Protein 5C5E (pdb70)

Secondary structure (DSSP, 8-state):
-PPPEEEEEE---HHHHHHHHHHT-STTEEEEEESSHHHHHHHHHHTGGG-SEEEEBTTSTTHHHHHHHHHHTT----BEEES----SS------S-SSBTT-EEE-TT--TTHHHHHHHHHHHHHHH-S--BSSSSSSSSSSSS-S-TT-HHHHHHHHHHHHHEEEEEEE---GGGSTTTS-HHHHHHHHHHHHHHHHHHHHTTT-SSSSHHHHHHHHHHHHHHTT--HHHHHHHHHHHHHHHHHHHHSSS--S-HHHHTHHHHHHHHHHHHHHHHHT-----/----EEEEEE---HHHHHHHHHHT-STTEEEEEE-SHHHHHHHHHT-GGG-SEEEEETTSTTHHHHHHHHHHTT----EEEES--SSS--SS---S-SSBTT-EEE-TT--TTHHHHHHHHHHHHHHHPSPPBSSTT--SS---------HHHHHHHHHHHTTSEEEEEEE---GGGSTTTS-HHHHHHHHHHHHHHHHHHHHHTTS-SS-HHHHHHHHHHHHHHTT--HHHHHHHHHHHHHHHHHHHTTTT--GGGGGGGHHHHHHHHHHHHHHHHHHS----/-HHHHHHHHHHHHT--/-HHHHHHHHHHHHHHTSS--

Sequence (604 aa):
MLSQIAICIWVESTAILQDCQRALSADRYQLQVCESGEMLLEYAQTHRDQIDCLILVAANPSFRAVVQQLCFEGVVVPAIVVGDRDSEDPDEPAKEQLYHSAELHLGIHQLEQLPYQVDAALAEFLRLAPVETMADHIMLMGANHDPELSSQQRDLAQRLQERLGYLGVYYKRDPDRFLRNLPAYESQKLHQAMQTSYREIVLSYFSPNSNLNQSIDNFVNMAFFADVPVTKVVEIHMELMDEFAKKLRVEGRSEDILLDYRLTLIDVIAHLCEMYRRSIPRETDEKSELSRIVRGVQEKMLSQIAICIWVESTAILQDCQRALSADRYQLQVCESGEMLLEYAQTHRDQIDCLILVAANPSFRAVVQQLCFEGVVVPAIVVGDRDSEDPDEPAKEQLYHSAELHLGIHQLEQLPYQVDAALAEFLRLAPVETMADHIMLMGANHDPELSSQQRDLAQRLQERLGYLGVYYKRDPDRFLRNLPAYESQKLHQAMQTSYREIVLSYFSPNSNLNQSIDNFVNMAFFADVPVTKVVEIHMELMDEFAKKLRVEGRSEDILLDYRLTLIDVIAHLCEMYRRSIPRETDEKSELSRIVRGVQEKGPES

Nearest PDB structures (foldseek):
  1r8j-assembly1_A  TM=9.606E-01  e=1.650E-42  Synechococcus elongatus PCC 7942 = FACHB-805
  5c5e-assembly1_B  TM=9.362E-01  e=1.713E-43  Synechococcus elongatus PCC 7942 = FACHB-805
  4g86-assembly1_B  TM=9.327E-01  e=5.955E-43  Synechococcus elongatus PCC 7942 = FACHB-805
  1r8j-assembly1_B  TM=9.567E-01  e=1.502E-41  Synechococcus elongatus PCC 7942 = FACHB-805
  1m2f-assembly1_A  TM=8.584E-01  e=7.066E-19  Synechococcus elongatus

Solvent-accessible surface area: 28455 Å² total; per-residue (Å²): 169,63,26,94,0,18,2,2,0,0,2,69,48,110,67,20,24,96,43,0,85,141,25,5,84,54,135,34,16,103,53,81,39,4,108,37,12,146,95,1,43,124,41,1,124,86,61,76,98,110,5,7,0,1,0,0,2,2,59,4,93,83,17,67,61,8,5,93,73,2,1,154,52,20,1,11,3,0,0,0,3,0,27,123,152,69,35,142,115,43,113,136,62,60,99,157,18,31,0,0,49,0,16,15,61,6,20,90,161,40,4,94,9,0,17,14,0,0,3,5,0,0,23,22,0,32,80,42,26,77,3,92,4,67,18,19,42,84,115,136,111,44,81,135,53,44,59,28,159,96,38,89,10,91,77,19,0,90,98,1,40,143,74,3,9,23,93,4,53,10,38,26,19,17,41,105,32,5,22,130,70,28,85,80,144,83,24,101,69,2,37,84,19,3,49,85,11,0,78,61,0,1,104,23,15,101,49,110,163,55,32,21,66,52,5,0,40,9,0,3,11,10,0,13,2,0,1,0,40,1,16,73,0,3,33,4,0,16,75,10,4,53,81,12,7,159,105,26,115,123,156,46,214,57,25,94,90,2,43,51,29,6,4,0,1,2,2,0,0,0,1,0,0,14,23,0,35,69,40,24,34,187,57,151,98,126,14,12,107,59,3,132,89,1,59,32,21,10,118,122,168,63,31,79,0,27,1,2,1,0,0,74,40,108,61,18,28,90,49,0,77,154,20,4,90,52,135,22,16,99,55,66,44,2,96,32,10,137,98,0,18,114,41,0,83,84,56,91,84,102,0,4,0,0,0,0,8,1,40,12,83,79,8,155,56,6,3,54,80,0,2,92,97,19,2,7,2,0,0,0,0,0,0,15,65,104,97,161,58,120,50,103,9,0,151,108,71,16,0,0,33,0,16,18,10,0,4,39,159,47,5,105,25,0,15,8,5,0,1,4,0,0,23,33,0,42,107,62,25,56,7,96,10,67,3,48,103,46,115,177,175,50,70,132,150,106,81,129,106,49,58,28,25,131,94,19,12,100,80,0,57,139,59,1,16,33,106,4,68,6,23,28,23,12,64,110,34,17,19,150,74,30,74,91,158,81,30,102,96,10,42,113,10,3,50,80,4,0,107,90,0,0,111,20,9,96,66,104,150,44,79,41,45,62,14,1,29,5,0,1,7,0,0,7,4,0,11,0,25,0,17,61,0,0,44,4,0,23,67,13,1,43,62,32,7,122,112,19,170,107,129,76,146,62,58,101,53,8,37,48,36,3,1,0,3,1,4,0,0,1,14,1,0,16,19,0,23,45,32,13,21,85,114,104,106,100,6,17,80,35,2,130,102,2,64,36,29,19,75,165,20,38,35,121

Structure (mmCIF, N/CA/C/O backbone):
data_5C5E
#
_entry.id   5C5E
#
_cell.length_a   97.430
_cell.length_b   97.430
_cell.length_c   124.520
_cell.angle_alpha   90.00
_cell.angle_beta   90.00
_cell.angle_gamma   90.00
#
_symmetry.space_group_name_H-M   'P 43 21 2'
#
loop_
_entity.id
_entity.type
_entity.pdbx_description
1 polymer 'Circadian clock protein KaiA'
2 polymer 'KaiC C-terminal peptide'
3 non-polymer '2-(6-hydroxy-3-oxo-3H-xanthen-9-yl)-5-[(sulfanylcarbonyl)amino]benzoic acid'
4 water water
#
loop_
_atom_site.group_PDB
_atom_site.id
_atom_site.type_symbol
_atom_site.label_atom_id
_atom_site.label_alt_id
_atom_site.label_comp_id
_atom_site.label_asym_id
_atom_site.label_entity_id
_atom_site.label_seq_id
_atom_site.pdbx_PDB_ins_code
_atom_site.Cartn_x
_atom_site.Cartn_y
_atom_site.Cartn_z
_atom_site.occupancy
_atom_site.B_iso_or_equiv
_atom_site.auth_seq_id
_atom_site.auth_comp_id
_atom_site.auth_asym_id
_atom_site.auth_atom_id
_atom_site.pdbx_PDB_model_num
ATOM 1 N N . MET A 1 1 ? 45.249 -14.179 -0.649 1.00 73.82 1 MET A N 1
ATOM 2 C CA . MET A 1 1 ? 43.857 -14.588 -0.793 1.00 80.29 1 MET A CA 1
ATOM 3 C C . MET A 1 1 ? 43.011 -13.451 -1.371 1.00 79.50 1 MET A C 1
ATOM 4 O O . MET A 1 1 ? 42.115 -13.683 -2.187 1.00 71.98 1 MET A O 1
ATOM 9 N N . LEU A 1 2 ? 43.316 -12.222 -0.964 1.00 77.48 2 LEU A N 1
ATOM 10 C CA . LEU A 1 2 ? 42.568 -11.052 -1.413 1.00 66.68 2 LEU A CA 1
ATOM 11 C C . LEU A 1 2 ? 43.146 -10.468 -2.694 1.00 64.99 2 LEU A C 1
ATOM 12 O O . LEU A 1 2 ? 44.327 -10.134 -2.760 1.00 75.70 2 LEU A O 1
ATOM 17 N N . SER A 1 3 ? 42.300 -10.343 -3.709 1.00 72.89 3 SER A N 1
ATOM 18 C CA . SER A 1 3 ? 42.712 -9.756 -4.977 1.00 72.21 3 SER A CA 1
ATOM 19 C C . SER A 1 3 ? 42.907 -8.251 -4.839 1.00 72.87 3 SER A C 1
ATOM 20 O O . SER A 1 3 ? 42.371 -7.625 -3.921 1.00 70.46 3 SER A O 1
ATOM 23 N N . GLN A 1 4 ? 43.680 -7.675 -5.751 1.00 75.14 4 GLN A N 1
ATOM 24 C CA . GLN A 1 4 ? 43.920 -6.239 -5.741 1.00 69.53 4 GLN A CA 1
ATOM 25 C C . GLN A 1 4 ? 42.873 -5.497 -6.556 1.00 71.20 4 GLN A C 1
ATOM 26 O O . GLN A 1 4 ? 42.646 -5.804 -7.728 1.00 63.43 4 GLN A O 1
ATOM 32 N N . ILE A 1 5 ? 42.238 -4.518 -5.924 1.00 71.69 5 ILE A N 1
ATOM 33 C CA . ILE A 1 5 ? 41.267 -3.680 -6.608 1.00 65.74 5 ILE A CA 1
ATOM 34 C C . ILE A 1 5 ? 41.969 -2.460 -7.190 1.00 60.54 5 ILE A C 1
ATOM 35 O O . ILE A 1 5 ? 42.691 -1.755 -6.485 1.00 58.60 5 ILE A O 1
ATOM 40 N N . ALA A 1 6 ? 41.769 -2.228 -8.483 1.00 61.15 6 ALA A N 1
ATOM 41 C CA . ALA A 1 6 ? 42.371 -1.084 -9.157 1.00 57.80 6 ALA A CA 1
ATOM 42 C C . ALA A 1 6 ? 41.415 0.102 -9.156 1.00 54.61 6 ALA A C 1
ATOM 43 O O . ALA A 1 6 ? 40.356 0.055 -9.783 1.00 55.93 6 ALA A O 1
ATOM 45 N N . ILE A 1 7 ? 41.797 1.164 -8.451 1.00 62.63 7 ILE A N 1
ATOM 46 C CA . ILE A 1 7 ? 40.939 2.336 -8.293 1.00 63.24 7 ILE A CA 1
ATOM 47 C C . ILE A 1 7 ? 41.324 3.478 -9.231 1.00 65.91 7 ILE A C 1
ATOM 48 O O . ILE A 1 7 ? 42.481 3.898 -9.270 1.00 66.77 7 ILE A O 1
ATOM 53 N N . CYS A 1 8 ? 40.349 3.983 -9.979 1.00 63.42 8 CYS A N 1
ATOM 54 C CA . CYS A 1 8 ? 40.567 5.154 -10.819 1.00 60.07 8 CYS A CA 1
ATOM 55 C C . CYS A 1 8 ? 39.799 6.349 -10.265 1.00 63.11 8 CYS A C 1
ATOM 56 O O . CYS A 1 8 ? 38.570 6.389 -10.322 1.00 62.81 8 CYS A O 1
ATOM 59 N N . ILE A 1 9 ? 40.529 7.322 -9.729 1.00 64.47 9 ILE A N 1
ATOM 60 C CA . ILE A 1 9 ? 39.910 8.473 -9.078 1.00 67.59 9 ILE A CA 1
ATOM 61 C C . ILE A 1 9 ? 39.945 9.727 -9.945 1.00 65.80 9 ILE A C 1
ATOM 62 O O . ILE A 1 9 ? 41.007 10.146 -10.405 1.00 68.47 9 ILE A O 1
ATOM 67 N N . TRP A 1 10 ? 38.777 10.323 -10.162 1.00 69.62 10 TRP A N 1
ATOM 68 C CA . TRP A 1 10 ? 38.685 11.606 -10.848 1.00 70.67 10 TRP A CA 1
ATOM 69 C C . TRP A 1 10 ? 38.391 12.713 -9.841 1.00 69.54 10 TRP A C 1
ATOM 70 O O . TRP A 1 10 ? 37.284 12.803 -9.310 1.00 67.65 10 TRP A O 1
ATOM 81 N N . VAL A 1 11 ? 39.385 13.555 -9.581 1.00 63.20 11 VAL A N 1
ATOM 82 C CA . VAL A 1 11 ? 39.245 14.595 -8.571 1.00 69.71 11 VAL A CA 1
ATOM 83 C C . VAL A 1 11 ? 39.964 15.879 -8.990 1.00 74.53 11 VAL A C 1
ATOM 84 O O . VAL A 1 11 ? 41.049 15.835 -9.573 1.00 70.26 11 VAL A O 1
ATOM 88 N N . GLU A 1 12 ? 39.340 17.020 -8.712 1.00 76.03 12 GLU A N 1
ATOM 89 C CA . GLU A 1 12 ? 39.951 18.313 -8.990 1.00 76.32 12 GLU A CA 1
ATOM 90 C C . GLU A 1 12 ? 40.503 18.929 -7.707 1.00 76.11 12 GLU A C 1
ATOM 91 O O . GLU A 1 12 ? 41.532 19.608 -7.722 1.00 79.44 12 GLU A O 1
ATOM 97 N N . SER A 1 13 ? 39.812 18.682 -6.598 1.00 65.45 13 SER A N 1
ATOM 98 C CA . SER A 1 13 ? 40.177 19.270 -5.314 1.00 69.49 13 SER A CA 1
ATOM 99 C C . SER A 1 13 ? 41.410 18.612 -4.704 1.00 69.62 13 SER A C 1
ATOM 100 O O . SER A 1 13 ? 41.658 17.423 -4.897 1.00 77.06 13 SER A O 1
ATOM 103 N N . THR A 1 14 ? 42.180 19.401 -3.963 1.00 73.60 14 THR A N 1
ATOM 104 C CA . THR A 1 14 ? 43.379 18.908 -3.300 1.00 76.65 14 THR A CA 1
ATOM 105 C C . THR A 1 14 ? 43.012 18.155 -2.024 1.00 81.08 14 THR A C 1
ATOM 106 O O . THR A 1 14 ? 43.655 17.169 -1.662 1.00 75.11 14 THR A O 1
ATOM 110 N N . ALA A 1 15 ? 41.963 18.623 -1.355 1.00 79.81 15 ALA A N 1
ATOM 111 C CA . ALA A 1 15 ? 41.543 18.056 -0.077 1.00 77.49 15 ALA A CA 1
ATOM 112 C C . ALA A 1 15 ? 40.828 16.717 -0.241 1.00 74.61 15 ALA A C 1
ATOM 113 O O . ALA A 1 15 ? 40.915 15.850 0.629 1.00 72.75 15 ALA A O 1
ATOM 115 N N . ILE A 1 16 ? 40.121 16.551 -1.354 1.00 68.82 16 ILE A N 1
ATOM 116 C CA . ILE A 1 16 ? 39.373 15.323 -1.595 1.00 72.21 16 ILE A CA 1
ATOM 117 C C . ILE A 1 16 ? 40.305 14.154 -1.923 1.00 72.14 16 ILE A C 1
ATOM 118 O O . ILE A 1 16 ? 40.151 13.060 -1.379 1.00 64.49 16 ILE A O 1
ATOM 123 N N . LEU A 1 17 ? 41.273 14.387 -2.804 1.00 68.85 17 LEU A N 1
ATOM 124 C CA . LEU A 1 17 ? 42.251 13.358 -3.143 1.00 67.15 17 LEU A CA 1
ATOM 125 C C . LEU A 1 17 ? 43.080 12.968 -1.927 1.00 62.82 17 LEU A C 1
ATOM 126 O O . LEU A 1 17 ? 43.381 11.793 -1.716 1.00 63.03 17 LEU A O 1
ATOM 131 N N . GLN A 1 18 ? 43.439 13.970 -1.132 1.00 69.94 18 GLN A N 1
ATOM 132 C CA . GLN A 1 18 ? 44.286 13.777 0.037 1.00 72.09 18 GLN A CA 1
ATOM 133 C C . GLN A 1 18 ? 43.644 12.833 1.051 1.00 73.82 18 GLN A C 1
ATOM 134 O O . GLN A 1 18 ? 44.339 12.142 1.798 1.00 69.22 18 GLN A O 1
ATOM 140 N N . ASP A 1 19 ? 42.315 12.806 1.069 1.00 74.44 19 ASP A N 1
ATOM 141 C CA . ASP A 1 19 ? 41.578 11.894 1.933 1.00 71.97 19 ASP A CA 1
ATOM 142 C C . ASP A 1 19 ? 41.492 10.504 1.316 1.00 68.74 19 ASP A C 1
ATOM 143 O O . ASP A 1 19 ? 41.578 9.497 2.021 1.00 71.24 19 ASP A O 1
ATOM 148 N N . CYS A 1 20 ? 41.321 10.456 -0.002 1.00 63.21 20 CYS A N 1
ATOM 149 C CA . CYS A 1 20 ? 41.222 9.186 -0.712 1.00 62.61 20 CYS A CA 1
ATOM 150 C C . CYS A 1 20 ? 42.536 8.412 -0.641 1.00 73.48 20 CYS A C 1
ATOM 151 O O . CYS A 1 20 ? 42.539 7.205 -0.399 1.00 78.27 20 CYS A O 1
ATOM 154 N N . GLN A 1 21 ? 43.649 9.110 -0.845 1.00 72.68 21 GLN A N 1
ATOM 155 C CA . GLN A 1 21 ? 44.965 8.490 -0.734 1.00 71.41 21 GLN A CA 1
ATOM 156 C C . GLN A 1 21 ? 45.216 8.011 0.693 1.00 71.20 21 GLN A C 1
ATOM 157 O O . GLN A 1 21 ? 45.869 6.990 0.911 1.00 82.52 21 GLN A O 1
ATOM 163 N N . ARG A 1 22 ? 44.682 8.752 1.660 1.00 75.47 22 ARG A N 1
ATOM 164 C CA . ARG A 1 22 ? 44.855 8.431 3.074 1.00 76.22 22 ARG A CA 1
ATOM 165 C C . ARG A 1 22 ? 44.036 7.207 3.478 1.00 80.40 22 ARG A C 1
ATOM 166 O O . ARG A 1 22 ? 44.531 6.318 4.171 1.00 70.54 22 ARG A O 1
ATOM 174 N N . ALA A 1 23 ? 42.782 7.171 3.039 1.00 80.40 23 ALA A N 1
ATOM 175 C CA . ALA A 1 23 ? 41.889 6.059 3.346 1.00 70.38 23 ALA A CA 1
ATOM 176 C C . ALA A 1 23 ? 42.379 4.761 2.714 1.00 75.77 23 ALA A C 1
ATOM 177 O O . ALA A 1 23 ? 42.440 3.722 3.371 1.00 80.94 23 ALA A O 1
ATOM 179 N N . LEU A 1 24 ? 42.731 4.829 1.434 1.00 72.81 24 LEU A N 1
ATOM 180 C CA . LEU A 1 24 ? 43.209 3.657 0.710 1.00 68.73 24 LEU A CA 1
ATOM 181 C C . LEU A 1 24 ? 44.726 3.537 0.807 1.00 70.15 24 LEU A C 1
ATOM 182 O O . LEU A 1 24 ? 45.391 3.153 -0.157 1.00 70.83 24 LEU A O 1
ATOM 187 N N . SER A 1 25 ? 45.267 3.861 1.978 1.00 73.68 25 SER A N 1
ATOM 188 C CA . SER A 1 25 ? 46.709 3.819 2.201 1.00 73.05 25 SER A CA 1
ATOM 189 C C . SER A 1 25 ? 47.253 2.393 2.156 1.00 72.61 25 SER A C 1
ATOM 190 O O . SER A 1 25 ? 48.463 2.186 2.066 1.00 79.68 25 SER A O 1
ATOM 193 N N . ALA A 1 26 ? 46.357 1.414 2.227 1.00 64.30 26 ALA A N 1
ATOM 194 C CA . ALA A 1 26 ? 46.752 0.015 2.119 1.00 61.56 26 ALA A CA 1
ATOM 195 C C . ALA A 1 26 ? 47.253 -0.288 0.711 1.00 70.05 26 ALA A C 1
ATOM 196 O O . ALA A 1 26 ? 46.746 0.260 -0.269 1.00 68.15 26 ALA A O 1
ATOM 198 N N . ASP A 1 27 ? 48.246 -1.169 0.615 1.00 73.24 27 ASP A N 1
ATOM 199 C CA . ASP A 1 27 ? 48.870 -1.492 -0.665 1.00 67.19 27 ASP A CA 1
ATOM 200 C C . ASP A 1 27 ? 47.979 -2.373 -1.536 1.00 67.03 27 ASP A C 1
ATOM 201 O O . ASP A 1 27 ? 48.361 -2.755 -2.643 1.00 73.50 27 ASP A O 1
ATOM 206 N N . ARG A 1 28 ? 46.792 -2.694 -1.031 1.00 61.97 28 ARG A N 1
ATOM 207 C CA . ARG A 1 28 ? 45.842 -3.520 -1.764 1.00 63.70 28 ARG A CA 1
ATOM 208 C C . ARG A 1 28 ? 45.185 -2.738 -2.900 1.00 61.96 28 ARG A C 1
ATOM 209 O O . ARG A 1 28 ? 44.762 -3.315 -3.903 1.00 65.16 28 ARG A O 1
ATOM 217 N N . TYR A 1 29 ? 45.111 -1.420 -2.743 1.00 62.78 29 TYR A N 1
ATOM 218 C CA . TYR A 1 29 ? 44.417 -0.573 -3.708 1.00 56.79 29 TYR A CA 1
ATOM 219 C C . TYR A 1 29 ? 45.370 0.127 -4.675 1.00 59.65 29 TYR A C 1
ATOM 220 O O . TYR A 1 29 ? 46.204 0.932 -4.261 1.00 66.19 29 TYR A O 1
ATOM 229 N N . GLN A 1 30 ? 45.237 -0.177 -5.963 1.00 59.45 30 GLN A N 1
ATOM 230 C CA . GLN A 1 30 ? 45.991 0.529 -6.995 1.00 64.33 30 GLN A CA 1
ATOM 231 C C . GLN A 1 30 ? 45.318 1.854 -7.326 1.00 59.39 30 GLN A C 1
ATOM 232 O O . GLN A 1 30 ? 44.289 1.879 -7.999 1.00 63.13 30 GLN A O 1
ATOM 238 N N . LEU A 1 31 ? 45.900 2.954 -6.858 1.00 63.57 31 LEU A N 1
ATOM 239 C CA . LEU A 1 31 ? 45.318 4.274 -7.087 1.00 65.11 31 LEU A CA 1
ATOM 240 C C . LEU A 1 31 ? 45.858 4.939 -8.350 1.00 63.12 31 LEU A C 1
ATOM 241 O O . LEU A 1 31 ? 47.067 5.098 -8.517 1.00 72.01 31 LEU A O 1
ATOM 246 N N . GLN A 1 32 ? 44.947 5.325 -9.236 1.00 61.04 32 GLN A N 1
ATOM 247 C CA . GLN A 1 32 ? 45.303 6.061 -10.440 1.00 69.19 32 GLN A CA 1
ATOM 248 C C . GLN A 1 32 ? 44.551 7.385 -10.474 1.00 72.06 32 GLN A C 1
ATOM 249 O O . GLN A 1 32 ? 43.333 7.409 -10.652 1.00 75.28 32 GLN A O 1
ATOM 255 N N . VAL A 1 33 ? 45.276 8.485 -10.304 1.00 70.46 33 VAL A N 1
ATOM 256 C CA . VAL A 1 33 ? 44.650 9.797 -10.183 1.00 71.81 33 VAL A CA 1
ATOM 257 C C . VAL A 1 33 ? 44.590 10.548 -11.515 1.00 65.00 33 VAL A C 1
ATOM 258 O O . VAL A 1 33 ? 45.550 10.548 -12.286 1.00 67.08 33 VAL A O 1
ATOM 262 N N . CYS A 1 34 ? 43.448 11.179 -11.773 1.00 62.24 34 CYS A N 1
ATOM 263 C CA . CYS A 1 34 ? 43.265 12.027 -12.948 1.00 67.70 34 CYS A CA 1
ATOM 264 C C . CYS A 1 34 ? 42.740 13.399 -12.519 1.00 74.46 34 CYS A C 1
ATOM 265 O O . CYS A 1 34 ? 41.583 13.526 -12.116 1.00 79.35 34 CYS A O 1
ATOM 268 N N . GLU A 1 35 ? 43.587 14.422 -12.606 1.00 69.16 35 GLU A N 1
ATOM 269 C CA . GLU A 1 35 ? 43.239 15.738 -12.076 1.00 69.06 35 GLU A CA 1
ATOM 270 C C . GLU A 1 35 ? 42.536 16.630 -13.099 1.00 73.69 35 GLU A C 1
ATOM 271 O O . GLU A 1 35 ? 42.560 17.857 -12.982 1.00 79.57 35 GLU A O 1
ATOM 277 N N . SER A 1 36 ? 41.908 16.010 -14.095 1.00 67.22 36 SER A N 1
ATOM 278 C CA . SER A 1 36 ? 41.104 16.736 -15.076 1.00 65.35 36 SER A CA 1
ATOM 279 C C . SER A 1 36 ? 40.172 15.779 -15.807 1.00 61.18 36 SER A C 1
ATOM 280 O O . SER A 1 36 ? 40.417 14.576 -15.844 1.00 64.62 36 SER A O 1
ATOM 283 N N . GLY A 1 37 ? 39.104 16.318 -16.385 1.00 65.58 37 GLY A N 1
ATOM 284 C CA . GLY A 1 37 ? 38.136 15.507 -17.101 1.00 60.69 37 GLY A CA 1
ATOM 285 C C . GLY A 1 37 ? 38.711 14.845 -18.337 1.00 59.93 37 GLY A C 1
ATOM 286 O O . GLY A 1 37 ? 38.388 13.698 -18.648 1.00 61.44 37 GLY A O 1
ATOM 287 N N . GLU A 1 38 ? 39.572 15.571 -19.042 1.00 68.26 38 GLU A N 1
ATOM 288 C CA . GLU A 1 38 ? 40.169 15.075 -20.277 1.00 67.55 38 GLU A CA 1
ATOM 289 C C . GLU A 1 38 ? 41.193 13.974 -20.002 1.00 64.43 38 GLU A C 1
ATOM 290 O O . GLU A 1 38 ? 41.388 13.079 -20.825 1.00 63.54 38 GLU A O 1
ATOM 296 N N . MET A 1 39 ? 41.841 14.039 -18.842 1.00 65.54 39 MET A N 1
ATOM 297 C CA . MET A 1 39 ? 42.767 12.987 -18.427 1.00 61.99 39 MET A CA 1
ATOM 298 C C . MET A 1 39 ? 42.021 11.681 -18.164 1.00 62.89 39 MET A C 1
ATOM 299 O O . MET A 1 39 ? 42.523 10.600 -18.464 1.00 61.71 39 MET A O 1
ATOM 304 N N . LEU A 1 40 ? 40.822 11.788 -17.601 1.00 66.24 40 LEU A N 1
ATOM 305 C CA . LEU A 1 40 ? 40.014 10.610 -17.303 1.00 63.37 40 LEU A CA 1
ATOM 306 C C . LEU A 1 40 ? 39.526 9.949 -18.585 1.00 66.80 40 LEU A C 1
ATOM 307 O O . LEU A 1 40 ? 39.664 8.739 -18.759 1.00 69.43 40 LEU A O 1
ATOM 312 N N . LEU A 1 41 ? 38.958 10.756 -19.477 1.00 65.50 41 LEU A N 1
ATOM 313 C CA . LEU A 1 41 ? 38.418 10.264 -20.741 1.00 67.18 41 LEU A CA 1
ATOM 314 C C . LEU A 1 41 ? 39.475 9.575 -21.595 1.00 63.91 41 LEU A C 1
ATOM 315 O O . LEU A 1 41 ? 39.175 8.629 -22.321 1.00 76.10 41 LEU A O 1
ATOM 320 N N . GLU A 1 42 ? 40.710 10.053 -21.504 1.00 66.44 42 GLU A N 1
ATOM 321 C CA . GLU A 1 42 ? 41.803 9.479 -22.278 1.00 77.23 42 GLU A CA 1
ATOM 322 C C . GLU A 1 42 ? 42.324 8.203 -21.625 1.00 76.55 42 GLU A C 1
ATOM 323 O O . GLU A 1 42 ? 42.649 7.231 -22.309 1.00 83.45 42 GLU A O 1
ATOM 329 N N . TYR A 1 43 ? 42.394 8.211 -20.297 1.00 75.24 43 TYR A N 1
ATOM 330 C CA . TYR A 1 43 ? 42.812 7.036 -19.541 1.00 76.21 43 TYR A CA 1
ATOM 331 C C . TYR A 1 43 ? 41.752 5.944 -19.631 1.00 78.38 43 TYR A C 1
ATOM 332 O O . TYR A 1 43 ? 42.051 4.758 -19.490 1.00 78.54 43 TYR A O 1
ATOM 341 N N . ALA A 1 44 ? 40.511 6.359 -19.866 1.00 78.29 44 ALA A N 1
ATOM 342 C CA . ALA A 1 44 ? 39.388 5.436 -19.958 1.00 76.14 44 ALA A CA 1
ATOM 343 C C . ALA A 1 44 ? 39.533 4.496 -21.147 1.00 82.15 44 ALA A C 1
ATOM 344 O O . ALA A 1 44 ? 39.149 3.331 -21.078 1.00 84.97 44 ALA A O 1
ATOM 346 N N . GLN A 1 45 ? 40.088 5.008 -22.239 1.00 84.85 45 GLN A N 1
ATOM 347 C CA . GLN A 1 45 ? 40.260 4.208 -23.445 1.00 94.68 45 GLN A CA 1
ATOM 348 C C . GLN A 1 45 ? 41.513 3.342 -23.352 1.00 88.59 45 GLN A C 1
ATOM 349 O O . GLN A 1 45 ? 41.476 2.150 -23.659 1.00 89.11 45 GLN A O 1
ATOM 355 N N . THR A 1 46 ? 42.617 3.946 -22.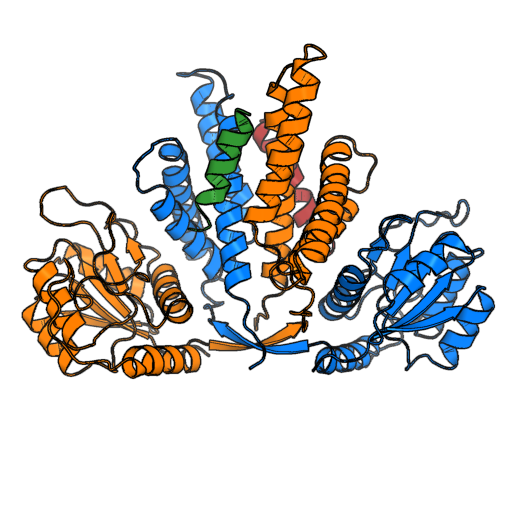922 1.00 86.57 46 THR A N 1
ATOM 356 C CA . THR A 1 46 ? 43.908 3.264 -22.874 1.00 89.76 46 THR A CA 1
ATOM 357 C C . THR A 1 46 ? 43.950 2.142 -21.838 1.00 88.42 46 THR A C 1
ATOM 358 O O . THR A 1 46 ? 44.679 1.163 -22.002 1.00 84.62 46 THR A O 1
ATOM 362 N N . HIS A 1 47 ? 43.172 2.291 -20.771 1.00 86.47 47 HIS A N 1
ATOM 363 C CA . HIS A 1 47 ? 43.148 1.305 -19.696 1.00 80.18 47 HIS A CA 1
ATOM 364 C C . HIS A 1 47 ? 41.724 0.928 -19.307 1.00 77.25 47 HIS A C 1
ATOM 365 O O . HIS A 1 47 ? 41.369 0.961 -18.130 1.00 79.95 47 HIS A O 1
ATOM 372 N N . ARG A 1 48 ? 40.909 0.566 -20.292 1.00 81.94 48 ARG A N 1
ATOM 373 C CA . ARG A 1 48 ? 39.518 0.228 -20.021 1.00 82.44 48 ARG A CA 1
ATOM 374 C C . ARG A 1 48 ? 39.403 -1.122 -19.325 1.00 82.29 48 ARG A C 1
ATOM 375 O O . ARG A 1 48 ? 38.476 -1.354 -18.549 1.00 94.08 48 ARG A O 1
ATOM 383 N N . ASP A 1 49 ? 40.349 -2.012 -19.604 1.00 77.15 49 ASP A N 1
ATOM 384 C CA . ASP A 1 49 ? 40.342 -3.340 -19.003 1.00 80.38 49 ASP A CA 1
ATOM 385 C C . ASP A 1 49 ? 41.132 -3.362 -17.699 1.00 81.67 49 ASP A C 1
ATOM 386 O O . ASP A 1 49 ? 41.260 -4.407 -17.061 1.00 84.84 49 ASP A O 1
ATOM 391 N N . GLN A 1 50 ? 41.656 -2.205 -17.307 1.00 79.90 50 GLN A N 1
ATOM 392 C CA . GLN A 1 50 ? 42.449 -2.100 -16.086 1.00 80.80 50 GLN A CA 1
ATOM 393 C C . GLN A 1 50 ? 41.769 -1.259 -15.010 1.00 77.87 50 GLN A C 1
ATOM 394 O O . GLN A 1 50 ? 42.435 -0.719 -14.125 1.00 81.63 50 GLN A O 1
ATOM 400 N N . ILE A 1 51 ? 40.448 -1.151 -15.079 1.00 75.94 51 ILE A N 1
ATOM 401 C CA . ILE A 1 51 ? 39.705 -0.384 -14.086 1.00 78.38 51 ILE A CA 1
ATOM 402 C C . ILE A 1 51 ? 38.703 -1.262 -13.338 1.00 69.67 51 ILE A C 1
ATOM 403 O O . ILE A 1 51 ? 37.778 -1.812 -13.937 1.00 59.64 51 ILE A O 1
ATOM 408 N N . ASP A 1 52 ? 38.903 -1.395 -12.028 1.00 52.68 52 ASP A N 1
ATOM 409 C CA . ASP A 1 52 ? 37.995 -2.163 -11.183 1.00 57.87 52 ASP A CA 1
ATOM 410 C C . ASP A 1 52 ? 36.876 -1.289 -10.623 1.00 57.51 52 ASP A C 1
ATOM 411 O O . ASP A 1 52 ? 35.709 -1.680 -10.633 1.00 54.26 52 ASP A O 1
ATOM 416 N N . CYS A 1 53 ? 37.239 -0.107 -10.133 1.00 58.86 53 CYS A N 1
ATOM 417 C CA . CYS A 1 53 ? 36.268 0.787 -9.512 1.00 65.04 53 CYS A CA 1
ATOM 418 C C . CYS A 1 53 ? 36.539 2.260 -9.816 1.00 61.32 53 CYS A C 1
ATOM 419 O O . CYS A 1 53 ? 37.688 2.697 -9.867 1.00 60.18 53 CYS A O 1
ATOM 422 N N . LEU A 1 54 ? 35.465 3.020 -10.008 1.00 63.44 54 LEU A N 1
ATOM 423 C CA . LEU A 1 54 ? 35.565 4.451 -10.270 1.00 62.37 54 LEU A CA 1
ATOM 424 C C . LEU A 1 54 ? 35.143 5.289 -9.069 1.00 56.39 54 LEU A C 1
ATOM 425 O O . LEU A 1 54 ? 34.272 4.897 -8.296 1.00 57.69 54 LEU A O 1
ATOM 430 N N . ILE A 1 55 ? 35.775 6.446 -8.916 1.00 57.23 55 ILE A N 1
ATOM 431 C CA . ILE A 1 55 ? 35.361 7.414 -7.913 1.00 55.09 55 ILE A CA 1
ATOM 432 C C . ILE A 1 55 ? 35.201 8.772 -8.587 1.00 65.73 55 ILE A C 1
ATOM 433 O O . ILE A 1 55 ? 36.171 9.511 -8.765 1.00 63.89 55 ILE A O 1
ATOM 438 N N . LEU A 1 56 ? 33.969 9.084 -8.976 1.00 62.64 56 LEU A N 1
ATOM 439 C CA . LEU A 1 56 ? 33.691 10.287 -9.748 1.00 67.21 56 LEU A CA 1
ATOM 440 C C . LEU A 1 56 ? 33.136 11.415 -8.888 1.00 69.05 56 LEU A C 1
ATOM 441 O O . LEU A 1 56 ? 31.984 11.367 -8.459 1.00 75.18 56 LEU A O 1
ATOM 446 N N . VAL A 1 57 ? 33.959 12.429 -8.643 1.00 72.14 57 VAL A N 1
ATOM 447 C CA . VAL A 1 57 ? 33.517 13.610 -7.911 1.00 73.02 57 VAL A CA 1
ATOM 448 C C . VAL A 1 57 ? 32.588 14.447 -8.780 1.00 76.71 57 VAL A C 1
ATOM 449 O O . VAL A 1 57 ? 32.932 14.805 -9.906 1.00 81.86 57 VAL A O 1
ATOM 453 N N . ALA A 1 58 ? 31.407 14.754 -8.252 1.00 87.11 58 ALA A N 1
ATOM 454 C CA . ALA A 1 58 ? 30.413 15.525 -8.990 1.00 89.45 58 ALA A CA 1
ATOM 455 C C . ALA A 1 58 ? 30.856 16.973 -9.187 1.00 94.36 58 ALA A C 1
ATOM 456 O O . ALA A 1 58 ? 30.460 17.622 -10.156 1.00 94.21 58 ALA A O 1
ATOM 458 N N . ALA A 1 59 ? 31.688 17.468 -8.273 1.00 94.14 59 ALA A N 1
ATOM 459 C CA . ALA A 1 59 ? 32.133 18.862 -8.293 1.00 88.75 59 ALA A CA 1
ATOM 460 C C . ALA A 1 59 ? 33.120 19.148 -9.423 1.00 87.15 59 ALA A C 1
ATOM 461 O O . ALA A 1 59 ? 33.649 20.255 -9.533 1.00 79.08 59 ALA A O 1
ATOM 463 N N . ASN A 1 60 ? 33.363 18.144 -10.259 1.00 87.23 60 ASN A N 1
ATOM 464 C CA . ASN A 1 60 ? 34.262 18.282 -11.395 1.00 85.26 60 ASN A CA 1
ATOM 465 C C . ASN A 1 60 ? 33.545 18.839 -12.622 1.00 86.87 60 ASN A C 1
ATOM 466 O O . ASN A 1 60 ? 32.470 18.358 -12.988 1.00 82.39 60 ASN A O 1
ATOM 471 N N . PRO A 1 61 ? 34.144 19.861 -13.257 1.00 82.63 61 PRO A N 1
ATOM 472 C CA . PRO A 1 61 ? 33.587 20.557 -14.424 1.00 80.74 61 PRO A CA 1
ATOM 473 C C . PRO A 1 61 ? 33.178 19.613 -15.555 1.00 77.37 61 PRO A C 1
ATOM 474 O O . PRO A 1 61 ? 33.854 18.610 -15.787 1.00 84.30 61 PRO A O 1
ATOM 478 N N . SER A 1 62 ? 32.083 19.945 -16.238 1.00 71.46 62 SER A N 1
ATOM 479 C CA . SER A 1 62 ? 31.564 19.147 -17.349 1.00 82.66 62 SER A CA 1
ATOM 480 C C . SER A 1 62 ? 31.355 17.689 -16.950 1.00 80.44 62 SER A C 1
ATOM 481 O O . SER A 1 62 ? 31.649 16.778 -17.724 1.00 75.26 62 SER A O 1
ATOM 484 N N . PHE A 1 63 ? 30.844 17.485 -15.739 1.00 89.29 63 PHE A N 1
ATOM 485 C CA . PHE A 1 63 ? 30.659 16.150 -15.177 1.00 86.09 63 PHE A CA 1
ATOM 486 C C . PHE A 1 63 ? 29.823 15.244 -16.080 1.00 83.76 63 PHE A C 1
ATOM 487 O O . PHE A 1 63 ? 30.299 14.201 -16.529 1.00 78.47 63 PHE A O 1
ATOM 495 N N . ARG A 1 64 ? 28.583 15.650 -16.344 1.00 87.28 64 ARG A N 1
ATOM 496 C CA . ARG A 1 64 ? 27.655 14.844 -17.138 1.00 93.85 64 ARG A CA 1
ATOM 497 C C . ARG A 1 64 ? 28.202 14.522 -18.525 1.00 90.57 64 ARG A C 1
ATOM 498 O O . ARG A 1 64 ? 27.957 13.441 -19.060 1.00 80.57 64 ARG A O 1
ATOM 506 N N . ALA A 1 65 ? 28.943 15.466 -19.097 1.00 89.21 65 ALA A N 1
ATOM 507 C CA . ALA A 1 65 ? 29.548 15.277 -20.408 1.00 86.77 65 ALA A CA 1
ATOM 508 C C . ALA A 1 65 ? 30.583 14.157 -20.368 1.00 84.27 65 ALA A C 1
ATOM 509 O O . ALA A 1 65 ? 30.613 13.296 -21.247 1.00 79.54 65 ALA A O 1
ATOM 511 N N . VAL A 1 66 ? 31.427 14.180 -19.340 1.00 81.66 66 VAL A N 1
ATOM 512 C CA . VAL A 1 66 ? 32.432 13.142 -19.143 1.00 80.11 66 VAL A CA 1
ATOM 513 C C . VAL A 1 66 ? 31.755 11.799 -18.874 1.00 81.14 66 VAL A C 1
ATOM 514 O O . VAL A 1 66 ? 32.228 10.753 -19.319 1.00 77.17 66 VAL A O 1
ATOM 518 N N . VAL A 1 67 ? 30.635 11.838 -18.160 1.00 83.62 67 VAL A N 1
ATOM 519 C CA . VAL A 1 67 ? 29.873 10.630 -17.866 1.00 85.32 67 VAL A CA 1
ATOM 520 C C . VAL A 1 67 ? 29.141 10.129 -19.110 1.00 82.25 67 VAL A C 1
ATOM 521 O O . VAL A 1 67 ? 29.133 8.929 -19.392 1.00 80.89 67 VAL A O 1
ATOM 525 N N . GLN A 1 68 ? 28.530 11.053 -19.847 1.00 77.86 68 GLN A N 1
ATOM 526 C CA . GLN A 1 68 ? 27.840 10.720 -21.091 1.00 84.54 68 GLN A CA 1
ATOM 527 C C . GLN A 1 68 ? 28.791 10.054 -22.082 1.00 89.13 68 GLN A C 1
ATOM 528 O O . GLN A 1 68 ? 28.460 9.041 -22.698 1.00 88.37 68 GLN A O 1
ATOM 534 N N . GLN A 1 69 ? 29.978 10.635 -22.222 1.00 88.82 69 GLN A N 1
ATOM 535 C CA . GLN A 1 69 ? 31.000 10.114 -23.121 1.00 88.52 69 GLN A CA 1
ATOM 536 C C . GLN A 1 69 ? 31.524 8.764 -22.640 1.00 83.04 69 GLN A C 1
ATOM 537 O O . GLN A 1 69 ? 31.857 7.893 -23.444 1.00 83.70 69 GLN A O 1
ATOM 543 N N . LEU A 1 70 ? 31.577 8.597 -21.323 1.00 88.66 70 LEU A N 1
ATOM 544 C CA . LEU A 1 70 ? 32.131 7.394 -20.710 1.00 84.31 70 LEU A CA 1
ATOM 545 C C . LEU A 1 70 ? 31.294 6.156 -21.013 1.00 83.73 70 LEU A C 1
ATOM 546 O O . LEU A 1 70 ? 31.822 5.051 -21.126 1.00 80.53 70 LEU A O 1
ATOM 551 N N . CYS A 1 71 ? 29.986 6.347 -21.139 1.00 89.25 71 CYS A N 1
ATOM 552 C CA . CYS A 1 71 ? 29.086 5.245 -21.452 1.00 87.89 71 CYS A CA 1
ATOM 553 C C . CYS A 1 71 ? 29.134 4.907 -22.936 1.00 96.54 71 CYS A C 1
ATOM 554 O O . CYS A 1 71 ? 28.799 3.793 -23.336 1.00 97.19 71 CYS A O 1
ATOM 557 N N . PHE A 1 72 ? 29.553 5.874 -23.747 1.00 95.09 72 PHE A N 1
ATOM 558 C CA . PHE A 1 72 ? 29.652 5.677 -25.189 1.00 91.73 72 PHE A CA 1
ATOM 559 C C . PHE A 1 72 ? 30.781 4.717 -25.553 1.00 93.51 72 PHE A C 1
ATOM 560 O O . PHE A 1 72 ? 30.636 3.892 -26.456 1.00 94.63 72 PHE A O 1
ATOM 568 N N . GLU A 1 73 ? 31.903 4.825 -24.848 1.00 92.12 73 GLU A N 1
ATOM 569 C CA . GLU A 1 73 ? 33.057 3.971 -25.116 1.00 94.92 73 GLU A CA 1
ATOM 570 C C . GLU A 1 73 ? 32.863 2.561 -24.563 1.00 95.41 73 GLU A C 1
ATOM 571 O O . GLU A 1 73 ? 33.686 1.675 -24.796 1.00 92.41 73 GLU A O 1
ATOM 577 N N . GLY A 1 74 ? 31.773 2.362 -23.828 1.00 96.91 74 GLY A N 1
ATOM 578 C CA . GLY A 1 74 ? 31.455 1.062 -23.266 1.00 90.08 74 GLY A CA 1
ATOM 579 C C . GLY A 1 74 ? 32.000 0.882 -21.863 1.00 83.46 74 GLY A C 1
ATOM 580 O O . GLY A 1 74 ? 31.880 -0.191 -21.274 1.00 88.69 74 GLY A O 1
ATOM 581 N N . VAL A 1 75 ? 32.599 1.939 -21.326 1.00 84.17 75 VAL A N 1
ATOM 582 C CA . VAL A 1 75 ? 33.188 1.890 -19.995 1.00 80.52 75 VAL A CA 1
ATOM 583 C C . VAL A 1 75 ? 32.106 1.863 -18.918 1.00 73.94 75 VAL A C 1
ATOM 584 O O . VAL A 1 75 ? 31.609 2.908 -18.502 1.00 86.71 75 VAL A O 1
ATOM 588 N N . VAL A 1 76 ? 31.737 0.664 -18.477 1.00 69.57 76 VAL A N 1
ATOM 589 C CA . VAL A 1 76 ? 30.739 0.510 -17.421 1.00 72.96 76 VAL A CA 1
ATOM 590 C C . VAL A 1 76 ? 31.300 -0.299 -16.251 1.00 67.38 76 VAL A C 1
ATOM 591 O O . VAL A 1 76 ? 31.252 -1.530 -16.252 1.00 67.39 76 VAL A O 1
ATOM 595 N N . VAL A 1 77 ? 31.832 0.406 -15.257 1.00 58.49 77 VAL A N 1
ATOM 596 C CA . VAL A 1 77 ? 32.461 -0.228 -14.105 1.00 61.20 77 VAL A CA 1
ATOM 597 C C . VAL A 1 77 ? 31.874 0.316 -12.801 1.00 59.96 77 VAL A C 1
ATOM 598 O O . VAL A 1 77 ? 31.273 1.392 -12.802 1.00 61.81 77 VAL A O 1
ATOM 602 N N . PRO A 1 78 ? 32.026 -0.437 -11.693 1.00 59.60 78 PRO A N 1
ATOM 603 C CA . PRO A 1 78 ? 31.637 0.037 -10.359 1.00 58.54 78 PRO A CA 1
ATOM 604 C C . PRO A 1 78 ? 32.094 1.466 -10.086 1.00 59.08 78 PRO A C 1
ATOM 605 O O . PRO A 1 78 ? 33.239 1.805 -10.381 1.00 56.90 78 PRO A O 1
ATOM 609 N N . ALA A 1 79 ? 31.208 2.290 -9.536 1.00 60.98 79 ALA A N 1
ATOM 610 C CA . ALA A 1 79 ? 31.526 3.695 -9.313 1.00 53.28 79 ALA A CA 1
ATOM 611 C C . ALA A 1 79 ? 31.132 4.175 -7.920 1.00 52.11 79 ALA A C 1
ATOM 612 O O . ALA A 1 79 ? 30.257 3.602 -7.274 1.00 56.19 79 ALA A O 1
ATOM 614 N N . ILE A 1 80 ? 31.797 5.233 -7.465 1.00 58.49 80 ILE A N 1
ATOM 615 C CA . ILE A 1 80 ? 31.454 5.895 -6.212 1.00 54.98 80 ILE A CA 1
ATOM 616 C C . ILE A 1 80 ? 31.410 7.407 -6.418 1.00 61.39 80 ILE A C 1
ATOM 617 O O . ILE A 1 80 ? 32.444 8.073 -6.403 1.00 64.23 80 ILE A O 1
ATOM 622 N N . VAL A 1 81 ? 30.212 7.946 -6.625 1.00 64.40 81 VAL A N 1
ATOM 623 C CA . VAL A 1 81 ? 30.054 9.386 -6.794 1.00 57.58 81 VAL A CA 1
ATOM 624 C C . VAL A 1 81 ? 30.176 10.079 -5.441 1.00 63.08 81 VAL A C 1
ATOM 625 O O . VAL A 1 81 ? 29.559 9.658 -4.464 1.00 65.58 81 VAL A O 1
ATOM 629 N N . VAL A 1 82 ? 30.979 11.138 -5.387 1.00 68.53 82 VAL A N 1
ATOM 630 C CA . VAL A 1 82 ? 31.243 11.836 -4.132 1.00 69.86 82 VAL A CA 1
ATOM 631 C C . VAL A 1 82 ? 30.705 13.266 -4.155 1.00 75.62 82 VAL A C 1
ATOM 632 O O . VAL A 1 82 ? 30.845 13.977 -5.152 1.00 78.89 82 VAL A O 1
ATOM 636 N N . GLY A 1 83 ? 30.079 13.676 -3.056 1.00 78.97 83 GLY A N 1
ATOM 637 C CA . GLY A 1 83 ? 29.592 15.036 -2.911 1.00 77.99 83 GLY A CA 1
ATOM 638 C C . GLY A 1 83 ? 28.392 15.341 -3.786 1.00 89.77 83 GLY A C 1
ATOM 639 O O . GLY A 1 83 ? 27.889 14.468 -4.494 1.00 85.61 83 GLY A O 1
ATOM 640 N N . ASP A 1 84 ? 27.934 16.589 -3.738 1.00 91.44 84 ASP A N 1
ATOM 641 C CA . ASP A 1 84 ? 26.784 17.011 -4.526 1.00 92.27 84 ASP A CA 1
ATOM 642 C C . ASP A 1 84 ? 27.116 18.203 -5.417 1.00 102.05 84 ASP A C 1
ATOM 643 O O . ASP A 1 84 ? 27.470 19.278 -4.932 1.00 110.86 84 ASP A O 1
ATOM 648 N N . ARG A 1 85 ? 27.001 17.998 -6.725 1.00 99.21 85 ARG A N 1
ATOM 649 C CA . ARG A 1 85 ? 27.142 19.072 -7.700 1.00 105.96 85 ARG A CA 1
ATOM 650 C C . ARG A 1 85 ? 26.207 18.785 -8.867 1.00 110.39 85 ARG A C 1
ATOM 651 O O . ARG A 1 85 ? 26.621 18.302 -9.924 1.00 120.03 85 ARG A O 1
ATOM 659 N N . ASP A 1 86 ? 24.926 19.052 -8.649 1.00 113.94 86 ASP A N 1
ATOM 660 C CA . ASP A 1 86 ? 23.931 18.868 -9.690 1.00 122.61 86 ASP A CA 1
ATOM 661 C C . ASP A 1 86 ? 24.059 19.989 -10.707 1.00 131.62 86 ASP A C 1
ATOM 662 O O . ASP A 1 86 ? 24.180 21.160 -10.343 1.00 131.69 86 ASP A O 1
ATOM 667 N N . SER A 1 87 ? 24.052 19.618 -11.982 1.00 135.43 87 SER A N 1
ATOM 668 C CA . SER A 1 87 ? 24.076 20.591 -13.061 1.00 138.24 87 SER A CA 1
ATOM 669 C C . SER A 1 87 ? 22.728 21.308 -13.118 1.00 143.15 87 SER A C 1
ATOM 670 O O . SER A 1 87 ? 21.690 20.723 -12.804 1.00 139.52 87 SER A O 1
ATOM 673 N N . GLU A 1 88 ? 22.750 22.578 -13.508 1.00 143.29 88 GLU A N 1
ATOM 674 C CA . GLU A 1 88 ? 21.566 23.430 -13.450 1.00 140.80 88 GLU A CA 1
ATOM 675 C C . GLU A 1 88 ? 20.784 23.453 -14.765 1.00 139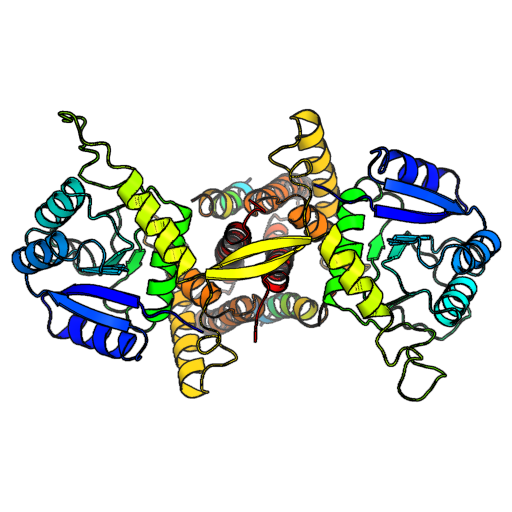.43 88 GLU A C 1
ATOM 676 O O . GLU A 1 88 ? 19.572 23.674 -14.773 1.00 127.63 88 GLU A O 1
ATOM 682 N N . ASP A 1 89 ? 21.479 23.206 -15.871 1.00 142.76 89 ASP A N 1
ATOM 683 C CA . ASP A 1 89 ? 20.871 23.308 -17.196 1.00 141.14 89 ASP A CA 1
ATOM 684 C C . ASP A 1 89 ? 20.594 22.009 -17.997 1.00 139.65 89 ASP A C 1
ATOM 685 O O . ASP A 1 89 ? 20.104 22.103 -19.128 1.00 142.57 89 ASP A O 1
ATOM 690 N N . PRO A 1 90 ? 20.883 20.802 -17.447 1.00 140.13 90 PRO A N 1
ATOM 691 C CA . PRO A 1 90 ? 20.624 19.687 -18.369 1.00 135.86 90 PRO A CA 1
ATOM 692 C C . PRO A 1 90 ? 19.132 19.436 -18.548 1.00 128.52 90 PRO A C 1
ATOM 693 O O . PRO A 1 90 ? 18.703 18.856 -19.550 1.00 123.19 90 PRO A O 1
ATOM 697 N N . ASP A 1 91 ? 18.363 19.866 -17.552 1.00 121.52 91 ASP A N 1
ATOM 698 C CA . ASP A 1 91 ? 16.907 19.822 -17.579 1.00 118.62 91 ASP A CA 1
ATOM 699 C C . ASP A 1 91 ? 16.332 18.408 -17.728 1.00 115.03 91 ASP A C 1
ATOM 700 O O . ASP A 1 91 ? 15.122 18.239 -17.871 1.00 114.64 91 ASP A O 1
ATOM 705 N N . GLU A 1 92 ? 17.197 17.398 -17.686 1.00 115.27 92 GLU A N 1
ATOM 706 C CA . GLU A 1 92 ? 16.752 16.008 -17.682 1.00 110.88 92 GLU A CA 1
ATOM 707 C C . GLU A 1 92 ? 17.062 15.204 -16.403 1.00 107.35 92 GLU A C 1
ATOM 708 O O . GLU A 1 92 ? 17.076 13.975 -16.449 1.00 103.18 92 GLU A O 1
ATOM 714 N N . PRO A 1 93 ? 17.327 15.876 -15.262 1.00 105.64 93 PRO A N 1
ATOM 715 C CA . PRO A 1 93 ? 17.151 15.050 -14.064 1.00 107.06 93 PRO A CA 1
ATOM 716 C C . PRO A 1 93 ? 15.659 14.735 -13.851 1.00 103.45 93 PRO A C 1
ATOM 717 O O . PRO A 1 93 ? 14.872 15.654 -14.083 1.00 96.51 93 PRO A O 1
ATOM 721 N N . ALA A 1 94 ? 15.233 13.533 -13.437 1.00 89.09 94 ALA A N 1
ATOM 722 C CA . ALA A 1 94 ? 16.028 12.373 -12.994 1.00 90.15 94 ALA A CA 1
ATOM 723 C C . ALA A 1 94 ? 16.952 12.689 -11.818 1.00 90.37 94 ALA A C 1
ATOM 724 O O . ALA A 1 94 ? 16.739 13.681 -11.121 1.00 86.19 94 ALA A O 1
ATOM 726 N N . LYS A 1 95 ? 17.954 11.820 -11.643 1.00 85.69 95 LYS A N 1
ATOM 727 C CA . LYS A 1 95 ? 18.904 11.720 -10.514 1.00 88.68 95 LYS A CA 1
ATOM 728 C C . LYS A 1 95 ? 18.695 10.344 -9.876 1.00 96.63 95 LYS A C 1
ATOM 729 O O . LYS A 1 95 ? 19.240 10.040 -8.812 1.00 104.18 95 LYS A O 1
ATOM 735 N N . GLU A 1 96 ? 17.897 9.512 -10.542 1.00 93.60 96 GLU A N 1
ATOM 736 C CA . GLU A 1 96 ? 17.774 8.108 -10.163 1.00 93.08 96 GLU A CA 1
ATOM 737 C C . GLU A 1 96 ? 19.143 7.449 -10.309 1.00 99.80 96 GLU A C 1
ATOM 738 O O . GLU A 1 96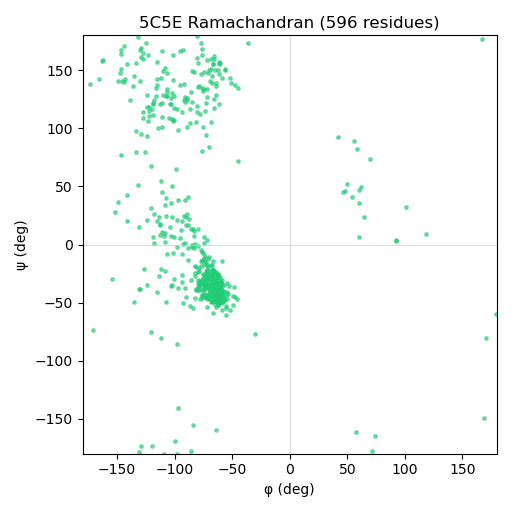 ? 19.459 6.472 -9.627 1.00 103.09 96 GLU A O 1
ATOM 744 N N . GLN A 1 97 ? 19.950 8.006 -11.208 1.00 97.96 97 GLN A N 1
ATOM 745 C CA . GLN A 1 97 ? 21.337 7.598 -11.388 1.00 91.53 97 GLN A CA 1
ATOM 746 C C . GLN A 1 97 ? 22.088 8.634 -12.224 1.00 87.97 97 GLN A C 1
ATOM 747 O O . GLN A 1 97 ? 21.531 9.214 -13.155 1.00 90.85 97 GLN A O 1
ATOM 753 N N . LEU A 1 98 ? 23.347 8.881 -11.876 1.00 79.83 98 LEU A N 1
ATOM 754 C CA . LEU A 1 98 ? 24.192 9.767 -12.672 1.00 83.33 98 LEU A CA 1
ATOM 755 C C . LEU A 1 98 ? 24.989 8.957 -13.693 1.00 86.49 98 LEU A C 1
ATOM 756 O O . LEU A 1 98 ? 25.009 9.278 -14.881 1.00 86.92 98 LEU A O 1
ATOM 761 N N . TYR A 1 99 ? 25.640 7.902 -13.212 1.00 80.53 99 TYR A N 1
ATOM 762 C CA . TYR A 1 99 ? 26.414 6.996 -14.054 1.00 73.57 99 TYR A CA 1
ATOM 763 C C . TYR A 1 99 ? 25.572 5.761 -14.380 1.00 70.09 99 TYR A C 1
ATOM 764 O O . TYR A 1 99 ? 24.917 5.703 -15.420 1.00 71.91 99 TYR A O 1
ATOM 773 N N . HIS A 1 100 ? 25.594 4.777 -13.485 1.00 71.97 100 HIS A N 1
ATOM 774 C CA . HIS A 1 100 ? 24.772 3.580 -13.642 1.00 70.99 100 HIS A CA 1
ATOM 775 C C . HIS A 1 100 ? 23.981 3.305 -12.366 1.00 66.68 100 HIS A C 1
ATOM 776 O O . HIS A 1 100 ? 24.227 3.925 -11.333 1.00 60.81 100 HIS A O 1
ATOM 783 N N . SER A 1 101 ? 23.030 2.379 -12.445 1.00 63.89 101 SER A N 1
ATOM 784 C CA . SER A 1 101 ? 22.095 2.141 -11.348 1.00 62.99 101 SER A CA 1
ATOM 785 C C . SER A 1 101 ? 22.772 1.639 -10.073 1.00 66.34 101 SER A C 1
ATOM 786 O O . SER A 1 101 ? 22.322 1.937 -8.965 1.00 68.71 101 SER A O 1
ATOM 789 N N . ALA A 1 102 ? 23.852 0.881 -10.230 1.00 56.65 102 ALA A N 1
ATOM 790 C CA . ALA A 1 102 ? 24.541 0.293 -9.088 1.00 51.02 102 ALA A CA 1
ATOM 791 C C . ALA A 1 102 ? 25.658 1.189 -8.567 1.00 55.25 102 ALA A C 1
ATOM 792 O O . ALA A 1 102 ? 26.605 0.711 -7.944 1.00 62.89 102 ALA A O 1
ATOM 794 N N . GLU A 1 103 ? 25.548 2.488 -8.823 1.00 55.74 103 GLU A N 1
ATOM 795 C CA . GLU A 1 103 ? 26.561 3.432 -8.368 1.00 55.44 103 GLU A CA 1
ATOM 796 C C . GLU A 1 103 ? 26.357 3.772 -6.898 1.00 50.47 103 GLU A C 1
ATOM 797 O O . GLU A 1 103 ? 25.254 3.641 -6.369 1.00 51.48 103 GLU A O 1
ATOM 803 N N . LEU A 1 104 ? 27.428 4.208 -6.243 1.00 49.58 104 LEU A N 1
ATOM 804 C CA . LEU A 1 104 ? 27.361 4.598 -4.840 1.00 50.15 104 LEU A CA 1
ATOM 805 C C . LEU A 1 104 ? 27.565 6.097 -4.664 1.00 54.50 104 LEU A C 1
ATOM 806 O O . LEU A 1 104 ? 28.364 6.714 -5.366 1.00 57.30 104 LEU A O 1
ATOM 811 N N . HIS A 1 105 ? 26.835 6.673 -3.716 1.00 54.76 105 HIS A N 1
ATOM 812 C CA . HIS A 1 105 ? 26.922 8.099 -3.442 1.00 56.61 105 HIS A CA 1
ATOM 813 C C . HIS A 1 105 ? 27.461 8.334 -2.037 1.00 58.05 105 HIS A C 1
ATOM 814 O O . HIS A 1 105 ? 26.950 7.772 -1.068 1.00 56.98 105 HIS A O 1
ATOM 821 N N . LEU A 1 106 ? 28.495 9.162 -1.928 1.00 60.56 106 LEU A N 1
ATOM 822 C CA . LEU A 1 106 ? 29.106 9.447 -0.634 1.00 63.20 106 LEU A CA 1
ATOM 823 C C . LEU A 1 106 ? 29.262 10.940 -0.375 1.00 66.11 106 LEU A C 1
ATOM 824 O O . LEU A 1 106 ? 29.114 11.760 -1.280 1.00 71.84 106 LEU A O 1
ATOM 829 N N . GLY A 1 107 ? 29.562 11.281 0.874 1.00 69.46 107 GLY A N 1
ATOM 830 C CA . GLY A 1 107 ? 29.816 12.656 1.254 1.00 76.52 107 GLY A CA 1
ATOM 831 C C . GLY A 1 107 ? 31.297 12.967 1.180 1.00 80.18 107 GLY A C 1
ATOM 832 O O . GLY A 1 107 ? 32.121 12.060 1.058 1.00 78.61 107 GLY A O 1
ATOM 833 N N . ILE A 1 108 ? 31.639 14.249 1.256 1.00 83.87 108 ILE A N 1
ATOM 834 C CA . ILE A 1 108 ? 33.030 14.675 1.152 1.00 81.52 108 ILE A CA 1
ATOM 835 C C . ILE A 1 108 ? 33.799 14.429 2.449 1.00 81.93 108 ILE A C 1
ATOM 836 O O . ILE A 1 108 ? 35.029 14.475 2.466 1.00 91.73 108 ILE A O 1
ATOM 841 N N . HIS A 1 109 ? 33.073 14.165 3.531 1.00 82.37 109 HIS A N 1
ATOM 842 C CA . HIS A 1 109 ? 33.696 13.870 4.819 1.00 85.10 109 HIS A CA 1
ATOM 843 C C . HIS A 1 109 ? 33.448 12.421 5.235 1.00 76.12 109 HIS A C 1
ATOM 844 O O . HIS A 1 109 ? 33.769 12.020 6.353 1.00 73.09 109 HIS A O 1
ATOM 851 N N . GLN A 1 110 ? 32.877 11.641 4.322 1.00 80.68 110 GLN A N 1
ATOM 852 C CA . GLN A 1 110 ? 32.610 10.227 4.567 1.00 76.82 110 GLN A CA 1
ATOM 853 C C . GLN A 1 110 ? 33.563 9.351 3.763 1.00 72.17 110 GLN A C 1
ATOM 854 O O . GLN A 1 110 ? 33.164 8.320 3.221 1.00 68.27 110 GLN A O 1
ATOM 860 N N . LEU A 1 111 ? 34.822 9.767 3.688 1.00 71.63 111 LEU A N 1
ATOM 861 C CA . LEU A 1 111 ? 35.800 9.083 2.855 1.00 64.34 111 LEU A CA 1
ATOM 862 C C . LEU A 1 111 ? 36.716 8.166 3.658 1.00 64.14 111 LEU A C 1
ATOM 863 O O . LEU A 1 111 ? 37.498 7.413 3.083 1.00 71.63 111 LEU A O 1
ATOM 868 N N . GLU A 1 112 ? 36.620 8.220 4.983 1.00 62.21 112 GLU A N 1
ATOM 869 C CA . GLU A 1 112 ? 37.420 7.335 5.826 1.00 65.54 112 GLU A CA 1
ATOM 870 C C . GLU A 1 112 ? 36.745 5.974 5.963 1.00 62.75 112 GLU A C 1
ATOM 871 O O . GLU A 1 112 ? 37.132 5.152 6.792 1.00 67.55 112 GLU A O 1
ATOM 877 N N . GLN A 1 113 ? 35.733 5.750 5.135 1.00 69.07 113 GLN A N 1
ATOM 878 C CA . GLN A 1 113 ? 34.990 4.500 5.124 1.00 62.45 113 GLN A CA 1
ATOM 879 C C . GLN A 1 113 ? 35.140 3.833 3.764 1.00 55.22 113 GLN A C 1
ATOM 880 O O . GLN A 1 113 ? 34.573 2.771 3.513 1.00 56.39 113 GLN A O 1
ATOM 886 N N . LEU A 1 114 ? 35.917 4.478 2.898 1.00 51.41 114 LEU A N 1
ATOM 887 C CA . LEU A 1 114 ? 36.096 4.049 1.513 1.00 53.88 114 LEU A CA 1
ATOM 888 C C . LEU A 1 114 ? 36.396 2.560 1.307 1.00 57.13 114 LEU A C 1
ATOM 889 O O . LEU A 1 114 ? 35.807 1.951 0.415 1.00 61.26 114 LEU A O 1
ATOM 894 N N . PRO A 1 115 ? 37.308 1.969 2.108 1.00 56.97 115 PRO A N 1
ATOM 895 C CA . PRO A 1 115 ? 37.536 0.529 1.924 1.00 57.67 115 PRO A CA 1
ATOM 896 C C . PRO A 1 115 ? 36.255 -0.304 1.996 1.00 54.91 115 PRO A C 1
ATOM 897 O O . PRO A 1 115 ? 36.066 -1.209 1.181 1.00 52.02 115 PRO A O 1
ATOM 901 N N . TYR A 1 116 ? 35.384 0.012 2.949 1.00 49.02 116 TYR A N 1
ATOM 902 C CA . TYR A 1 116 ? 34.109 -0.680 3.073 1.00 46.48 116 TYR A CA 1
ATOM 903 C C . TYR A 1 116 ? 33.151 -0.261 1.964 1.00 48.12 116 TYR A C 1
ATOM 904 O O . TYR A 1 116 ? 32.321 -1.051 1.517 1.00 48.60 116 TYR A O 1
ATOM 913 N N . GLN A 1 117 ? 33.269 0.986 1.522 1.00 52.48 117 GLN A N 1
ATOM 914 C CA . GLN A 1 117 ? 32.405 1.501 0.466 1.00 49.97 117 GLN A CA 1
ATOM 915 C C . GLN A 1 117 ? 32.858 1.012 -0.904 1.00 48.95 117 GLN A C 1
ATOM 916 O O . GLN A 1 117 ? 32.041 0.835 -1.807 1.00 48.85 117 GLN A O 1
ATOM 922 N N . VAL A 1 118 ? 34.162 0.800 -1.057 1.00 46.38 118 VAL A N 1
ATOM 923 C CA . VAL A 1 118 ? 34.682 0.196 -2.274 1.00 49.02 118 VAL A CA 1
ATOM 924 C C . VAL A 1 118 ? 34.146 -1.230 -2.390 1.00 45.70 118 VAL A C 1
ATOM 925 O O . VAL A 1 118 ? 33.725 -1.654 -3.465 1.00 43.76 118 VAL A O 1
ATOM 929 N N . ASP A 1 119 ? 34.142 -1.955 -1.274 1.00 46.86 119 ASP A N 1
ATOM 930 C CA . ASP A 1 119 ? 33.563 -3.296 -1.232 1.00 42.72 119 ASP A CA 1
ATOM 931 C C . ASP A 1 119 ? 32.101 -3.274 -1.670 1.00 41.56 119 ASP A C 1
ATOM 932 O O . ASP A 1 119 ? 31.685 -4.074 -2.508 1.00 45.90 119 ASP A O 1
ATOM 937 N N . ALA A 1 120 ? 31.332 -2.349 -1.104 1.00 41.37 120 ALA A N 1
ATOM 938 C CA . ALA A 1 120 ? 29.915 -2.208 -1.432 1.00 40.02 120 ALA A CA 1
ATOM 939 C C . ALA A 1 120 ? 29.702 -1.865 -2.905 1.00 48.51 120 ALA A C 1
ATOM 940 O O . ALA A 1 120 ? 28.791 -2.392 -3.548 1.00 45.49 120 ALA A O 1
ATOM 942 N N . ALA A 1 121 ? 30.548 -0.983 -3.432 1.00 46.81 121 ALA A N 1
ATOM 943 C CA . ALA A 1 121 ? 30.442 -0.547 -4.820 1.00 43.51 121 ALA A CA 1
ATOM 944 C C . ALA A 1 121 ? 30.692 -1.699 -5.786 1.00 47.57 121 ALA A C 1
ATOM 945 O O . ALA A 1 121 ? 30.065 -1.778 -6.844 1.00 42.14 121 ALA A O 1
ATOM 947 N N . LEU A 1 122 ? 31.611 -2.586 -5.416 1.00 46.81 122 LEU A N 1
ATOM 948 C CA . LEU A 1 122 ? 31.932 -3.747 -6.239 1.00 46.06 122 LEU A CA 1
ATOM 949 C C . LEU A 1 122 ? 30.847 -4.817 -6.131 1.00 49.81 122 LEU A C 1
ATOM 950 O O . LEU A 1 122 ? 30.427 -5.388 -7.138 1.00 50.05 122 LEU A O 1
ATOM 955 N N . ALA A 1 123 ? 30.393 -5.077 -4.908 1.00 48.11 123 ALA A N 1
ATOM 956 C CA . ALA A 1 123 ? 29.390 -6.110 -4.660 1.00 42.91 123 ALA A CA 1
ATOM 957 C C . ALA A 1 123 ? 28.050 -5.764 -5.302 1.00 48.19 123 ALA A C 1
ATOM 958 O O . ALA A 1 123 ? 27.376 -6.635 -5.852 1.00 45.88 123 ALA A O 1
ATOM 960 N N . GLU A 1 124 ? 27.672 -4.490 -5.231 1.00 45.60 124 GLU A N 1
ATOM 961 C CA . GLU A 1 124 ? 26.413 -4.025 -5.805 1.00 43.08 124 GLU A CA 1
ATOM 962 C C . GLU A 1 124 ? 26.399 -4.187 -7.323 1.00 52.35 124 GLU A C 1
ATOM 963 O O . GLU A 1 124 ? 25.370 -4.518 -7.912 1.00 57.66 124 GLU A O 1
ATOM 969 N N . PHE A 1 125 ? 27.549 -3.947 -7.946 1.00 54.75 125 PHE A N 1
ATOM 970 C CA . PHE A 1 125 ? 27.697 -4.087 -9.391 1.00 45.54 125 PHE A CA 1
ATOM 971 C C . PHE A 1 125 ? 27.482 -5.537 -9.819 1.00 57.61 125 PHE A C 1
ATOM 972 O O . PHE A 1 125 ? 26.754 -5.808 -10.773 1.00 60.90 125 PHE A O 1
ATOM 980 N N . LEU A 1 126 ? 28.117 -6.462 -9.103 1.00 54.28 126 LEU A N 1
ATOM 981 C CA . LEU A 1 126 ? 28.009 -7.889 -9.401 1.00 55.11 126 LEU A CA 1
ATOM 982 C C . LEU A 1 126 ? 26.579 -8.397 -9.271 1.00 56.91 126 LEU A C 1
ATOM 983 O O . LEU A 1 126 ? 26.154 -9.284 -10.009 1.00 54.17 126 LEU A O 1
ATOM 988 N N . ARG A 1 127 ? 25.844 -7.826 -8.324 1.00 63.82 127 ARG A N 1
ATOM 989 C CA . ARG A 1 127 ? 24.495 -8.280 -8.020 1.00 63.30 127 ARG A CA 1
ATOM 990 C C . ARG A 1 127 ? 23.473 -7.747 -9.022 1.00 69.14 127 ARG A C 1
ATOM 991 O O . ARG A 1 127 ? 22.466 -8.402 -9.294 1.00 76.47 127 ARG A O 1
ATOM 999 N N . LEU A 1 128 ? 23.735 -6.562 -9.568 1.00 66.60 128 LEU A N 1
ATOM 1000 C CA . LEU A 1 128 ? 22.797 -5.924 -10.490 1.00 73.06 128 LEU A CA 1
ATOM 1001 C C . LEU A 1 128 ? 23.275 -5.919 -11.941 1.00 69.16 128 LEU A C 1
ATOM 1002 O O . LEU A 1 128 ? 22.676 -5.259 -12.789 1.00 74.81 128 LEU A O 1
ATOM 1007 N N . ALA A 1 129 ? 24.345 -6.651 -12.227 1.00 67.68 129 ALA A N 1
ATOM 1008 C CA . ALA A 1 129 ? 24.861 -6.730 -13.590 1.00 70.07 129 ALA A CA 1
ATOM 1009 C C . ALA A 1 129 ? 23.933 -7.553 -14.480 1.00 70.08 129 ALA A C 1
ATOM 1010 O O . ALA A 1 129 ? 23.484 -8.627 -14.083 1.00 67.25 129 ALA A O 1
ATOM 1012 N N . PRO A 1 130 ? 23.634 -7.046 -15.689 1.00 75.42 130 PRO A N 1
ATOM 1013 C CA . PRO A 1 130 ? 24.077 -5.741 -16.195 1.00 76.03 130 PRO A CA 1
ATOM 1014 C C . PRO A 1 130 ? 23.183 -4.594 -15.729 1.00 74.97 130 PRO A C 1
ATOM 1015 O O . PRO A 1 130 ? 21.979 -4.782 -15.549 1.00 76.94 130 PRO A O 1
ATOM 1019 N N . VAL A 1 131 ? 23.770 -3.417 -15.543 1.00 69.30 131 VAL A N 1
ATOM 1020 C CA . VAL A 1 131 ? 23.032 -2.268 -15.031 1.00 72.63 131 VAL A CA 1
ATOM 1021 C C . VAL A 1 131 ? 22.579 -1.330 -16.143 1.00 81.28 131 VAL A C 1
ATOM 1022 O O . VAL A 1 131 ? 22.841 -1.573 -17.321 1.00 86.07 131 VAL A O 1
ATOM 1026 N N . GLU A 1 132 ? 21.899 -0.256 -15.755 1.00 81.05 132 GLU A N 1
ATOM 1027 C CA . GLU A 1 132 ? 21.378 0.715 -16.709 1.00 88.26 132 GLU A CA 1
ATOM 1028 C C . GLU A 1 132 ? 22.036 2.074 -16.522 1.00 86.55 132 GLU A C 1
ATOM 1029 O O . GLU A 1 132 ? 22.174 2.556 -15.399 1.00 83.30 132 GLU A O 1
ATOM 1035 N N . THR A 1 133 ? 22.436 2.690 -17.628 1.00 91.86 133 THR A N 1
ATOM 1036 C CA . THR A 1 133 ? 23.055 4.008 -17.586 1.00 92.15 133 THR A CA 1
ATOM 1037 C C . THR A 1 133 ? 22.125 5.065 -18.170 1.00 102.10 133 THR A C 1
ATOM 1038 O O . THR A 1 133 ? 21.329 4.781 -19.066 1.00 106.47 133 THR A O 1
ATOM 1042 N N . MET A 1 134 ? 22.233 6.287 -17.657 1.00 100.46 134 MET A N 1
ATOM 1043 C CA . MET A 1 134 ? 21.433 7.401 -18.152 1.00 108.23 134 MET A CA 1
ATOM 1044 C C . MET A 1 134 ? 22.154 8.089 -19.309 1.00 112.16 134 MET A C 1
ATOM 1045 O O . MET A 1 134 ? 22.173 9.317 -19.404 1.00 108.56 134 MET A O 1
ATOM 1050 N N . ALA A 1 135 ? 22.752 7.289 -20.188 1.00 108.88 135 ALA A N 1
ATOM 1051 C CA . ALA A 1 135 ? 23.536 7.830 -21.293 1.00 112.41 135 ALA A CA 1
ATOM 1052 C C . ALA A 1 135 ? 23.602 6.878 -22.486 1.00 118.41 135 ALA A C 1
ATOM 1053 O O . ALA A 1 135 ? 23.717 7.320 -23.629 1.00 118.31 135 ALA A O 1
ATOM 1055 N N . ASP A 1 136 ? 23.532 5.576 -22.223 1.00 114.81 136 ASP A N 1
ATOM 1056 C CA . ASP A 1 136 ? 23.646 4.585 -23.290 1.00 115.16 136 ASP A CA 1
ATOM 1057 C C . ASP A 1 136 ? 22.536 3.534 -23.230 1.00 119.37 136 ASP A C 1
ATOM 1058 O O . ASP A 1 136 ? 22.016 3.114 -24.264 1.00 121.79 136 ASP A O 1
ATOM 1063 N N . HIS A 1 137 ? 22.167 3.120 -22.022 1.00 118.72 137 HIS A N 1
ATOM 1064 C CA . HIS A 1 137 ? 21.195 2.042 -21.851 1.00 119.90 137 HIS A CA 1
ATOM 1065 C C . HIS A 1 137 ? 19.764 2.491 -22.162 1.00 127.42 137 HIS A C 1
ATOM 1066 O O . HIS A 1 137 ? 18.810 1.742 -21.954 1.00 126.05 137 HIS A O 1
ATOM 1073 N N . ILE A 1 138 ? 19.620 3.716 -22.657 1.00 129.99 138 ILE A N 1
ATOM 1074 C CA . ILE A 1 138 ? 18.315 4.252 -23.025 1.00 128.39 138 ILE A CA 1
ATOM 1075 C C . ILE A 1 138 ? 18.353 4.761 -24.466 1.00 126.81 138 ILE A C 1
ATOM 1076 O O . ILE A 1 138 ? 17.320 4.877 -25.128 1.00 124.28 138 ILE A O 1
ATOM 1081 N N . MET A 1 139 ? 19.563 5.036 -24.948 1.00 126.92 139 MET A N 1
ATOM 1082 C CA . MET A 1 139 ? 19.776 5.611 -26.275 1.00 123.77 139 MET A CA 1
ATOM 1083 C C . MET A 1 139 ? 21.285 5.634 -26.564 1.00 120.67 139 MET A C 1
ATOM 1084 O O . MET A 1 139 ? 22.066 5.988 -25.684 1.00 118.91 139 MET A O 1
ATOM 1089 N N . LEU A 1 140 ? 21.708 5.285 -27.781 1.00 124.29 140 LEU A N 1
ATOM 1090 C CA . LEU A 1 140 ? 20.822 5.102 -28.928 1.00 124.92 140 LEU A CA 1
ATOM 1091 C C . LEU A 1 140 ? 20.769 3.675 -29.461 1.00 133.05 140 LEU A C 1
ATOM 1092 O O . LEU A 1 140 ? 19.699 3.184 -29.819 1.00 139.96 140 LEU A O 1
ATOM 1097 N N . MET A 1 141 ? 21.921 3.015 -29.518 1.00 136.06 141 MET A N 1
ATOM 1098 C CA . MET A 1 141 ? 21.994 1.668 -30.075 1.00 142.96 141 MET A CA 1
ATOM 1099 C C . MET A 1 141 ? 21.546 0.614 -29.062 1.00 145.31 141 MET A C 1
ATOM 1100 O O . MET A 1 141 ? 22.143 0.473 -27.992 1.00 147.25 141 MET A O 1
ATOM 1105 N N . GLY A 1 142 ? 20.495 -0.128 -29.404 1.00 144.79 142 GLY A N 1
ATOM 1106 C CA . GLY A 1 142 ? 19.792 0.057 -30.662 1.00 143.70 142 GLY A CA 1
ATOM 1107 C C . GLY A 1 142 ? 18.319 -0.290 -30.563 1.00 143.64 142 GLY A C 1
ATOM 1108 O O . GLY A 1 142 ? 17.743 -0.839 -31.505 1.00 135.66 142 GLY A O 1
ATOM 1109 N N . ALA A 1 143 ? 17.725 0.035 -29.416 1.00 149.46 143 ALA A N 1
ATOM 1110 C CA . ALA A 1 143 ? 16.322 -0.254 -29.123 1.00 148.68 143 ALA A CA 1
ATOM 1111 C C . ALA A 1 143 ? 16.016 -1.743 -29.282 1.00 145.59 143 ALA A C 1
ATOM 1112 O O . ALA A 1 143 ? 15.612 -2.182 -30.359 1.00 141.82 143 ALA A O 1
ATOM 1114 N N . ASN A 1 144 ? 16.196 -2.516 -28.211 1.00 147.39 144 ASN A N 1
ATOM 1115 C CA . ASN A 1 144 ? 16.582 -1.991 -26.902 1.00 149.95 144 ASN A CA 1
ATOM 1116 C C . ASN A 1 144 ? 17.499 -2.954 -26.135 1.00 154.22 144 ASN A C 1
ATOM 1117 O O . ASN A 1 144 ? 17.297 -4.168 -26.195 1.00 154.24 144 ASN A O 1
ATOM 1122 N N . HIS A 1 145 ? 18.507 -2.439 -25.426 1.00 154.52 145 HIS A N 1
ATOM 1123 C CA . HIS A 1 145 ? 18.827 -1.012 -25.354 1.00 149.58 145 HIS A CA 1
ATOM 1124 C C . HIS A 1 145 ? 20.323 -0.793 -25.091 1.00 141.78 145 HIS A C 1
ATOM 1125 O O . HIS A 1 145 ? 20.712 0.217 -24.505 1.00 131.50 145 HIS A O 1
ATOM 1132 N N . ASP A 1 146 ? 21.159 -1.733 -25.524 1.00 144.79 146 ASP A N 1
ATOM 1133 C CA . ASP A 1 146 ? 22.591 -1.667 -25.237 1.00 139.36 146 ASP A CA 1
ATOM 1134 C C . ASP A 1 146 ? 23.443 -2.246 -26.369 1.00 137.52 146 ASP A C 1
ATOM 1135 O O . ASP A 1 146 ? 22.993 -3.129 -27.101 1.00 138.76 146 ASP A O 1
ATOM 1140 N N . PRO A 1 147 ? 24.681 -1.743 -26.520 1.00 132.79 147 PRO A N 1
ATOM 1141 C CA . PRO A 1 147 ? 25.589 -2.261 -27.546 1.00 132.10 147 PRO A CA 1
ATOM 1142 C C . PRO A 1 147 ? 26.432 -3.428 -27.039 1.00 124.05 147 PRO A C 1
ATOM 1143 O O . PRO A 1 147 ? 27.530 -3.659 -27.545 1.00 120.35 147 PRO A O 1
ATOM 1147 N N . GLU A 1 148 ? 25.917 -4.149 -26.047 1.00 123.16 148 GLU A N 1
ATOM 1148 C CA . GLU A 1 148 ? 26.601 -5.317 -25.504 1.00 118.97 148 GLU A CA 1
ATOM 1149 C C . GLU A 1 148 ? 25.690 -6.538 -25.526 1.00 120.91 148 GLU A C 1
ATOM 1150 O O . GLU A 1 148 ? 25.110 -6.905 -24.504 1.00 126.25 148 GLU A O 1
ATOM 1156 N N . LEU A 1 149 ? 25.567 -7.166 -26.692 1.00 118.70 149 LEU A N 1
ATOM 1157 C CA . LEU A 1 149 ? 24.699 -8.330 -26.843 1.00 114.55 149 LEU A CA 1
ATOM 1158 C C . LEU A 1 149 ? 25.255 -9.544 -26.100 1.00 119.75 149 LEU A C 1
ATOM 1159 O O . LEU A 1 149 ? 24.498 -10.333 -25.533 1.00 122.14 149 LEU A O 1
ATOM 1164 N N . SER A 1 150 ? 26.577 -9.689 -26.101 1.00 118.76 150 SER A N 1
ATOM 1165 C CA . SER A 1 150 ? 27.226 -10.784 -25.384 1.00 117.31 150 SER A CA 1
ATOM 1166 C C . SER A 1 150 ? 27.475 -10.412 -23.925 1.00 111.80 150 SER A C 1
ATOM 1167 O O . SER A 1 150 ? 28.220 -11.096 -23.220 1.00 108.94 150 SER A O 1
ATOM 1170 N N . SER A 1 151 ? 26.845 -9.322 -23.490 1.00 111.02 151 SER A N 1
ATOM 1171 C CA . SER A 1 151 ? 26.947 -8.828 -22.118 1.00 108.12 151 SER A CA 1
ATOM 1172 C C . SER A 1 151 ? 28.388 -8.531 -21.717 1.00 104.98 151 SER A C 1
ATOM 1173 O O . SER A 1 151 ? 29.044 -9.351 -21.073 1.00 102.91 151 SER A O 1
ATOM 1176 N N . GLN A 1 152 ? 28.873 -7.353 -22.098 1.00 104.42 152 GLN A N 1
ATOM 1177 C CA . GLN A 1 152 ? 30.224 -6.924 -21.746 1.00 104.13 152 GLN A CA 1
ATOM 1178 C C . GLN A 1 152 ? 30.356 -6.684 -20.246 1.00 102.27 152 GLN A C 1
ATOM 1179 O O . GLN A 1 152 ? 31.458 -6.709 -19.697 1.00 96.63 152 GLN A O 1
ATOM 1185 N N . GLN A 1 153 ? 29.226 -6.446 -19.588 1.00 101.65 153 GLN A N 1
ATOM 1186 C CA . GLN A 1 153 ? 29.215 -6.265 -18.145 1.00 96.20 153 GLN A CA 1
ATOM 1187 C C . GLN A 1 153 ? 29.375 -7.602 -17.432 1.00 98.41 153 GLN A C 1
ATOM 1188 O O . GLN A 1 153 ? 29.965 -7.671 -16.354 1.00 93.92 153 GLN A O 1
ATOM 1194 N N . ARG A 1 154 ? 28.845 -8.663 -18.036 1.00 96.64 154 ARG A N 1
ATOM 1195 C CA . ARG A 1 154 ? 28.954 -9.993 -17.452 1.00 96.24 154 ARG A CA 1
ATOM 1196 C C . ARG A 1 154 ? 30.348 -10.565 -17.680 1.00 96.30 154 ARG A C 1
ATOM 1197 O O . ARG A 1 154 ? 30.852 -11.332 -16.861 1.00 97.62 154 ARG A O 1
ATOM 1205 N N . ASP A 1 155 ? 30.970 -10.185 -18.791 1.00 93.60 155 ASP A N 1
ATOM 1206 C CA . ASP A 1 155 ? 32.347 -10.583 -19.062 1.00 93.29 155 ASP A CA 1
ATOM 1207 C C . ASP A 1 155 ? 33.286 -9.943 -18.044 1.00 89.22 155 ASP A C 1
ATOM 1208 O O . ASP A 1 155 ? 34.381 -10.445 -17.789 1.00 87.54 155 ASP A O 1
ATOM 1213 N N . LEU A 1 156 ? 32.842 -8.831 -17.464 1.00 90.41 156 LEU A N 1
ATOM 1214 C CA . LEU A 1 156 ? 33.572 -8.166 -16.390 1.00 84.72 156 LEU A CA 1
ATOM 1215 C C . LEU A 1 156 ? 33.118 -8.687 -15.029 1.00 84.92 156 LEU A C 1
ATOM 1216 O O . LEU A 1 156 ? 33.926 -8.843 -14.112 1.00 80.47 156 LEU A O 1
ATOM 1221 N N . ALA A 1 157 ? 31.819 -8.952 -14.910 1.00 87.63 157 ALA A N 1
ATOM 1222 C CA . ALA A 1 157 ? 31.241 -9.463 -13.671 1.00 78.96 157 ALA A CA 1
ATOM 1223 C C . ALA A 1 157 ? 31.847 -10.810 -13.298 1.00 80.27 157 ALA A C 1
ATOM 1224 O O . ALA A 1 157 ? 32.192 -11.044 -12.140 1.00 76.43 157 ALA A O 1
ATOM 1226 N N . GLN A 1 158 ? 31.971 -11.691 -14.285 1.00 82.96 158 GLN A N 1
ATOM 1227 C CA . GLN A 1 158 ? 32.610 -12.985 -14.081 1.00 76.87 158 GLN A CA 1
ATOM 1228 C C . GLN A 1 158 ? 34.073 -12.802 -13.692 1.00 73.13 158 GLN A C 1
ATOM 1229 O O . GLN A 1 158 ? 34.617 -13.570 -12.900 1.00 77.70 158 GLN A O 1
ATOM 1235 N N . ARG A 1 159 ? 34.702 -11.774 -14.252 1.00 68.12 159 ARG A N 1
ATOM 1236 C CA . ARG A 1 159 ? 36.111 -11.510 -13.992 1.00 75.79 159 ARG A CA 1
ATOM 1237 C C . ARG A 1 159 ? 36.324 -11.018 -12.563 1.00 76.39 159 ARG A C 1
ATOM 1238 O O . ARG A 1 159 ? 37.321 -11.355 -11.923 1.00 73.06 159 ARG A O 1
ATOM 1246 N N . LEU A 1 160 ? 35.378 -10.228 -12.065 1.00 74.44 160 LEU A N 1
ATOM 1247 C CA . LEU A 1 160 ? 35.458 -9.700 -10.708 1.00 70.18 160 LEU A CA 1
ATOM 1248 C C . LEU A 1 160 ? 34.961 -10.710 -9.675 1.00 66.93 160 LEU A C 1
ATOM 1249 O O . LEU A 1 160 ? 35.383 -10.688 -8.520 1.00 62.76 160 LEU A O 1
ATOM 1254 N N . GLN A 1 161 ? 34.065 -11.595 -10.100 1.00 64.59 161 GLN A N 1
ATOM 1255 C CA . GLN A 1 161 ? 33.460 -12.567 -9.196 1.00 63.31 161 GLN A CA 1
ATOM 1256 C C . GLN A 1 161 ? 34.467 -13.608 -8.717 1.00 66.77 161 GLN A C 1
ATOM 1257 O O . GLN A 1 161 ? 34.406 -14.065 -7.575 1.00 56.07 161 GLN A O 1
ATOM 1263 N N . GLU A 1 162 ? 35.398 -13.976 -9.592 1.00 70.53 162 GLU A N 1
ATOM 1264 C CA . GLU A 1 162 ? 36.365 -15.023 -9.282 1.00 68.15 162 GLU A CA 1
ATOM 1265 C C . GLU A 1 162 ? 37.508 -14.515 -8.409 1.00 64.81 162 GLU A C 1
ATOM 1266 O O . GLU A 1 162 ? 38.149 -15.291 -7.700 1.00 68.69 162 GLU A O 1
ATOM 1272 N N . ARG A 1 163 ? 37.758 -13.211 -8.460 1.00 65.33 163 ARG A N 1
ATOM 1273 C CA . ARG A 1 163 ? 38.850 -12.618 -7.696 1.00 61.96 163 ARG A CA 1
ATOM 1274 C C . ARG A 1 163 ? 38.374 -12.010 -6.377 1.00 58.56 163 ARG A C 1
ATOM 1275 O O . ARG A 1 163 ? 39.066 -12.090 -5.362 1.00 55.81 163 ARG A O 1
ATOM 1283 N N . LEU A 1 164 ? 37.191 -11.406 -6.396 1.00 60.21 164 LEU A N 1
ATOM 1284 C CA . LEU A 1 164 ? 36.668 -10.714 -5.225 1.00 59.98 164 LEU A CA 1
ATOM 1285 C C . LEU A 1 164 ? 35.648 -11.568 -4.489 1.00 58.71 164 LEU A C 1
ATOM 1286 O O . LEU A 1 164 ? 35.011 -11.111 -3.539 1.00 57.49 164 LEU A O 1
ATOM 1291 N N . GLY A 1 165 ? 35.496 -12.810 -4.932 1.00 62.27 165 GLY A N 1
ATOM 1292 C CA . GLY A 1 165 ? 34.542 -13.715 -4.323 1.00 59.53 165 GLY A CA 1
ATOM 1293 C C . GLY A 1 165 ? 35.159 -15.047 -3.957 1.00 61.37 165 GLY A C 1
ATOM 1294 O O . GLY A 1 165 ? 36.222 -15.411 -4.460 1.00 62.16 165 GLY A O 1
ATOM 1295 N N . TYR A 1 166 ? 34.492 -15.775 -3.069 1.00 55.58 166 TYR A N 1
ATOM 1296 C CA . TYR A 1 166 ? 34.948 -17.101 -2.689 1.00 52.00 166 TYR A CA 1
ATOM 1297 C C . TYR A 1 166 ? 33.813 -18.106 -2.807 1.00 57.63 166 TYR A C 1
ATOM 1298 O O . TYR A 1 166 ? 32.726 -17.782 -3.288 1.00 49.08 166 TYR A O 1
ATOM 1307 N N . LEU A 1 167 ? 34.076 -19.329 -2.362 1.00 60.78 167 LEU A N 1
ATOM 1308 C CA . LEU A 1 167 ? 33.106 -20.405 -2.471 1.00 53.13 167 LEU A CA 1
ATOM 1309 C C . LEU A 1 167 ? 32.883 -21.059 -1.111 1.00 55.61 167 LEU A C 1
ATOM 1310 O O . LEU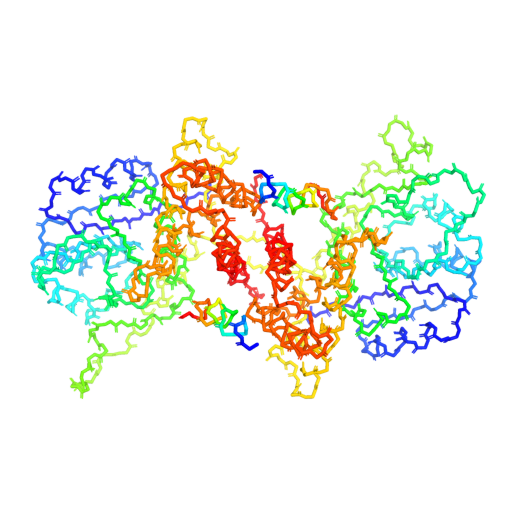 A 1 167 ? 33.793 -21.670 -0.550 1.00 59.49 167 LEU A O 1
ATOM 1315 N N . GLY A 1 168 ? 31.671 -20.915 -0.582 1.00 51.10 168 GLY A N 1
ATOM 1316 C CA . GLY A 1 168 ? 31.334 -21.459 0.721 1.00 48.22 168 GLY A CA 1
ATOM 1317 C C . GLY A 1 168 ? 30.118 -22.365 0.681 1.00 48.83 168 GLY A C 1
ATOM 1318 O O . GLY A 1 168 ? 29.451 -22.476 -0.347 1.00 55.85 168 GLY A O 1
ATOM 1319 N N . VAL A 1 169 ? 29.826 -23.009 1.807 1.00 53.71 169 VAL A N 1
ATOM 1320 C CA . VAL A 1 169 ? 28.705 -23.940 1.899 1.00 52.49 169 VAL A CA 1
ATOM 1321 C C . VAL A 1 169 ? 27.572 -23.392 2.777 1.00 50.19 169 VAL A C 1
ATOM 1322 O O . VAL A 1 169 ? 27.801 -22.954 3.903 1.00 50.13 169 VAL A O 1
ATOM 1326 N N . TYR A 1 170 ? 26.352 -23.415 2.244 1.00 52.57 170 TYR A N 1
ATOM 1327 C CA . TYR A 1 170 ? 25.172 -22.940 2.966 1.00 46.40 170 TYR A CA 1
ATOM 1328 C C . TYR A 1 170 ? 24.195 -24.082 3.227 1.00 44.47 170 TYR A C 1
ATOM 1329 O O . TYR A 1 170 ? 24.210 -25.085 2.521 1.00 42.07 170 TYR A O 1
ATOM 1338 N N . TYR A 1 171 ? 23.341 -23.926 4.233 1.00 40.45 171 TYR A N 1
ATOM 1339 C CA . TYR A 1 171 ? 22.280 -24.897 4.467 1.00 40.76 171 TYR A CA 1
ATOM 1340 C C . TYR A 1 171 ? 21.208 -24.714 3.402 1.00 41.99 171 TYR A C 1
ATOM 1341 O O . TYR A 1 171 ? 20.563 -23.669 3.352 1.00 45.84 171 TYR A O 1
ATOM 1350 N N . LYS A 1 172 ? 21.014 -25.713 2.546 1.00 39.93 172 LYS A N 1
ATOM 1351 C CA . LYS A 1 172 ? 20.035 -25.555 1.479 1.00 43.15 172 LYS A CA 1
ATOM 1352 C C . LYS A 1 172 ? 18.610 -25.680 2.004 1.00 38.16 172 LYS A C 1
ATOM 1353 O O . LYS A 1 172 ? 18.105 -26.773 2.261 1.00 38.72 172 LYS A O 1
ATOM 1359 N N . ARG A 1 173 ? 17.983 -24.523 2.171 1.00 33.99 173 ARG A N 1
ATOM 1360 C CA . ARG A 1 173 ? 16.571 -24.438 2.495 1.00 36.19 173 ARG A CA 1
ATOM 1361 C C . ARG A 1 173 ? 15.756 -24.910 1.296 1.00 29.11 173 ARG A C 1
ATOM 1362 O O . ARG A 1 173 ? 16.198 -24.785 0.160 1.00 35.94 173 ARG A O 1
ATOM 1370 N N . ASP A 1 174 ? 14.574 -25.458 1.548 1.00 31.30 174 ASP A N 1
ATOM 1371 C CA . ASP A 1 174 ? 13.712 -25.927 0.469 1.00 35.03 174 ASP A CA 1
ATOM 1372 C C . ASP A 1 174 ? 13.005 -24.745 -0.188 1.00 36.54 174 ASP A C 1
ATOM 1373 O O . ASP A 1 174 ? 12.156 -24.108 0.435 1.00 39.86 174 ASP A O 1
ATOM 1378 N N . PRO A 1 175 ? 13.349 -24.450 -1.454 1.00 39.85 175 PRO A N 1
ATOM 1379 C CA . PRO A 1 175 ? 12.746 -23.317 -2.168 1.00 38.74 175 PRO A CA 1
ATOM 1380 C C . PRO A 1 175 ? 11.259 -23.535 -2.427 1.00 41.56 175 PRO A C 1
ATOM 1381 O O . PRO A 1 175 ? 10.528 -22.566 -2.620 1.00 35.41 175 PRO A O 1
ATOM 1385 N N . ASP A 1 176 ? 10.828 -24.796 -2.429 1.00 42.98 176 ASP A N 1
ATOM 1386 C CA . ASP A 1 176 ? 9.419 -25.136 -2.609 1.00 39.58 176 ASP A CA 1
ATOM 1387 C C . ASP A 1 176 ? 8.611 -24.831 -1.353 1.00 40.46 176 ASP A C 1
ATOM 1388 O O . ASP A 1 176 ? 7.380 -24.858 -1.378 1.00 37.84 176 ASP A O 1
ATOM 1393 N N . ARG A 1 177 ? 9.308 -24.552 -0.254 1.00 38.52 177 ARG A N 1
ATOM 1394 C CA . ARG A 1 177 ? 8.648 -24.206 0.998 1.00 35.20 177 ARG A CA 1
ATOM 1395 C C . ARG A 1 177 ? 8.873 -22.743 1.366 1.00 33.88 177 ARG A C 1
ATOM 1396 O O . ARG A 1 177 ? 8.569 -22.320 2.481 1.00 33.06 177 ARG A O 1
ATOM 1404 N N . PHE A 1 178 ? 9.408 -21.971 0.426 1.00 32.22 178 PHE A N 1
ATOM 1405 C CA . PHE A 1 178 ? 9.448 -20.524 0.583 1.00 26.01 178 PHE A CA 1
ATOM 1406 C C . PHE A 1 178 ? 8.028 -19.990 0.465 1.00 30.08 178 PHE A C 1
ATOM 1407 O O . PHE A 1 178 ? 7.204 -20.566 -0.243 1.00 33.52 178 PHE A O 1
ATOM 1415 N N . LEU A 1 179 ? 7.747 -18.888 1.152 1.00 34.02 179 LEU A N 1
ATOM 1416 C CA . LEU A 1 179 ? 6.401 -18.328 1.191 1.00 32.14 179 LEU A CA 1
ATOM 1417 C C . LEU A 1 179 ? 5.888 -17.953 -0.198 1.00 35.84 179 LEU A C 1
ATOM 1418 O O . LEU A 1 179 ? 4.711 -18.151 -0.508 1.00 37.96 179 LEU A O 1
ATOM 1423 N N . ARG A 1 180 ? 6.774 -17.423 -1.034 1.00 29.04 180 ARG A N 1
ATOM 1424 C CA . ARG A 1 180 ? 6.369 -16.955 -2.353 1.00 30.99 180 ARG A CA 1
ATOM 1425 C C . ARG A 1 180 ? 6.305 -18.088 -3.376 1.00 33.59 180 ARG A C 1
ATOM 1426 O O . ARG A 1 180 ? 5.922 -17.869 -4.524 1.00 36.51 180 ARG A O 1
ATOM 1434 N N . ASN A 1 181 ? 6.678 -19.294 -2.960 1.00 30.98 181 ASN A N 1
ATOM 1435 C CA . ASN A 1 181 ? 6.647 -20.443 -3.858 1.00 28.71 181 ASN A CA 1
ATOM 1436 C C . ASN A 1 181 ? 5.589 -21.465 -3.470 1.00 32.26 181 ASN A C 1
ATOM 1437 O O . ASN A 1 181 ? 5.167 -22.273 -4.294 1.00 42.55 181 ASN A O 1
ATOM 1442 N N . LEU A 1 182 ? 5.170 -21.434 -2.211 1.00 35.19 182 LEU A N 1
ATOM 1443 C CA . LEU A 1 182 ? 4.152 -22.355 -1.723 1.00 31.13 182 LEU A CA 1
ATOM 1444 C C . LEU A 1 182 ? 2.835 -22.148 -2.450 1.00 30.28 182 LEU A C 1
ATOM 1445 O O . LEU A 1 182 ? 2.541 -21.041 -2.896 1.00 32.85 182 LEU A O 1
ATOM 1450 N N . PRO A 1 183 ? 2.041 -23.222 -2.583 1.00 35.23 183 PRO A N 1
ATOM 1451 C CA . PRO A 1 183 ? 0.678 -23.117 -3.110 1.00 33.87 183 PRO A CA 1
ATOM 1452 C C . PRO A 1 183 ? -0.145 -22.136 -2.287 1.00 32.74 183 PRO A C 1
ATOM 1453 O O . PRO A 1 183 ? 0.123 -21.982 -1.098 1.00 37.26 183 PRO A O 1
ATOM 1457 N N . ALA A 1 184 ? -1.121 -21.490 -2.917 1.00 34.11 184 ALA A N 1
ATOM 1458 C CA . ALA A 1 184 ? -1.901 -20.429 -2.284 1.00 34.10 184 ALA A CA 1
ATOM 1459 C C . ALA A 1 184 ? -2.447 -20.818 -0.907 1.00 38.50 184 ALA A C 1
ATOM 1460 O O . ALA A 1 184 ? -2.379 -20.029 0.037 1.00 35.38 184 ALA A O 1
ATOM 1462 N N . TYR A 1 185 ? -2.979 -22.031 -0.789 1.00 38.45 185 TYR A N 1
ATOM 1463 C CA . TYR A 1 185 ? -3.499 -22.498 0.491 1.00 40.17 185 TYR A CA 1
ATOM 1464 C C . TYR A 1 185 ? -2.375 -22.667 1.506 1.00 38.79 185 TYR A C 1
ATOM 1465 O O . TYR A 1 185 ? -2.470 -22.179 2.632 1.00 38.68 185 TYR A O 1
ATOM 1474 N N . GLU A 1 186 ? -1.315 -23.360 1.100 1.00 39.14 186 GLU A N 1
ATOM 1475 C CA . GLU A 1 186 ? -0.155 -23.577 1.963 1.00 37.27 186 GLU A CA 1
ATOM 1476 C C . GLU A 1 186 ? 0.467 -22.263 2.413 1.00 31.76 186 GLU A C 1
ATOM 1477 O O . GLU A 1 186 ? 0.965 -22.146 3.528 1.00 32.87 186 GLU A O 1
ATOM 1483 N N . SER A 1 187 ? 0.432 -21.276 1.529 1.00 39.43 187 SER A N 1
ATOM 1484 C CA . SER A 1 187 ? 1.087 -20.002 1.778 1.00 37.09 187 SER A CA 1
ATOM 1485 C C . SER A 1 187 ? 0.405 -19.230 2.899 1.00 39.41 187 SER A C 1
ATOM 1486 O O . SER A 1 187 ? 1.074 -18.604 3.724 1.00 48.84 187 SER A O 1
ATOM 1489 N N . GLN A 1 188 ? -0.922 -19.279 2.937 1.00 40.01 188 GLN A N 1
ATOM 1490 C CA . GLN A 1 188 ? -1.662 -18.479 3.905 1.00 40.40 188 GLN A CA 1
ATOM 1491 C C . GLN A 1 188 ? -1.971 -19.241 5.186 1.00 37.22 188 GLN A C 1
ATOM 1492 O O . GLN A 1 188 ? -2.444 -18.654 6.154 1.00 55.44 188 GLN A O 1
ATOM 1498 N N . LYS A 1 189 ? -1.703 -20.541 5.204 1.00 37.16 189 LYS A N 1
ATOM 1499 C CA . LYS A 1 189 ? -1.753 -21.279 6.463 1.00 46.14 189 LYS A CA 1
ATOM 1500 C C . LYS A 1 189 ? -0.471 -21.006 7.245 1.00 41.89 189 LYS A C 1
ATOM 1501 O O . LYS A 1 189 ? -0.496 -20.847 8.465 1.00 45.19 189 LYS A O 1
ATOM 1507 N N . LEU A 1 190 ? 0.646 -20.940 6.527 1.00 34.46 190 LEU A N 1
ATOM 1508 C CA . LEU A 1 190 ? 1.919 -20.576 7.130 1.00 33.44 190 LEU A CA 1
ATOM 1509 C C . LEU A 1 190 ? 1.867 -19.132 7.596 1.00 37.00 190 LEU A C 1
ATOM 1510 O O . LEU A 1 190 ? 2.394 -18.789 8.655 1.00 39.03 190 LEU A O 1
ATOM 1515 N N . HIS A 1 191 ? 1.226 -18.289 6.794 1.00 38.38 191 HIS A N 1
ATOM 1516 C CA . HIS A 1 191 ? 1.066 -16.884 7.134 1.00 35.97 191 HIS A CA 1
ATOM 1517 C C . HIS A 1 191 ? 0.227 -16.722 8.395 1.00 40.12 191 HIS A C 1
ATOM 1518 O O . HIS A 1 191 ? 0.499 -15.855 9.223 1.00 40.42 191 HIS A O 1
ATOM 1525 N N . GLN A 1 192 ? -0.798 -17.557 8.531 1.00 41.92 192 GLN A N 1
ATOM 1526 C CA . GLN A 1 192 ? -1.619 -17.556 9.735 1.00 41.77 192 GLN A CA 1
ATOM 1527 C C . GLN A 1 192 ? -0.835 -18.127 10.910 1.00 36.91 192 GLN A C 1
ATOM 1528 O O . GLN A 1 192 ? -0.983 -17.679 12.045 1.00 34.89 192 GLN A O 1
ATOM 1534 N N . ALA A 1 193 ? 0.007 -19.115 10.624 1.00 39.85 193 ALA A N 1
ATOM 1535 C CA . ALA A 1 193 ? 0.860 -19.714 11.642 1.00 35.23 193 ALA A CA 1
ATOM 1536 C C . ALA A 1 193 ? 1.852 -18.691 12.184 1.00 32.94 193 ALA A C 1
ATOM 1537 O O . ALA A 1 193 ? 2.206 -18.718 13.360 1.00 35.85 193 ALA A O 1
ATOM 1539 N N . MET A 1 194 ? 2.296 -17.787 11.317 1.00 31.36 194 MET A N 1
ATOM 1540 C CA . MET A 1 194 ? 3.222 -16.738 11.720 1.00 31.32 194 MET A CA 1
ATOM 1541 C C . MET A 1 194 ? 2.492 -15.606 12.444 1.00 32.13 194 MET A C 1
ATOM 1542 O O . MET A 1 194 ? 3.037 -14.992 13.362 1.00 34.84 194 MET A O 1
ATOM 1547 N N . GLN A 1 195 ? 1.261 -15.331 12.026 1.00 36.10 195 GLN A N 1
ATOM 1548 C CA . GLN A 1 195 ? 0.433 -14.342 12.706 1.00 33.86 195 GLN A CA 1
ATOM 1549 C C . GLN A 1 195 ? 0.148 -14.780 14.137 1.00 35.20 195 GLN A C 1
ATOM 1550 O O . GLN A 1 195 ? 0.256 -13.989 15.074 1.00 36.03 195 GLN A O 1
ATOM 1556 N N . THR A 1 196 ? -0.219 -16.048 14.289 1.00 35.83 196 THR A N 1
ATOM 1557 C CA . THR A 1 196 ? -0.478 -16.632 15.598 1.00 31.06 196 THR A CA 1
ATOM 1558 C C . THR A 1 196 ? 0.772 -16.589 16.466 1.00 34.18 196 THR A C 1
ATOM 1559 O O . THR A 1 196 ? 0.725 -16.164 17.619 1.00 42.75 196 THR A O 1
ATOM 1563 N N . SER A 1 197 ? 1.888 -17.029 15.896 1.00 32.55 197 SER A N 1
ATOM 1564 C CA . SER A 1 197 ? 3.165 -17.041 16.595 1.00 29.15 197 SER A CA 1
ATOM 1565 C C . SER A 1 197 ? 3.550 -15.647 17.072 1.00 32.81 197 SER A C 1
ATOM 1566 O O . SER A 1 197 ? 3.987 -15.469 18.210 1.00 42.72 197 SER A O 1
ATOM 1569 N N . TYR A 1 198 ? 3.380 -14.659 16.201 1.00 33.98 198 TYR A N 1
ATOM 1570 C CA . TYR A 1 198 ? 3.736 -13.286 16.535 1.00 36.21 198 TYR A CA 1
ATOM 1571 C C . TYR A 1 198 ? 2.849 -12.727 17.645 1.00 37.22 198 TYR A C 1
ATOM 1572 O O . TYR A 1 198 ? 3.328 -12.012 18.527 1.00 34.87 198 TYR A O 1
ATOM 1581 N N . ARG A 1 199 ? 1.559 -13.051 17.598 1.00 33.81 199 ARG A N 1
ATOM 1582 C CA . ARG A 1 199 ? 0.627 -12.605 18.628 1.00 39.64 199 ARG A CA 1
ATOM 1583 C C . ARG A 1 199 ? 1.064 -13.136 19.987 1.00 40.93 199 ARG A C 1
ATOM 1584 O O . ARG A 1 199 ? 1.052 -12.417 20.986 1.00 38.13 199 ARG A O 1
ATOM 1592 N N . GLU A 1 200 ? 1.453 -14.406 20.000 1.00 37.68 200 GLU A N 1
ATOM 1593 C CA . GLU A 1 200 ? 1.973 -15.064 21.190 1.00 39.57 200 GLU A CA 1
ATOM 1594 C C . GLU A 1 200 ? 3.186 -14.322 21.745 1.00 40.41 200 GLU A C 1
ATOM 1595 O O . GLU A 1 200 ? 3.338 -14.180 22.957 1.00 39.34 200 GLU A O 1
ATOM 1601 N N . ILE A 1 201 ? 4.040 -13.844 20.845 1.00 38.40 201 ILE A N 1
ATOM 1602 C CA . ILE A 1 201 ? 5.216 -13.075 21.228 1.00 31.61 201 ILE A CA 1
ATOM 1603 C C . ILE A 1 201 ? 4.810 -11.754 21.869 1.00 34.34 201 ILE A C 1
ATOM 1604 O O . ILE A 1 201 ? 5.261 -11.417 22.961 1.00 38.84 201 ILE A O 1
ATOM 1609 N N . VAL A 1 202 ? 3.943 -11.019 21.183 1.00 35.04 202 VAL A N 1
ATOM 1610 C CA . VAL A 1 202 ? 3.480 -9.716 21.647 1.00 35.25 202 VAL A CA 1
ATOM 1611 C C . VAL A 1 202 ? 2.744 -9.788 22.985 1.00 41.35 202 VAL A C 1
ATOM 1612 O O . VAL A 1 202 ? 3.004 -8.993 23.887 1.00 43.65 202 VAL A O 1
ATOM 1616 N N . LEU A 1 203 ? 1.830 -10.743 23.113 1.00 43.66 203 LEU A N 1
ATOM 1617 C CA . LEU A 1 203 ? 1.029 -10.872 24.326 1.00 44.14 203 LEU A CA 1
ATOM 1618 C C . LEU A 1 203 ? 1.883 -11.196 25.545 1.00 47.56 203 LEU A C 1
ATOM 1619 O O . LEU A 1 203 ? 1.530 -10.846 26.673 1.00 52.79 203 LEU A O 1
ATOM 1624 N N . SER A 1 204 ? 3.004 -11.869 25.317 1.00 40.31 204 SER A N 1
ATOM 1625 C CA . SER A 1 204 ? 3.887 -12.254 26.408 1.00 38.05 204 SER A CA 1
ATOM 1626 C C . SER A 1 204 ? 5.215 -11.516 26.331 1.00 41.30 204 SER A C 1
ATOM 1627 O O . SER A 1 204 ? 6.193 -11.918 26.960 1.00 39.79 204 SER A O 1
ATOM 1630 N N . TYR A 1 205 ? 5.249 -10.436 25.557 1.00 43.33 205 TYR A N 1
ATOM 1631 C CA . TYR A 1 205 ? 6.488 -9.692 25.386 1.00 46.04 205 TYR A CA 1
ATOM 1632 C C . TYR A 1 205 ? 6.890 -8.989 26.669 1.00 48.48 205 TYR A C 1
ATOM 1633 O O . TYR A 1 205 ? 8.066 -8.951 27.009 1.00 55.15 205 TYR A O 1
ATOM 1642 N N . PHE A 1 206 ? 5.915 -8.434 27.381 1.00 50.83 206 PHE A N 1
ATOM 1643 C CA . PHE A 1 206 ? 6.190 -7.777 28.655 1.00 45.30 206 PHE A CA 1
ATOM 1644 C C . PHE A 1 206 ? 5.890 -8.705 29.827 1.00 38.63 206 PHE A C 1
ATOM 1645 O O . PHE A 1 206 ? 5.680 -8.257 30.950 1.00 41.27 206 PHE A O 1
ATOM 1653 N N . SER A 1 207 ? 5.866 -10.003 29.547 1.00 39.31 207 SER A N 1
ATOM 1654 C CA . SER A 1 207 ? 5.769 -11.016 30.588 1.00 44.64 207 SER A CA 1
ATOM 1655 C C . SER A 1 207 ? 7.146 -11.615 30.835 1.00 51.50 207 SER A C 1
ATOM 1656 O O . SER A 1 207 ? 7.644 -12.393 30.020 1.00 59.81 207 SER A O 1
ATOM 1659 N N . PRO A 1 208 ? 7.769 -11.245 31.963 1.00 49.27 208 PRO A N 1
ATOM 1660 C CA . PRO A 1 208 ? 9.095 -11.736 32.344 1.00 51.37 208 PRO A CA 1
ATOM 1661 C C . PRO A 1 208 ? 9.060 -13.228 32.624 1.00 54.77 208 PRO A C 1
ATOM 1662 O O . PRO A 1 208 ? 7.972 -13.756 32.839 1.00 57.43 208 PRO A O 1
ATOM 1666 N N . ASN A 1 209 ? 10.219 -13.882 32.632 1.00 58.65 209 ASN A N 1
ATOM 1667 C CA . ASN A 1 209 ? 10.308 -15.302 32.960 1.00 63.23 209 ASN A CA 1
ATOM 1668 C C . ASN A 1 209 ? 9.308 -16.126 32.166 1.00 64.80 209 ASN A C 1
ATOM 1669 O O . ASN A 1 209 ? 8.519 -16.886 32.727 1.00 60.69 209 ASN A O 1
ATOM 1674 N N . SER A 1 210 ? 9.333 -15.947 30.853 1.00 69.67 210 SER A N 1
ATOM 1675 C CA . SER A 1 210 ? 8.400 -16.633 29.976 1.00 67.20 210 SER A CA 1
ATOM 1676 C C . SER A 1 210 ? 9.127 -17.279 28.809 1.00 68.92 210 SER A C 1
ATOM 1677 O O . SER A 1 210 ? 10.354 -17.207 28.703 1.00 72.43 210 SER A O 1
ATOM 1680 N N . ASN A 1 211 ? 8.358 -17.905 27.928 1.00 57.52 211 ASN A N 1
ATOM 1681 C CA . ASN A 1 211 ? 8.914 -18.531 26.743 1.00 68.34 211 ASN A CA 1
ATOM 1682 C C . ASN A 1 211 ? 9.008 -17.532 25.597 1.00 61.16 211 ASN A C 1
ATOM 1683 O O . ASN A 1 211 ? 9.060 -17.921 24.429 1.00 62.61 211 ASN A O 1
ATOM 1688 N N . LEU A 1 212 ? 9.020 -16.247 25.948 1.00 58.06 212 LEU A N 1
ATOM 1689 C CA . LEU A 1 212 ? 9.104 -15.162 24.975 1.00 56.62 212 LEU A CA 1
ATOM 1690 C C . LEU A 1 212 ? 10.226 -15.372 23.965 1.00 54.79 212 LEU A C 1
ATOM 1691 O O . LEU A 1 212 ? 10.000 -15.313 22.758 1.00 55.59 212 LEU A O 1
ATOM 1696 N N . ASN A 1 213 ? 11.431 -15.621 24.464 1.00 54.84 213 ASN A N 1
ATOM 1697 C CA . ASN A 1 213 ? 12.582 -15.832 23.599 1.00 50.05 213 ASN A CA 1
ATOM 1698 C C . ASN A 1 213 ? 12.464 -17.134 22.816 1.00 53.07 213 ASN A C 1
ATOM 1699 O O . ASN A 1 213 ? 12.909 -17.217 21.674 1.00 53.05 213 ASN A O 1
ATOM 1704 N N . GLN A 1 214 ? 11.846 -18.142 23.426 1.00 55.19 214 GLN A N 1
ATOM 1705 C CA . GLN A 1 214 ? 11.586 -19.400 22.737 1.00 48.14 214 GLN A CA 1
ATOM 1706 C C . GLN A 1 214 ? 10.493 -19.192 21.697 1.00 45.68 214 GLN A C 1
ATOM 1707 O O . GLN A 1 214 ? 10.464 -19.863 20.668 1.00 48.85 214 GLN A O 1
ATOM 1713 N N . SER A 1 215 ? 9.598 -18.249 21.971 1.00 47.37 215 SER A N 1
ATOM 1714 C CA . SER A 1 215 ? 8.538 -17.899 21.033 1.00 44.60 215 SER A CA 1
ATOM 1715 C C . SER A 1 215 ? 9.104 -17.121 19.853 1.00 38.59 215 SER A C 1
ATOM 1716 O O . SER A 1 215 ? 8.654 -17.280 18.719 1.00 41.62 215 SER A O 1
ATOM 1719 N N . ILE A 1 216 ? 10.090 -16.275 20.131 1.00 38.37 216 ILE A N 1
ATOM 1720 C CA . ILE A 1 216 ? 10.751 -15.497 19.093 1.00 36.57 216 ILE A CA 1
ATOM 1721 C C . ILE A 1 216 ? 11.519 -16.413 18.147 1.00 36.03 216 ILE A C 1
ATOM 1722 O O . ILE A 1 216 ? 11.399 -16.298 16.927 1.00 34.47 216 ILE A O 1
ATOM 1727 N N . ASP A 1 217 ? 12.298 -17.323 18.723 1.00 37.16 217 ASP A N 1
ATOM 1728 C CA . ASP A 1 217 ? 13.083 -18.279 17.952 1.00 33.89 217 ASP A CA 1
ATOM 1729 C C . ASP A 1 217 ? 12.222 -19.064 16.976 1.00 32.02 217 ASP A C 1
ATOM 1730 O O . ASP A 1 217 ? 12.571 -19.212 15.807 1.00 35.15 217 ASP A O 1
ATOM 1735 N N . ASN A 1 218 ? 11.091 -19.562 17.459 1.00 33.54 218 ASN A N 1
ATOM 1736 C CA . ASN A 1 218 ? 10.222 -20.393 16.639 1.00 36.18 218 ASN A CA 1
ATOM 1737 C C . ASN A 1 218 ? 9.539 -19.601 15.526 1.00 33.17 218 ASN A C 1
ATOM 1738 O O . ASN A 1 218 ? 9.192 -20.157 14.484 1.00 36.79 218 ASN A O 1
ATOM 1743 N N . PHE A 1 219 ? 9.360 -18.301 15.743 1.00 33.04 219 PHE A N 1
ATOM 1744 C CA . PHE A 1 219 ? 8.848 -17.419 14.699 1.00 26.77 219 PHE A CA 1
ATOM 1745 C C . PHE A 1 219 ? 9.934 -17.109 13.685 1.00 29.58 219 PHE A C 1
ATOM 1746 O O . PHE A 1 219 ? 9.702 -17.147 12.479 1.00 31.61 219 PHE A O 1
ATOM 1754 N N . VAL A 1 220 ? 11.117 -16.781 14.191 1.00 31.38 220 VAL A N 1
ATOM 1755 C CA . VAL A 1 220 ? 12.239 -16.411 13.345 1.00 27.37 220 VAL A CA 1
ATOM 1756 C C . VAL A 1 220 ? 12.669 -17.598 12.486 1.00 32.38 220 VAL A C 1
ATOM 1757 O O . VAL A 1 220 ? 13.059 -17.426 11.328 1.00 34.30 220 VAL A O 1
ATOM 1761 N N . ASN A 1 221 ? 12.576 -18.801 13.048 1.00 32.71 221 ASN A N 1
ATOM 1762 C CA . ASN A 1 221 ? 12.881 -20.018 12.301 1.00 28.56 221 ASN A CA 1
ATOM 1763 C C . ASN A 1 221 ? 11.966 -20.167 11.089 1.00 26.04 221 ASN A C 1
ATOM 1764 O O . ASN A 1 221 ? 12.432 -20.434 9.984 1.00 30.79 221 ASN A O 1
ATOM 1769 N N . MET A 1 222 ? 10.665 -19.987 11.299 1.00 28.46 222 MET A N 1
ATOM 1770 C CA . MET A 1 222 ? 9.705 -19.995 10.197 1.00 26.59 222 MET A CA 1
ATOM 1771 C C . MET A 1 222 ? 10.015 -18.878 9.211 1.00 24.44 222 MET A C 1
ATOM 1772 O O . MET A 1 222 ? 9.916 -19.057 7.999 1.00 24.10 222 MET A O 1
ATOM 1777 N N . ALA A 1 223 ? 10.398 -17.724 9.744 1.00 22.20 223 ALA A N 1
ATOM 1778 C CA . ALA A 1 223 ? 10.693 -16.569 8.912 1.00 22.32 223 ALA A CA 1
ATOM 1779 C C . ALA A 1 223 ? 11.952 -16.784 8.075 1.00 29.20 223 ALA A C 1
ATOM 1780 O O . ALA A 1 223 ? 11.997 -16.411 6.903 1.00 33.57 223 ALA A O 1
ATOM 1782 N N . PHE A 1 224 ? 12.969 -17.394 8.675 1.00 26.04 224 PHE A N 1
ATOM 1783 C CA . PHE A 1 224 ? 14.255 -17.553 8.005 1.00 26.90 224 PHE A CA 1
ATOM 1784 C C . PHE A 1 224 ? 14.225 -18.630 6.924 1.00 29.53 224 PHE A C 1
ATOM 1785 O O . PHE A 1 224 ? 14.790 -18.450 5.843 1.00 30.28 224 PHE A O 1
ATOM 1793 N N . PHE A 1 225 ? 13.568 -19.747 7.210 1.00 28.42 225 PHE A N 1
ATOM 1794 C CA . PHE A 1 225 ? 13.616 -20.886 6.301 1.00 31.45 225 PHE A CA 1
ATOM 1795 C C . PHE A 1 225 ? 12.532 -20.844 5.225 1.00 28.20 225 PHE A C 1
ATOM 1796 O O . PHE A 1 225 ? 12.597 -21.585 4.244 1.00 30.62 225 PHE A O 1
ATOM 1804 N N . ALA A 1 226 ? 11.548 -19.968 5.396 1.00 30.55 226 ALA A N 1
ATOM 1805 C CA . ALA A 1 226 ? 10.570 -19.722 4.342 1.00 26.10 226 ALA A CA 1
ATOM 1806 C C . ALA A 1 226 ? 10.983 -18.503 3.520 1.00 24.72 226 ALA A C 1
ATOM 1807 O O . ALA A 1 226 ? 10.246 -18.053 2.647 1.00 29.36 226 ALA A O 1
ATOM 1809 N N . ASP A 1 227 ? 12.169 -17.981 3.821 1.00 24.73 227 ASP A N 1
ATOM 1810 C CA . ASP A 1 227 ? 12.754 -16.839 3.120 1.00 28.71 227 ASP A CA 1
ATOM 1811 C C . ASP A 1 227 ? 11.779 -15.682 2.945 1.00 30.92 227 ASP A C 1
ATOM 1812 O O . ASP A 1 227 ? 11.665 -15.111 1.859 1.00 40.52 227 ASP A O 1
ATOM 1817 N N . VAL A 1 228 ? 11.069 -15.342 4.014 1.00 30.99 228 VAL A N 1
ATOM 1818 C CA . VAL A 1 228 ? 10.155 -14.213 3.9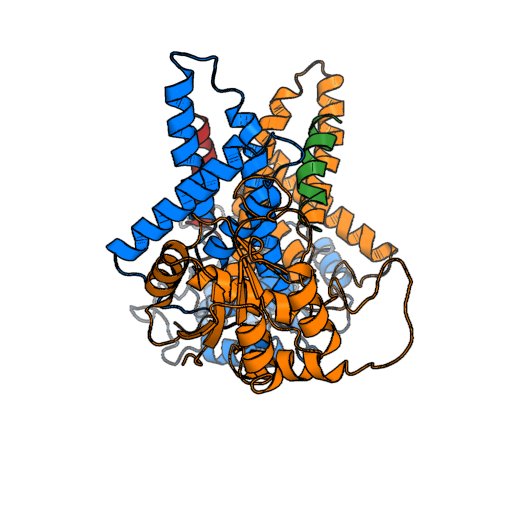68 1.00 29.77 228 VAL A CA 1
ATOM 1819 C C . VAL A 1 228 ? 10.952 -12.918 4.121 1.00 34.07 228 VAL A C 1
ATOM 1820 O O . VAL A 1 228 ? 11.868 -12.833 4.944 1.00 29.37 228 VAL A O 1
ATOM 1824 N N . PRO A 1 229 ? 10.639 -11.917 3.287 1.00 33.11 229 PRO A N 1
ATOM 1825 C CA . PRO A 1 229 ? 11.297 -10.616 3.409 1.00 27.62 229 PRO A CA 1
ATOM 1826 C C . PRO A 1 229 ? 10.903 -9.930 4.709 1.00 29.33 229 PRO A C 1
ATOM 1827 O O . PRO A 1 229 ? 9.839 -10.220 5.260 1.00 28.41 229 PRO A O 1
ATOM 1831 N N . VAL A 1 230 ? 11.753 -9.031 5.190 1.00 28.55 230 VAL A N 1
ATOM 1832 C CA . VAL A 1 230 ? 11.522 -8.364 6.466 1.00 28.30 230 VAL A CA 1
ATOM 1833 C C . VAL A 1 230 ? 10.236 -7.540 6.445 1.00 31.42 230 VAL A C 1
ATOM 1834 O O . VAL A 1 230 ? 9.628 -7.297 7.488 1.00 29.38 230 VAL A O 1
ATOM 1838 N N . THR A 1 231 ? 9.826 -7.125 5.250 1.00 33.17 231 THR A N 1
ATOM 1839 C CA . THR A 1 231 ? 8.608 -6.341 5.074 1.00 30.91 231 THR A CA 1
ATOM 1840 C C . THR A 1 231 ? 7.375 -7.105 5.540 1.00 37.49 231 THR A C 1
ATOM 1841 O O . THR A 1 231 ? 6.466 -6.524 6.133 1.00 35.24 231 THR A O 1
ATOM 1845 N N . LYS A 1 232 ? 7.350 -8.407 5.264 1.00 36.67 232 LYS A N 1
ATOM 1846 C CA . LYS A 1 232 ? 6.248 -9.258 5.691 1.00 31.48 232 LYS A CA 1
ATOM 1847 C C . LYS A 1 232 ? 6.166 -9.316 7.210 1.00 31.24 232 LYS A C 1
ATOM 1848 O O . LYS A 1 232 ? 5.077 -9.298 7.781 1.00 30.54 232 LYS A O 1
ATOM 1854 N N . VAL A 1 233 ? 7.324 -9.382 7.859 1.00 30.00 233 VAL A N 1
ATOM 1855 C CA . VAL A 1 233 ? 7.385 -9.349 9.316 1.00 27.59 233 VAL A CA 1
ATOM 1856 C C . VAL A 1 233 ? 6.842 -8.020 9.820 1.00 29.44 233 VAL A C 1
ATOM 1857 O O . VAL A 1 233 ? 6.049 -7.976 10.759 1.00 35.89 233 VAL A O 1
ATOM 1861 N N . VAL A 1 234 ? 7.269 -6.937 9.183 1.00 25.53 234 VAL A N 1
ATOM 1862 C CA . VAL A 1 234 ? 6.751 -5.618 9.507 1.00 26.56 234 VAL A CA 1
ATOM 1863 C C . VAL A 1 234 ? 5.245 -5.576 9.241 1.00 33.53 234 VAL A C 1
ATOM 1864 O O . VAL A 1 234 ? 4.491 -4.984 10.011 1.00 41.10 234 VAL A O 1
ATOM 1868 N N . GLU A 1 235 ? 4.805 -6.231 8.168 1.00 37.39 235 GLU A N 1
ATOM 1869 C CA . GLU A 1 235 ? 3.381 -6.288 7.836 1.00 38.83 235 GLU A CA 1
ATOM 1870 C C . GLU A 1 235 ? 2.575 -7.069 8.874 1.00 41.44 235 GLU A C 1
ATOM 1871 O O . GLU A 1 235 ? 1.471 -6.665 9.240 1.00 42.40 235 GLU A O 1
ATOM 1877 N N . ILE A 1 236 ? 3.128 -8.188 9.336 1.00 38.30 236 ILE A N 1
ATOM 1878 C CA . ILE A 1 236 ? 2.485 -9.001 10.367 1.00 38.17 236 ILE A CA 1
ATOM 1879 C C . ILE A 1 236 ? 2.272 -8.185 11.639 1.00 40.19 236 ILE A C 1
ATOM 1880 O O . ILE A 1 236 ? 1.218 -8.262 12.275 1.00 45.34 236 ILE A O 1
ATOM 1885 N N . HIS A 1 237 ? 3.278 -7.393 11.991 1.00 40.03 237 HIS A N 1
ATOM 1886 C CA . HIS A 1 237 ? 3.206 -6.510 13.147 1.00 37.63 237 HIS A CA 1
ATOM 1887 C C . HIS A 1 237 ? 2.044 -5.523 13.022 1.00 38.70 237 HIS A C 1
ATOM 1888 O O . HIS A 1 237 ? 1.320 -5.287 13.988 1.00 39.08 237 HIS A O 1
ATOM 1895 N N . MET A 1 238 ? 1.861 -4.961 11.829 1.00 36.51 238 MET A N 1
ATOM 1896 C CA . MET A 1 238 ? 0.788 -3.997 11.589 1.00 37.56 238 MET A CA 1
ATOM 1897 C C . MET A 1 238 ? -0.593 -4.608 11.764 1.00 41.99 238 MET A C 1
ATOM 1898 O O . MET A 1 238 ? -1.444 -4.045 12.453 1.00 47.93 238 MET A O 1
ATOM 1903 N N . GLU A 1 239 ? -0.810 -5.752 11.120 1.00 41.54 239 GLU A N 1
ATOM 1904 C CA . GLU A 1 239 ? -2.095 -6.445 11.162 1.00 45.11 239 GLU A CA 1
ATOM 1905 C C . GLU A 1 239 ? -2.544 -6.700 12.598 1.00 47.54 239 GLU A C 1
ATOM 1906 O O . GLU A 1 239 ? -3.739 -6.677 12.894 1.00 50.06 239 GLU A O 1
ATOM 1912 N N . LEU A 1 240 ? -1.586 -6.931 13.491 1.00 42.85 240 LEU A N 1
ATOM 1913 C CA . LEU A 1 240 ? -1.899 -7.113 14.903 1.00 47.14 240 LEU A CA 1
ATOM 1914 C C . LEU A 1 240 ? -2.119 -5.771 15.593 1.00 47.31 240 LEU A C 1
ATOM 1915 O O . LEU A 1 240 ? -2.978 -5.652 16.468 1.00 50.16 240 LEU A O 1
ATOM 1920 N N . MET A 1 241 ? -1.344 -4.765 15.201 1.00 40.52 241 MET A N 1
ATOM 1921 C CA . MET A 1 241 ? -1.498 -3.432 15.773 1.00 46.56 241 MET A CA 1
ATOM 1922 C C . MET A 1 241 ? -2.860 -2.849 15.415 1.00 53.66 241 MET A C 1
ATOM 1923 O O . MET A 1 241 ? -3.508 -2.223 16.253 1.00 54.63 241 MET A O 1
ATOM 1928 N N . ASP A 1 242 ? -3.290 -3.060 14.173 1.00 55.62 242 ASP A N 1
ATOM 1929 C CA . ASP A 1 242 ? -4.625 -2.649 13.748 1.00 56.39 242 ASP A CA 1
ATOM 1930 C C . ASP A 1 242 ? -5.683 -3.332 14.609 1.00 56.34 242 ASP A C 1
ATOM 1931 O O . ASP A 1 242 ? -6.643 -2.700 15.047 1.00 52.93 242 ASP A O 1
ATOM 1936 N N . GLU A 1 243 ? -5.487 -4.624 14.854 1.00 55.34 243 GLU A N 1
ATOM 1937 C CA . GLU A 1 243 ? -6.386 -5.392 15.706 1.00 52.81 243 GLU A CA 1
ATOM 1938 C C . GLU A 1 243 ? -6.436 -4.811 17.113 1.00 63.30 243 GLU A C 1
ATOM 1939 O O . GLU A 1 243 ? -7.515 -4.583 17.661 1.00 73.39 243 GLU A O 1
ATOM 1945 N N . PHE A 1 244 ? -5.265 -4.567 17.692 1.00 62.41 244 PHE A N 1
ATOM 1946 C CA . PHE A 1 244 ? -5.180 -3.996 19.032 1.00 54.98 244 PHE A CA 1
ATOM 1947 C C . PHE A 1 244 ? -5.701 -2.566 19.068 1.00 59.86 244 PHE A C 1
ATOM 1948 O O . PHE A 1 244 ? -6.266 -2.134 20.071 1.00 59.19 244 PHE A O 1
ATOM 1956 N N . ALA A 1 245 ? -5.512 -1.839 17.971 1.00 60.83 245 ALA A N 1
ATOM 1957 C CA . ALA A 1 245 ? -5.952 -0.450 17.883 1.00 65.52 245 ALA A CA 1
ATOM 1958 C C . ALA A 1 245 ? -7.454 -0.331 18.109 1.00 73.00 245 ALA A C 1
ATOM 1959 O O . ALA A 1 245 ? -7.904 0.391 19.001 1.00 72.02 245 ALA A O 1
ATOM 1961 N N . LYS A 1 246 ? -8.223 -1.048 17.295 1.00 75.70 246 LYS A N 1
ATOM 1962 C CA . LYS A 1 246 ? -9.677 -1.044 17.399 1.00 71.85 246 LYS A CA 1
ATOM 1963 C C . LYS A 1 246 ? -10.113 -1.601 18.749 1.00 73.51 246 LYS A C 1
ATOM 1964 O O . LYS A 1 246 ? -11.051 -1.098 19.367 1.00 74.80 246 LYS A O 1
ATOM 1970 N N . LYS A 1 247 ? -9.410 -2.637 19.197 1.00 71.80 247 LYS A N 1
ATOM 1971 C CA . LYS A 1 247 ? -9.659 -3.268 20.490 1.00 66.96 247 LYS A CA 1
ATOM 1972 C C . LYS A 1 247 ? -9.523 -2.286 21.659 1.00 79.21 247 LYS A C 1
ATOM 1973 O O . LYS A 1 247 ? -10.201 -2.425 22.677 1.00 88.60 247 LYS A O 1
ATOM 1979 N N . LEU A 1 248 ? -8.659 -1.287 21.506 1.00 81.87 248 LEU A N 1
ATOM 1980 C CA . LEU A 1 248 ? -8.379 -0.348 22.590 1.00 81.12 248 LEU A CA 1
ATOM 1981 C C . LEU A 1 248 ? -9.358 0.826 22.656 1.00 82.64 248 LEU A C 1
ATOM 1982 O O . LEU A 1 248 ? -9.624 1.345 23.739 1.00 90.67 248 LEU A O 1
ATOM 1987 N N . ARG A 1 249 ? -9.884 1.239 21.506 1.00 80.98 249 ARG A N 1
ATOM 1988 C CA . ARG A 1 249 ? -10.797 2.382 21.433 1.00 84.84 249 ARG A CA 1
ATOM 1989 C C . ARG A 1 249 ? -11.962 2.252 22.413 1.00 88.22 249 ARG A C 1
ATOM 1990 O O . ARG A 1 249 ? -12.190 3.133 23.245 1.00 92.03 249 ARG A O 1
ATOM 1998 N N . VAL A 1 250 ? -12.696 1.151 22.309 1.00 80.73 250 VAL A N 1
ATOM 1999 C CA . VAL A 1 250 ? -13.719 0.827 23.293 1.00 89.48 250 VAL A CA 1
ATOM 2000 C C . VAL A 1 250 ? -13.215 -0.346 24.124 1.00 91.89 250 VAL A C 1
ATOM 2001 O O . VAL A 1 250 ? -12.430 -1.151 23.631 1.00 94.60 250 VAL A O 1
ATOM 2005 N N . GLU A 1 251 ? -13.661 -0.435 25.376 1.00 95.83 251 GLU A N 1
ATOM 2006 C CA . GLU A 1 251 ? -13.250 -1.507 26.280 1.00 99.24 251 GLU A CA 1
ATOM 2007 C C . GLU A 1 251 ? -11.729 -1.477 26.473 1.00 100.80 251 GLU A C 1
ATOM 2008 O O . GLU A 1 251 ? -11.045 -2.500 26.384 1.00 101.28 251 GLU A O 1
ATOM 2014 N N . GLY A 1 252 ? -11.204 -0.281 26.725 1.00 98.62 252 GLY A N 1
ATOM 2015 C CA . GLY A 1 252 ? -9.776 -0.094 26.923 1.00 94.23 252 GLY A CA 1
ATOM 2016 C C . GLY A 1 252 ? -9.314 1.353 26.893 1.00 92.13 252 GLY A C 1
ATOM 2017 O O . GLY A 1 252 ? -10.101 2.270 26.656 1.00 94.29 252 GLY A O 1
ATOM 2018 N N . ARG A 1 253 ? -8.021 1.554 27.131 1.00 90.54 253 ARG A N 1
ATOM 2019 C CA . ARG A 1 253 ? -7.439 2.892 27.152 1.00 88.44 253 ARG A CA 1
ATOM 2020 C C . ARG A 1 253 ? -7.077 3.379 25.749 1.00 84.69 253 ARG A C 1
ATOM 2021 O O . ARG A 1 253 ? -7.658 2.940 24.758 1.00 84.11 253 ARG A O 1
ATOM 2029 N N . SER A 1 254 ? -6.118 4.296 25.671 1.00 83.91 254 SER A N 1
ATOM 2030 C CA . SER A 1 254 ? -5.658 4.808 24.385 1.00 82.07 254 SER A CA 1
ATOM 2031 C C . SER A 1 254 ? -4.665 3.842 23.750 1.00 78.15 254 SER A C 1
ATOM 2032 O O . SER A 1 254 ? -4.341 2.804 24.327 1.00 67.45 254 SER A O 1
ATOM 2035 N N . GLU A 1 255 ? -4.186 4.188 22.560 1.00 74.89 255 GLU A N 1
ATOM 2036 C CA . GLU A 1 255 ? -3.213 3.359 21.861 1.00 75.57 255 GLU A CA 1
ATOM 2037 C C . GLU A 1 255 ? -1.794 3.888 22.052 1.00 78.53 255 GLU A C 1
ATOM 2038 O O . GLU A 1 255 ? -1.143 4.322 21.100 1.00 81.10 255 GLU A O 1
ATOM 2044 N N . ASP A 1 256 ? -1.321 3.845 23.293 1.00 74.31 256 ASP A N 1
ATOM 2045 C CA . ASP A 1 256 ? 0.035 4.275 23.611 1.00 72.40 256 ASP A CA 1
ATOM 2046 C C . ASP A 1 256 ? 0.968 3.079 23.760 1.00 66.27 256 ASP A C 1
ATOM 2047 O O . ASP A 1 256 ? 2.163 3.179 23.487 1.00 61.28 256 ASP A O 1
ATOM 2052 N N . ILE A 1 257 ? 0.415 1.950 24.192 1.00 65.02 257 ILE A N 1
ATOM 2053 C CA . ILE A 1 257 ? 1.206 0.739 24.386 1.00 64.54 257 ILE A CA 1
ATOM 2054 C C . ILE A 1 257 ? 1.683 0.198 23.038 1.00 60.19 257 ILE A C 1
ATOM 2055 O O . ILE A 1 257 ? 2.675 -0.529 22.962 1.00 61.08 257 ILE A O 1
ATOM 2060 N N . LEU A 1 258 ? 0.980 0.570 21.971 1.00 58.27 258 LEU A N 1
ATOM 2061 C CA . LEU A 1 258 ? 1.396 0.204 20.622 1.00 52.58 258 LEU A CA 1
ATOM 2062 C C . LEU A 1 258 ? 2.777 0.770 20.316 1.00 52.74 258 LEU A C 1
ATOM 2063 O O . LEU A 1 258 ? 3.553 0.172 19.571 1.00 62.54 258 LEU A O 1
ATOM 2068 N N . LEU A 1 259 ? 3.078 1.927 20.898 1.00 49.41 259 LEU A N 1
ATOM 2069 C CA . LEU A 1 259 ? 4.398 2.529 20.764 1.00 47.96 259 LEU A CA 1
ATOM 2070 C C . LEU A 1 259 ? 5.415 1.740 21.575 1.00 50.29 259 LEU A C 1
ATOM 2071 O O . LEU A 1 259 ? 6.599 1.707 21.242 1.00 54.19 259 LEU A O 1
ATOM 2076 N N . ASP A 1 260 ? 4.947 1.105 22.644 1.00 50.48 260 ASP A N 1
ATOM 2077 C CA . ASP A 1 260 ? 5.807 0.252 23.451 1.00 46.34 260 ASP A CA 1
ATOM 2078 C C . ASP A 1 260 ? 6.031 -1.076 22.744 1.00 44.97 260 ASP A C 1
ATOM 2079 O O . ASP A 1 260 ? 6.973 -1.805 23.050 1.00 46.49 260 ASP A O 1
ATOM 2084 N N . TYR A 1 261 ? 5.162 -1.379 21.788 1.00 47.98 261 TYR A N 1
ATOM 2085 C CA . TYR A 1 261 ? 5.261 -2.621 21.034 1.00 42.12 261 TYR A CA 1
ATOM 2086 C C . TYR A 1 261 ? 6.228 -2.485 19.863 1.00 41.21 261 TYR A C 1
ATOM 2087 O O . TYR A 1 261 ? 6.446 -3.436 19.115 1.00 46.45 261 TYR A O 1
ATOM 2096 N N . ARG A 1 262 ? 6.812 -1.302 19.711 1.00 36.12 262 ARG A N 1
ATOM 2097 C CA . ARG A 1 262 ? 7.859 -1.105 18.720 1.00 36.71 262 ARG A CA 1
ATOM 2098 C C . ARG A 1 262 ? 9.118 -1.855 19.140 1.00 36.60 262 ARG A C 1
ATOM 2099 O O . ARG A 1 262 ? 9.910 -2.271 18.298 1.00 36.68 262 ARG A O 1
ATOM 2107 N N . LEU A 1 263 ? 9.292 -2.028 20.448 1.00 37.90 263 LEU A N 1
ATOM 2108 C CA . LEU A 1 263 ? 10.402 -2.810 20.978 1.00 41.96 263 LEU A CA 1
ATOM 2109 C C . LEU A 1 263 ? 10.317 -4.258 20.511 1.00 43.46 263 LEU A C 1
ATOM 2110 O O . LEU A 1 263 ? 11.336 -4.893 20.236 1.00 39.95 263 LEU A O 1
ATOM 2115 N N . THR A 1 264 ? 9.093 -4.771 20.426 1.00 40.54 264 THR A N 1
ATOM 2116 C CA . THR A 1 264 ? 8.860 -6.144 19.997 1.00 40.14 264 THR A CA 1
ATOM 2117 C C . THR A 1 264 ? 9.331 -6.354 18.564 1.00 39.06 264 THR A C 1
ATOM 2118 O O . THR A 1 264 ? 9.892 -7.399 18.232 1.00 34.94 264 THR A O 1
ATOM 2122 N N . LEU A 1 265 ? 9.105 -5.353 17.721 1.00 37.16 265 LEU A N 1
ATOM 2123 C CA . LEU A 1 265 ? 9.487 -5.441 16.320 1.00 34.73 265 LEU A CA 1
ATOM 2124 C C . LEU A 1 265 ? 11.003 -5.383 16.176 1.00 33.24 265 LEU A C 1
ATOM 2125 O O . LEU A 1 265 ? 11.590 -6.179 15.446 1.00 28.81 265 LEU A O 1
ATOM 2130 N N . ILE A 1 266 ? 11.628 -4.442 16.879 1.00 29.51 266 ILE A N 1
ATOM 2131 C CA . ILE A 1 266 ? 13.086 -4.366 16.936 1.00 33.48 266 ILE A CA 1
ATOM 2132 C C . ILE A 1 266 ? 13.671 -5.691 17.410 1.00 32.03 266 ILE A C 1
ATOM 2133 O O . ILE A 1 266 ? 14.654 -6.180 16.861 1.00 30.87 266 ILE A O 1
ATOM 2138 N N . ASP A 1 267 ? 13.048 -6.268 18.431 1.00 33.20 267 ASP A N 1
ATOM 2139 C CA . ASP A 1 267 ? 13.543 -7.496 19.032 1.00 37.77 267 ASP A CA 1
ATOM 2140 C C . ASP A 1 267 ? 13.559 -8.646 18.025 1.00 36.61 267 ASP A C 1
ATOM 2141 O O . ASP A 1 267 ? 14.576 -9.323 17.862 1.00 37.44 267 ASP A O 1
ATOM 2146 N N . VAL A 1 268 ? 12.435 -8.847 17.344 1.00 34.52 268 VAL A N 1
ATOM 2147 C CA . VAL A 1 268 ? 12.283 -9.942 16.391 1.00 25.53 268 VAL A CA 1
ATOM 2148 C C . VAL A 1 268 ? 13.164 -9.777 15.146 1.00 29.70 268 VAL A C 1
ATOM 2149 O O . VAL A 1 268 ? 13.806 -10.731 14.702 1.00 28.32 268 VAL A O 1
ATOM 2153 N N . ILE A 1 269 ? 13.196 -8.571 14.586 1.00 30.25 269 ILE A N 1
ATOM 2154 C CA . ILE A 1 269 ? 13.999 -8.309 13.396 1.00 26.05 269 ILE A CA 1
ATOM 2155 C C . ILE A 1 269 ? 15.485 -8.488 13.697 1.00 29.02 269 ILE A C 1
ATOM 2156 O O . ILE A 1 269 ? 16.252 -8.943 12.846 1.00 27.98 269 ILE A O 1
ATOM 2161 N N . ALA A 1 270 ? 15.880 -8.135 14.918 1.00 37.81 270 ALA A N 1
ATOM 2162 C CA . ALA A 1 270 ? 17.267 -8.274 15.357 1.00 35.84 270 ALA A CA 1
ATOM 2163 C C . ALA A 1 270 ? 17.680 -9.740 15.373 1.00 34.19 270 ALA A C 1
ATOM 2164 O O . ALA A 1 270 ? 18.769 -10.089 14.918 1.00 36.24 270 ALA A O 1
ATOM 2166 N N . HIS A 1 271 ? 16.805 -10.590 15.903 1.00 24.79 271 HIS A N 1
ATOM 2167 C CA . HIS A 1 271 ? 17.026 -12.029 15.884 1.00 29.69 271 HIS A CA 1
ATOM 2168 C C . HIS A 1 271 ? 17.180 -12.542 14.456 1.00 36.85 271 HIS A C 1
ATOM 2169 O O . HIS A 1 271 ? 18.115 -13.283 14.146 1.00 35.17 271 HIS A O 1
ATOM 2176 N N . LEU A 1 272 ? 16.253 -12.140 13.593 1.00 26.71 272 LEU A N 1
ATOM 2177 C CA . LEU A 1 272 ? 16.252 -12.584 12.208 1.00 27.33 272 LEU A CA 1
ATOM 2178 C C . LEU A 1 272 ? 17.496 -12.108 11.474 1.00 33.61 272 LEU A C 1
ATOM 2179 O O . LEU A 1 272 ? 18.050 -12.826 10.641 1.00 38.98 272 LEU A O 1
ATOM 2184 N N . CYS A 1 273 ? 17.929 -10.892 11.786 1.00 29.51 273 CYS A N 1
ATOM 2185 C CA . CYS A 1 273 ? 19.121 -10.332 11.170 1.00 27.44 273 CYS A CA 1
ATOM 2186 C C . CYS A 1 273 ? 20.367 -11.125 11.559 1.00 34.43 273 CYS A C 1
ATOM 2187 O O . CYS A 1 273 ? 21.225 -11.394 10.721 1.00 40.28 273 CYS A O 1
ATOM 2190 N N . GLU A 1 274 ? 20.462 -11.500 12.831 1.00 35.85 274 GLU A N 1
ATOM 2191 C CA . GLU A 1 274 ? 21.609 -12.259 13.318 1.00 39.27 274 GLU A CA 1
ATOM 2192 C C . GLU A 1 274 ? 21.668 -13.643 12.686 1.00 38.71 274 GLU A C 1
ATOM 2193 O O . GLU A 1 274 ? 22.744 -14.145 12.355 1.00 34.02 274 GLU A O 1
ATOM 2199 N N . MET A 1 275 ? 20.501 -14.252 12.525 1.00 31.98 275 MET A N 1
ATOM 2200 C CA . MET A 1 275 ? 20.411 -15.590 11.970 1.00 31.81 275 MET A CA 1
ATOM 2201 C C . MET A 1 275 ? 20.927 -15.626 10.536 1.00 34.42 275 MET A C 1
ATOM 2202 O O . MET A 1 275 ? 21.561 -16.596 10.121 1.00 40.31 275 MET A O 1
ATOM 2207 N N . TYR A 1 276 ? 20.655 -14.566 9.782 1.00 35.35 276 TYR A N 1
ATOM 2208 C CA . TYR A 1 276 ? 21.208 -14.434 8.439 1.00 39.96 276 TYR A CA 1
ATOM 2209 C C . TYR A 1 276 ? 22.709 -14.182 8.497 1.00 33.30 276 TYR A C 1
ATOM 2210 O O . TYR A 1 276 ? 23.464 -14.681 7.666 1.00 36.53 276 TYR A O 1
ATOM 2219 N N . ARG A 1 277 ? 23.134 -13.401 9.483 1.00 35.58 277 ARG A N 1
ATOM 2220 C CA . ARG A 1 277 ? 24.544 -13.068 9.633 1.00 39.61 277 ARG A CA 1
ATOM 2221 C C . ARG A 1 277 ? 25.350 -14.292 10.053 1.00 44.22 277 ARG A C 1
ATOM 2222 O O . ARG A 1 277 ? 26.496 -14.467 9.638 1.00 40.18 277 ARG A O 1
ATOM 2230 N N . ARG A 1 278 ? 24.735 -15.137 10.874 1.00 43.85 278 ARG A N 1
ATOM 2231 C CA . ARG A 1 278 ? 25.361 -16.370 11.339 1.00 38.78 278 ARG A CA 1
ATOM 2232 C C . ARG A 1 278 ? 25.457 -17.427 10.246 1.00 41.51 278 ARG A C 1
ATOM 2233 O O . ARG A 1 278 ? 26.275 -18.341 10.331 1.00 46.09 278 ARG A O 1
ATOM 2241 N N . SER A 1 279 ? 24.616 -17.304 9.223 1.00 46.05 279 SER A N 1
ATOM 2242 C CA . SER A 1 279 ? 24.523 -18.333 8.193 1.00 48.09 279 SER A CA 1
ATOM 2243 C C . SER A 1 279 ? 25.492 -18.076 7.042 1.00 49.82 279 SER A C 1
ATOM 2244 O O . SER A 1 279 ? 25.349 -18.648 5.960 1.00 56.88 279 SER A O 1
ATOM 2247 N N . ILE A 1 280 ? 26.475 -17.214 7.281 1.00 49.99 280 ILE A N 1
ATOM 2248 C CA . ILE A 1 280 ? 27.512 -16.934 6.292 1.00 54.32 280 ILE A CA 1
ATOM 2249 C C . ILE A 1 280 ? 28.818 -17.626 6.660 1.00 48.55 280 ILE A C 1
ATOM 2250 O O . ILE A 1 280 ? 29.376 -17.382 7.729 1.00 50.37 280 ILE A O 1
ATOM 2255 N N . PRO A 1 281 ? 29.309 -18.492 5.765 1.00 52.85 281 PRO A N 1
ATOM 2256 C CA . PRO A 1 281 ? 30.498 -19.313 6.006 1.00 59.66 281 PRO A CA 1
ATOM 2257 C C . PRO A 1 281 ? 31.808 -18.605 5.672 1.00 59.21 281 PRO A C 1
ATOM 2258 O O . PRO A 1 281 ? 31.806 -17.435 5.289 1.00 47.91 281 PRO A O 1
ATOM 2262 N N . ARG A 1 282 ? 32.915 -19.326 5.831 1.00 69.26 282 ARG A N 1
ATOM 2263 C CA . ARG A 1 282 ? 34.226 -18.844 5.415 1.00 66.05 282 ARG A CA 1
ATOM 2264 C C . ARG A 1 282 ? 34.702 -19.638 4.200 1.00 72.51 282 ARG A C 1
ATOM 2265 O O . ARG A 1 282 ? 34.002 -20.535 3.727 1.00 69.14 282 ARG A O 1
ATOM 2273 N N . GLU A 1 283 ? 35.891 -19.313 3.703 1.00 74.93 283 GLU A N 1
ATOM 2274 C CA . GLU A 1 283 ? 36.379 -19.900 2.458 1.00 77.70 283 GLU A CA 1
ATOM 2275 C C . GLU A 1 283 ? 36.842 -21.347 2.614 1.00 82.14 283 GLU A C 1
ATOM 2276 O O . GLU A 1 283 ? 36.539 -22.191 1.767 1.00 79.72 283 GLU A O 1
ATOM 2282 N N . THR A 1 284 ? 37.572 -21.620 3.694 1.00 85.27 284 THR A N 1
ATOM 2283 C CA . THR A 1 284 ? 38.171 -22.935 3.946 1.00 91.57 284 THR A CA 1
ATOM 2284 C C . THR A 1 284 ? 39.028 -23.407 2.771 1.00 84.22 284 THR A C 1
ATOM 2285 O O . THR A 1 284 ? 39.530 -22.600 1.987 1.00 75.57 284 THR A O 1
ATOM 2289 N N . ASP B 2 1 ? 18.229 6.868 29.548 1.00 89.68 500 ASP G N 1
ATOM 2290 C CA . ASP B 2 1 ? 18.404 6.032 30.730 1.00 89.41 500 ASP G CA 1
ATOM 2291 C C . ASP B 2 1 ? 17.309 4.976 30.821 1.00 90.24 500 ASP G C 1
ATOM 2292 O O . ASP B 2 1 ? 17.589 3.789 30.996 1.00 91.72 500 ASP G O 1
ATOM 2297 N N . GLU B 2 2 ? 16.061 5.418 30.703 1.00 88.77 501 GLU G N 1
ATOM 2298 C CA . GLU B 2 2 ? 14.913 4.521 30.767 1.00 93.73 501 GLU G CA 1
ATOM 2299 C C . GLU B 2 2 ? 14.801 3.686 29.495 1.00 87.32 501 GLU G C 1
ATOM 2300 O O . GLU B 2 2 ? 14.571 2.477 29.556 1.00 87.47 501 GLU G O 1
ATOM 2306 N N . LYS B 2 3 ? 14.965 4.333 28.345 1.00 83.91 502 LYS G N 1
ATOM 2307 C CA . LYS B 2 3 ? 14.954 3.624 27.073 1.00 82.97 502 LYS G CA 1
ATOM 2308 C C . LYS B 2 3 ? 16.271 2.877 26.893 1.00 81.45 502 LYS G C 1
ATOM 2309 O O . LYS B 2 3 ? 16.335 1.872 26.188 1.00 80.72 502 LYS G O 1
ATOM 2315 N N . SER B 2 4 ? 17.320 3.375 27.542 1.00 84.69 503 SER G N 1
ATOM 2316 C CA . SER B 2 4 ? 18.608 2.692 27.550 1.00 77.28 503 SER G CA 1
ATOM 2317 C C . SER B 2 4 ? 18.472 1.343 28.247 1.00 77.41 503 SER G C 1
ATOM 2318 O O . SER B 2 4 ? 19.140 0.374 27.886 1.00 74.65 503 SER G O 1
ATOM 2321 N N . GLU B 2 5 ? 17.598 1.290 29.248 1.00 81.91 504 GLU G N 1
ATOM 2322 C CA . GLU B 2 5 ? 17.274 0.036 29.916 1.00 79.69 504 GLU G CA 1
ATOM 2323 C C . GLU B 2 5 ? 16.410 -0.832 29.009 1.00 80.16 504 GLU G C 1
ATOM 2324 O O . GLU B 2 5 ? 16.563 -2.053 28.971 1.00 80.94 504 GLU G O 1
ATOM 2330 N N . LEU B 2 6 ? 15.505 -0.192 28.273 1.00 76.77 505 LEU G N 1
ATOM 2331 C CA . LEU B 2 6 ? 14.597 -0.903 27.381 1.00 72.19 505 LEU G CA 1
ATOM 2332 C C . LEU B 2 6 ? 15.298 -1.375 26.111 1.00 70.62 505 LEU G C 1
ATOM 2333 O O . LEU B 2 6 ? 14.912 -2.383 25.521 1.00 76.61 505 LEU G O 1
ATOM 2338 N N . SER B 2 7 ? 16.327 -0.647 25.691 1.00 73.43 506 SER G N 1
ATOM 2339 C CA . SER B 2 7 ? 17.099 -1.035 24.515 1.00 69.37 506 SER G CA 1
ATOM 2340 C C . SER B 2 7 ? 18.028 -2.199 24.836 1.00 66.37 506 SER G C 1
ATOM 2341 O O . SER B 2 7 ? 18.285 -3.051 23.986 1.00 66.82 506 SER G O 1
ATOM 2344 N N . ARG B 2 8 ? 18.527 -2.230 26.069 1.00 75.38 507 ARG G N 1
ATOM 2345 C CA . ARG B 2 8 ? 19.410 -3.303 26.516 1.00 69.92 507 ARG G CA 1
ATOM 2346 C C . ARG B 2 8 ? 18.671 -4.634 26.583 1.00 67.21 507 ARG G C 1
ATOM 2347 O O . ARG B 2 8 ? 19.288 -5.698 26.565 1.00 64.08 507 ARG G O 1
ATOM 2355 N N . ILE B 2 9 ? 17.347 -4.560 26.666 1.00 71.14 508 ILE G N 1
ATOM 2356 C CA . ILE B 2 9 ? 16.502 -5.744 26.601 1.00 67.90 508 ILE G CA 1
ATOM 2357 C C . ILE B 2 9 ? 16.738 -6.481 25.290 1.00 68.29 508 ILE G C 1
ATOM 2358 O O . ILE B 2 9 ? 16.982 -7.687 25.275 1.00 66.79 508 ILE G O 1
ATOM 2363 N N . VAL B 2 10 ? 16.670 -5.733 24.192 1.00 69.25 509 VAL G N 1
ATOM 2364 C CA . VAL B 2 10 ? 16.862 -6.280 22.854 1.00 62.16 509 VAL G CA 1
ATOM 2365 C C . VAL B 2 10 ? 18.328 -6.638 22.616 1.00 65.83 509 VAL G C 1
ATOM 2366 O O . VAL B 2 10 ? 18.646 -7.507 21.804 1.00 69.74 509 VAL G O 1
ATOM 2370 N N . ARG B 2 11 ? 19.221 -5.972 23.340 1.00 65.82 510 ARG G N 1
ATOM 2371 C CA . ARG B 2 11 ? 20.648 -6.224 23.191 1.00 64.36 510 ARG G CA 1
ATOM 2372 C C . ARG B 2 11 ? 21.033 -7.625 23.661 1.00 72.14 510 ARG G C 1
ATOM 2373 O O . ARG B 2 11 ? 21.569 -8.423 22.893 1.00 71.18 510 ARG G O 1
ATOM 2381 N N . GLY B 2 12 ? 20.751 -7.918 24.927 1.00 72.02 511 GLY G N 1
ATOM 2382 C CA . GLY B 2 12 ? 21.189 -9.159 25.540 1.00 69.11 511 GLY G CA 1
ATOM 2383 C C . GLY B 2 12 ? 20.466 -10.411 25.082 1.00 64.82 511 GLY G C 1
ATOM 2384 O O . GLY B 2 12 ? 20.997 -11.515 25.206 1.00 67.40 511 GLY G O 1
ATOM 2385 N N . VAL B 2 13 ? 19.259 -10.248 24.551 1.00 60.36 512 VAL G N 1
ATOM 2386 C CA . VAL B 2 13 ? 18.430 -11.392 24.182 1.00 65.11 512 VAL G CA 1
ATOM 2387 C C . VAL B 2 13 ? 18.963 -12.127 22.948 1.00 66.89 512 VAL G C 1
ATOM 2388 O O . VAL B 2 13 ? 18.867 -13.351 22.858 1.00 56.91 512 VAL G O 1
ATOM 2392 N N . GLN B 2 14 ? 19.538 -11.388 22.005 1.00 67.77 513 GLN G N 1
ATOM 2393 C CA . GLN B 2 14 ? 20.024 -11.995 20.773 1.00 63.64 513 GLN G CA 1
ATOM 2394 C C . GLN B 2 14 ? 21.519 -12.287 20.843 1.00 67.84 513 GLN G C 1
ATOM 2395 O O . GLN B 2 14 ? 22.242 -12.142 19.859 1.00 72.64 513 GLN G O 1
ATOM 2401 N N . GLU B 2 15 ? 21.970 -12.714 22.017 1.00 74.74 514 GLU G N 1
ATOM 2402 C CA . GLU B 2 15 ? 23.377 -13.040 22.243 1.00 74.72 514 GLU G CA 1
ATOM 2403 C C . GLU B 2 15 ? 23.792 -14.535 22.282 1.00 71.53 514 GLU G C 1
ATOM 2404 O O . GLU B 2 15 ? 24.885 -14.847 21.811 1.00 84.32 514 GLU G O 1
ATOM 2410 N N . LYS B 2 16 ? 22.991 -15.468 22.814 1.00 62.64 515 LYS G N 1
ATOM 2411 C CA . LYS B 2 16 ? 21.643 -15.268 23.341 1.00 68.87 515 LYS G CA 1
ATOM 2412 C C . LYS B 2 16 ? 21.515 -15.803 24.764 1.00 75.62 515 LYS G C 1
ATOM 2413 O O . LYS B 2 16 ? 20.705 -15.315 25.552 1.00 74.31 515 LYS G O 1
ATOM 2419 N N . MET C 1 1 ? 17.000 -31.474 -5.934 1.00 72.68 1 MET B N 1
ATOM 2420 C CA . MET C 1 1 ? 18.307 -31.440 -5.290 1.00 70.62 1 MET B CA 1
ATOM 2421 C C . MET C 1 1 ? 18.182 -31.327 -3.771 1.00 69.36 1 MET B C 1
ATOM 2422 O O . MET C 1 1 ? 18.697 -30.388 -3.164 1.00 74.55 1 MET B O 1
ATOM 2427 N N . LEU C 1 2 ? 17.499 -32.291 -3.162 1.00 65.49 2 LEU B N 1
ATOM 2428 C CA . LEU C 1 2 ? 17.304 -32.295 -1.715 1.00 56.04 2 LEU B CA 1
ATOM 2429 C C . LEU C 1 2 ? 17.469 -33.695 -1.128 1.00 58.90 2 LEU B C 1
ATOM 2430 O O . LEU C 1 2 ? 16.791 -34.636 -1.540 1.00 63.31 2 LEU B O 1
ATOM 2435 N N . SER C 1 3 ? 18.371 -33.820 -0.160 1.00 55.18 3 SER B N 1
ATOM 2436 C CA . SER C 1 3 ? 18.651 -35.101 0.475 1.00 52.25 3 SER B CA 1
ATOM 2437 C C . SER C 1 3 ? 17.564 -35.482 1.478 1.00 56.10 3 SER B C 1
ATOM 2438 O O . SER C 1 3 ? 16.970 -34.617 2.123 1.00 50.95 3 SER B O 1
ATOM 2441 N N . GLN C 1 4 ? 17.309 -36.781 1.600 1.00 61.86 4 GLN B N 1
ATOM 2442 C CA . GLN C 1 4 ? 16.314 -37.284 2.540 1.00 46.97 4 GLN B CA 1
ATOM 2443 C C . GLN C 1 4 ? 16.730 -36.996 3.977 1.00 49.79 4 GLN B C 1
ATOM 2444 O O . GLN C 1 4 ? 17.919 -36.928 4.288 1.00 49.47 4 GLN B O 1
ATOM 2450 N N . ILE C 1 5 ? 15.742 -36.818 4.849 1.00 55.76 5 ILE B N 1
ATOM 2451 C CA . ILE C 1 5 ? 16.000 -36.583 6.265 1.00 47.22 5 ILE B CA 1
ATOM 2452 C C . ILE C 1 5 ? 15.390 -37.695 7.111 1.00 39.90 5 ILE B C 1
ATOM 2453 O O . ILE C 1 5 ? 14.171 -37.818 7.204 1.00 38.80 5 ILE B O 1
ATOM 2458 N N . ALA C 1 6 ? 16.247 -38.507 7.720 1.00 37.92 6 ALA B N 1
ATOM 2459 C CA . ALA C 1 6 ? 15.790 -39.602 8.564 1.00 33.07 6 ALA B CA 1
ATOM 2460 C C . ALA C 1 6 ? 15.412 -39.087 9.945 1.00 34.96 6 ALA B C 1
ATOM 2461 O O . ALA C 1 6 ? 16.265 -38.618 10.695 1.00 40.31 6 ALA B O 1
ATOM 2463 N N . ILE C 1 7 ? 14.130 -39.172 10.278 1.00 35.76 7 ILE B N 1
ATOM 2464 C CA . ILE C 1 7 ? 13.647 -38.651 11.548 1.00 33.60 7 ILE B CA 1
ATOM 2465 C C . ILE C 1 7 ? 13.170 -39.757 12.475 1.00 37.63 7 ILE B C 1
ATOM 2466 O O . ILE C 1 7 ? 12.261 -40.515 12.137 1.00 41.57 7 ILE B O 1
ATOM 2471 N N . CYS C 1 8 ? 13.792 -39.845 13.645 1.00 33.74 8 CYS B N 1
ATOM 2472 C CA . CYS C 1 8 ? 13.355 -40.778 14.674 1.00 35.85 8 CYS B CA 1
ATOM 2473 C C . CYS C 1 8 ? 12.589 -40.031 15.754 1.00 37.16 8 CYS B C 1
ATOM 2474 O O . CYS C 1 8 ? 13.118 -39.122 16.388 1.00 41.34 8 CYS B O 1
ATOM 2477 N N . ILE C 1 9 ? 11.337 -40.413 15.962 1.00 36.74 9 ILE B N 1
ATOM 2478 C CA . ILE C 1 9 ? 10.488 -39.702 16.902 1.00 36.60 9 ILE B CA 1
ATOM 2479 C C . ILE C 1 9 ? 10.039 -40.602 18.048 1.00 38.68 9 ILE B C 1
ATOM 2480 O O . ILE C 1 9 ? 9.476 -41.676 17.833 1.00 41.76 9 ILE B O 1
ATOM 2485 N N . TRP C 1 10 ? 10.317 -40.161 19.271 1.00 38.98 10 TRP B N 1
ATOM 2486 C CA . TRP C 1 10 ? 9.897 -40.882 20.463 1.00 38.23 10 TRP B CA 1
ATOM 2487 C C . TRP C 1 10 ? 8.603 -40.280 21.005 1.00 44.64 10 TRP B C 1
ATOM 2488 O O . TRP C 1 10 ? 8.618 -39.263 21.704 1.00 35.87 10 TRP B O 1
ATOM 2499 N N . VAL C 1 11 ? 7.485 -40.913 20.669 1.00 47.52 11 VAL B N 1
ATOM 2500 C CA . VAL C 1 11 ? 6.177 -40.440 21.099 1.00 48.39 11 VAL B CA 1
ATOM 2501 C C . VAL C 1 11 ? 5.329 -41.619 21.569 1.00 50.07 11 VAL B C 1
ATOM 2502 O O . VAL C 1 11 ? 5.326 -42.684 20.949 1.00 57.47 11 VAL B O 1
ATOM 2506 N N . GLU C 1 12 ? 4.632 -41.432 22.684 1.00 52.87 12 GLU B N 1
ATOM 2507 C CA . GLU C 1 12 ? 3.752 -42.461 23.222 1.00 48.38 12 GLU B CA 1
ATOM 2508 C C . GLU C 1 12 ? 2.316 -41.957 23.247 1.00 47.85 12 GLU B C 1
ATOM 2509 O O . GLU C 1 12 ? 1.503 -42.405 24.054 1.00 49.66 12 GLU B O 1
ATOM 2515 N N . SER C 1 13 ? 2.017 -41.016 22.357 1.00 55.17 13 SER B N 1
ATOM 2516 C CA . SER C 1 13 ? 0.679 -40.444 22.247 1.00 50.59 13 SER B CA 1
ATOM 2517 C C . SER C 1 13 ? 0.136 -40.590 20.831 1.00 55.87 13 SER B C 1
ATOM 2518 O O . SER C 1 13 ? 0.793 -40.209 19.863 1.00 58.00 13 SER B O 1
ATOM 2521 N N . THR C 1 14 ? -1.070 -41.136 20.716 1.00 56.45 14 THR B N 1
ATOM 2522 C CA . THR C 1 14 ? -1.695 -41.331 19.415 1.00 57.69 14 THR B CA 1
ATOM 2523 C C . THR C 1 14 ? -2.115 -40.000 18.795 1.00 58.26 14 THR B C 1
ATOM 2524 O O . THR C 1 14 ? -2.438 -39.936 17.610 1.00 61.08 14 THR B O 1
ATOM 2528 N N . ALA C 1 15 ? -2.105 -38.939 19.597 1.00 52.90 15 ALA B N 1
ATOM 2529 C CA . ALA C 1 15 ? -2.487 -37.615 19.117 1.00 54.96 15 ALA B CA 1
ATOM 2530 C C . ALA C 1 15 ? -1.296 -36.883 18.508 1.00 52.82 15 ALA B C 1
ATOM 2531 O O . ALA C 1 15 ? -1.364 -36.405 17.375 1.00 50.42 15 ALA B O 1
ATOM 2533 N N . ILE C 1 16 ? -0.210 -36.800 19.269 1.00 50.71 16 ILE B N 1
ATOM 2534 C CA . ILE C 1 16 ? 1.008 -36.139 18.813 1.00 48.49 16 ILE B CA 1
ATOM 2535 C C . ILE C 1 16 ? 1.608 -36.848 17.602 1.00 45.64 16 ILE B C 1
ATOM 2536 O O . ILE C 1 16 ? 2.107 -36.205 16.679 1.00 50.68 16 ILE B O 1
ATOM 2541 N N . LEU C 1 17 ? 1.550 -38.176 17.610 1.00 48.36 17 LEU B N 1
ATOM 2542 C CA . LEU C 1 17 ? 2.078 -38.975 16.510 1.00 42.05 17 LEU B CA 1
ATOM 2543 C C . LEU C 1 17 ? 1.442 -38.581 15.181 1.00 48.53 17 LEU B C 1
ATOM 2544 O O . LEU C 1 17 ? 2.135 -38.391 14.183 1.00 51.66 17 LEU B O 1
ATOM 2549 N N . GLN C 1 18 ? 0.120 -38.449 15.178 1.00 55.20 18 GLN B N 1
ATOM 2550 C CA . GLN C 1 18 ? -0.605 -38.059 13.975 1.00 52.14 18 GLN B CA 1
ATOM 2551 C C . GLN C 1 18 ? -0.300 -36.613 13.578 1.00 52.96 18 GLN B C 1
ATOM 2552 O O . GLN C 1 18 ? -0.255 -36.288 12.391 1.00 54.54 18 GLN B O 1
ATOM 2558 N N . ASP C 1 19 ? -0.092 -35.752 14.571 1.00 45.77 19 ASP B N 1
ATOM 2559 C CA . ASP C 1 19 ? 0.261 -34.359 14.313 1.00 46.88 19 ASP B CA 1
ATOM 2560 C C . ASP C 1 19 ? 1.613 -34.252 13.614 1.00 49.52 19 ASP B C 1
ATOM 2561 O O . ASP C 1 19 ? 1.808 -33.403 12.744 1.00 51.64 19 ASP B O 1
ATOM 2566 N N . CYS C 1 20 ? 2.544 -35.118 14.002 1.00 47.79 20 CYS B N 1
ATOM 2567 C CA . CYS C 1 20 ? 3.864 -35.155 13.385 1.00 45.04 20 CYS B CA 1
ATOM 2568 C C . CYS C 1 20 ? 3.805 -35.819 12.015 1.00 47.33 20 CYS B C 1
ATOM 2569 O O . CYS C 1 20 ? 4.472 -35.385 11.075 1.00 46.74 20 CYS B O 1
ATOM 2572 N N . GLN C 1 21 ? 3.004 -36.876 11.911 1.00 44.85 21 GLN B N 1
ATOM 2573 C CA . GLN C 1 21 ? 2.847 -37.605 10.657 1.00 45.47 21 GLN B CA 1
ATOM 2574 C C . GLN C 1 21 ? 2.221 -36.738 9.570 1.00 50.40 21 GLN B C 1
ATOM 2575 O O . GLN C 1 21 ? 2.589 -36.839 8.400 1.00 53.30 21 GLN B O 1
ATOM 2581 N N . ARG C 1 22 ? 1.272 -35.892 9.958 1.00 49.04 22 ARG B N 1
ATOM 2582 C CA . ARG C 1 22 ? 0.621 -35.002 9.004 1.00 49.16 22 ARG B CA 1
ATOM 2583 C C . ARG C 1 22 ? 1.553 -33.865 8.596 1.00 47.83 22 ARG B C 1
ATOM 2584 O O . ARG C 1 22 ? 1.554 -33.436 7.443 1.00 50.68 22 ARG B O 1
ATOM 2592 N N . ALA C 1 23 ? 2.353 -33.388 9.544 1.00 52.09 23 ALA B N 1
ATOM 2593 C CA . ALA C 1 23 ? 3.274 -32.286 9.285 1.00 46.78 23 ALA B CA 1
ATOM 2594 C C . ALA C 1 23 ? 4.477 -32.741 8.467 1.00 45.54 23 ALA B C 1
ATOM 2595 O O . ALA C 1 23 ? 5.004 -31.986 7.650 1.00 42.88 23 ALA B O 1
ATOM 2597 N N . LEU C 1 24 ? 4.908 -33.977 8.693 1.00 44.95 24 LEU B N 1
ATOM 2598 C CA . LEU C 1 24 ? 6.063 -34.527 7.995 1.00 42.47 24 LEU B CA 1
ATOM 2599 C C . LEU C 1 24 ? 5.638 -35.581 6.976 1.00 44.52 24 LEU B C 1
ATOM 2600 O O . LEU C 1 24 ? 6.351 -36.555 6.740 1.00 43.57 24 LEU B O 1
ATOM 2605 N N . SER C 1 25 ? 4.474 -35.372 6.368 1.00 49.05 25 SER B N 1
ATOM 2606 C CA . SER C 1 25 ? 3.911 -36.336 5.427 1.00 48.61 25 SER B CA 1
ATOM 2607 C C . SER C 1 25 ? 4.641 -36.338 4.086 1.00 45.98 25 SER B C 1
ATOM 2608 O O . SER C 1 25 ? 4.410 -37.212 3.251 1.00 51.24 25 SER B O 1
ATOM 2611 N N . ALA C 1 26 ? 5.521 -35.362 3.885 1.00 43.84 26 ALA B N 1
ATOM 2612 C CA . ALA C 1 26 ? 6.263 -35.245 2.634 1.00 41.53 26 ALA B CA 1
ATOM 2613 C C . ALA C 1 26 ? 7.207 -36.426 2.438 1.00 48.15 26 ALA B C 1
ATOM 2614 O O . ALA C 1 26 ? 7.562 -37.119 3.391 1.00 49.68 26 ALA B O 1
ATOM 2616 N N . ASP C 1 27 ? 7.612 -36.644 1.191 1.00 57.58 27 ASP B N 1
ATOM 2617 C CA . ASP C 1 27 ? 8.446 -37.786 0.834 1.00 54.69 27 ASP B CA 1
ATOM 2618 C C . ASP C 1 27 ? 9.871 -37.631 1.356 1.00 50.00 27 ASP B C 1
ATOM 2619 O O . ASP C 1 27 ? 10.609 -38.610 1.470 1.00 52.91 27 ASP B O 1
ATOM 2624 N N . ARG C 1 28 ? 10.248 -36.397 1.676 1.00 48.97 28 ARG B N 1
ATOM 2625 C CA . ARG C 1 28 ? 11.603 -36.089 2.120 1.00 48.18 28 ARG B CA 1
ATOM 2626 C C . ARG C 1 28 ? 11.913 -36.672 3.499 1.00 48.94 28 ARG B C 1
ATOM 2627 O O . ARG C 1 28 ? 13.060 -37.003 3.800 1.00 45.54 28 ARG B O 1
ATOM 2635 N N . TYR C 1 29 ? 10.885 -36.803 4.330 1.00 46.53 29 TYR B N 1
ATOM 2636 C CA . TYR C 1 29 ? 11.081 -37.188 5.722 1.00 40.28 29 TYR B CA 1
ATOM 2637 C C . TYR C 1 29 ? 10.851 -38.677 5.971 1.00 42.31 29 TYR B C 1
ATOM 2638 O O . TYR C 1 29 ? 9.745 -39.188 5.792 1.00 46.44 29 TYR B O 1
ATOM 2647 N N . GLN C 1 30 ? 11.911 -39.364 6.385 1.00 46.11 30 GLN B N 1
ATOM 2648 C CA . GLN C 1 30 ? 11.832 -40.776 6.739 1.00 42.80 30 GLN B CA 1
ATOM 2649 C C . GLN C 1 30 ? 11.483 -40.936 8.213 1.00 41.70 30 GLN B C 1
ATOM 2650 O O . GLN C 1 30 ? 12.342 -40.795 9.083 1.00 44.97 30 GLN B O 1
ATOM 2656 N N . LEU C 1 31 ? 10.219 -41.238 8.487 1.00 42.27 31 LEU B N 1
ATOM 2657 C CA . LEU C 1 31 ? 9.730 -41.323 9.859 1.00 44.00 31 LEU B CA 1
ATOM 2658 C C . LEU C 1 31 ? 9.963 -42.686 10.507 1.00 45.38 31 LEU B C 1
ATOM 2659 O O . LEU C 1 31 ? 9.517 -43.714 9.999 1.00 47.53 31 LEU B O 1
ATOM 2664 N N . GLN C 1 32 ? 10.663 -42.678 11.636 1.00 41.85 32 GLN B N 1
ATOM 2665 C CA . GLN C 1 32 ? 10.811 -43.872 12.456 1.00 44.91 32 GLN B CA 1
ATOM 2666 C C . GLN C 1 32 ? 10.203 -43.624 13.827 1.00 47.97 32 GLN B C 1
ATOM 2667 O O . GLN C 1 32 ? 10.610 -42.708 14.540 1.00 45.00 32 GLN B O 1
ATOM 2673 N N . VAL C 1 33 ? 9.229 -44.445 14.196 1.00 52.00 33 VAL B N 1
ATOM 2674 C CA . VAL C 1 33 ? 8.496 -44.233 15.435 1.00 48.31 33 VAL B CA 1
ATOM 2675 C C . VAL C 1 33 ? 8.868 -45.248 16.510 1.00 46.96 33 VAL B C 1
ATOM 2676 O O . VAL C 1 33 ? 8.840 -46.457 16.279 1.00 56.29 33 VAL B O 1
ATOM 2680 N N . CYS C 1 34 ? 9.225 -44.740 17.683 1.00 37.81 34 CYS B N 1
ATOM 2681 C CA . CYS C 1 34 ? 9.482 -45.580 18.842 1.00 45.05 34 CYS B CA 1
ATOM 2682 C C . CYS C 1 34 ? 8.494 -45.207 19.942 1.00 50.89 34 CYS B C 1
ATOM 2683 O O . CYS C 1 34 ? 8.447 -44.056 20.377 1.00 47.67 34 CYS B O 1
ATOM 2686 N N . GLU C 1 35 ? 7.696 -46.176 20.379 1.00 56.15 35 GLU B N 1
ATOM 2687 C CA . GLU C 1 35 ? 6.613 -45.900 21.316 1.00 52.21 35 GLU B CA 1
ATOM 2688 C C . GLU C 1 35 ? 6.961 -46.312 22.745 1.00 55.27 35 GLU B C 1
ATOM 2689 O O . GLU C 1 35 ? 6.073 -46.559 23.561 1.00 60.52 35 GLU B O 1
ATOM 2695 N N . SER C 1 36 ? 8.257 -46.379 23.037 1.00 54.82 36 SER B N 1
ATOM 2696 C CA . SER C 1 36 ? 8.737 -46.620 24.395 1.00 55.35 36 SER B CA 1
ATOM 2697 C C . SER C 1 36 ? 10.204 -46.227 24.506 1.00 52.99 36 SER B C 1
ATOM 2698 O O . SER C 1 36 ? 10.913 -46.163 23.503 1.00 56.14 36 SER B O 1
ATOM 2701 N N . GLY C 1 37 ? 10.654 -45.962 25.727 1.00 57.20 37 GLY B N 1
ATOM 2702 C CA . GLY C 1 37 ? 12.045 -45.625 25.967 1.00 48.63 37 GLY B CA 1
ATOM 2703 C C . GLY C 1 37 ? 12.977 -46.740 25.538 1.00 47.81 37 GLY B C 1
ATOM 2704 O O . GLY C 1 37 ? 13.968 -46.500 24.851 1.00 49.55 37 GLY B O 1
ATOM 2705 N N . GLU C 1 38 ? 12.645 -47.964 25.936 1.00 58.75 38 GLU B N 1
ATOM 2706 C CA . GLU C 1 38 ? 13.456 -49.136 25.620 1.00 58.86 38 GLU B CA 1
ATOM 2707 C C . GLU C 1 38 ? 13.603 -49.321 24.113 1.00 53.61 38 GLU B C 1
ATOM 2708 O O . GLU C 1 38 ? 14.677 -49.665 23.623 1.00 53.00 38 GLU B O 1
ATOM 2714 N N . MET C 1 39 ? 12.518 -49.087 23.383 1.00 53.38 39 MET B N 1
ATOM 2715 C CA . MET C 1 39 ? 12.541 -49.187 21.930 1.00 55.05 39 MET B CA 1
ATOM 2716 C C . MET C 1 39 ? 13.427 -48.105 21.320 1.00 54.73 39 MET B C 1
ATOM 2717 O O . MET C 1 39 ? 14.163 -48.362 20.366 1.00 49.24 39 MET B O 1
ATOM 2722 N N . LEU C 1 40 ? 13.349 -46.897 21.872 1.00 50.37 40 LEU B N 1
ATOM 2723 C CA . LEU C 1 40 ? 14.186 -45.800 21.409 1.00 45.35 40 LEU B CA 1
ATOM 2724 C C . LEU C 1 40 ? 15.658 -46.127 21.625 1.00 47.10 40 LEU B C 1
ATOM 2725 O O . LEU C 1 40 ? 16.472 -45.994 20.711 1.00 48.24 40 LEU B O 1
ATOM 2730 N N . LEU C 1 41 ? 15.991 -46.556 22.838 1.00 41.88 41 LEU B N 1
ATOM 2731 C CA . LEU C 1 41 ? 17.358 -46.942 23.163 1.00 45.24 41 LEU B CA 1
ATOM 2732 C C . LEU C 1 41 ? 17.819 -48.080 22.263 1.00 48.37 41 LEU B C 1
ATOM 2733 O O . LEU C 1 41 ? 18.972 -48.118 21.834 1.00 43.57 41 LEU B O 1
ATOM 2738 N N . GLU C 1 42 ? 16.905 -48.998 21.971 1.00 51.13 42 GLU B N 1
ATOM 2739 C CA . GLU C 1 42 ? 17.218 -50.142 21.125 1.00 48.97 42 GLU B CA 1
ATOM 2740 C C . GLU C 1 42 ? 17.499 -49.713 19.692 1.00 46.73 42 GLU B C 1
ATOM 2741 O O . GLU C 1 42 ? 18.495 -50.126 19.106 1.00 48.03 42 GLU B O 1
ATOM 2747 N N . TYR C 1 43 ? 16.622 -48.883 19.134 1.00 48.33 43 TYR B N 1
ATOM 2748 C CA . TYR C 1 43 ? 16.784 -48.412 17.763 1.00 43.52 43 TYR B CA 1
ATOM 2749 C C . TYR C 1 43 ? 18.001 -47.504 17.604 1.00 45.22 43 TYR B C 1
ATOM 2750 O O . TYR C 1 43 ? 18.752 -47.626 16.638 1.00 45.48 43 TYR B O 1
ATOM 2759 N N . ALA C 1 44 ? 18.185 -46.591 18.552 1.00 46.99 44 ALA B N 1
ATOM 2760 C CA . ALA C 1 44 ? 19.262 -45.608 18.476 1.00 52.24 44 ALA B CA 1
ATOM 2761 C C . ALA C 1 44 ? 20.645 -46.254 18.526 1.00 50.95 44 ALA B C 1
ATOM 2762 O O . ALA C 1 44 ? 21.533 -45.897 17.751 1.00 52.33 44 ALA B O 1
ATOM 2764 N N . GLN C 1 45 ? 20.819 -47.207 19.438 1.00 51.77 45 GLN B N 1
ATOM 2765 C CA . GLN C 1 45 ? 22.111 -47.860 19.637 1.00 59.56 45 GLN B CA 1
ATOM 2766 C C . GLN C 1 45 ? 22.527 -48.737 18.457 1.00 52.71 45 GLN B C 1
ATOM 2767 O O . GLN C 1 45 ? 23.699 -49.084 18.320 1.00 52.14 45 GLN B O 1
ATOM 2773 N N . THR C 1 46 ? 21.571 -49.094 17.606 1.00 56.06 46 THR B N 1
ATOM 2774 C CA . THR C 1 46 ? 21.873 -49.937 16.455 1.00 59.84 46 THR B CA 1
ATOM 2775 C C . THR C 1 46 ? 21.556 -49.215 15.144 1.00 60.74 46 THR B C 1
ATOM 2776 O O . THR C 1 46 ? 21.636 -49.803 14.066 1.00 65.38 46 THR B O 1
ATOM 2780 N N . HIS C 1 47 ? 21.205 -47.936 15.245 1.00 56.58 47 HIS B N 1
ATOM 2781 C CA . HIS C 1 47 ? 21.011 -47.096 14.066 1.00 56.76 47 HIS B CA 1
ATOM 2782 C C . HIS C 1 47 ? 21.542 -45.688 14.319 1.00 59.29 47 HIS B C 1
ATOM 2783 O O . HIS C 1 47 ? 20.913 -44.696 13.941 1.00 55.16 47 HIS B O 1
ATOM 2790 N N . ARG C 1 48 ? 22.711 -45.619 14.951 1.00 64.30 48 ARG B N 1
ATOM 2791 C CA . ARG C 1 48 ? 23.319 -44.359 15.371 1.00 60.39 48 ARG B CA 1
ATOM 2792 C C . ARG C 1 48 ? 23.633 -43.428 14.201 1.00 64.46 48 ARG B C 1
ATOM 2793 O O . ARG C 1 48 ? 23.516 -42.207 14.321 1.00 66.94 48 ARG B O 1
ATOM 2801 N N . ASP C 1 49 ? 24.029 -44.006 13.071 1.00 59.92 49 ASP B N 1
ATOM 2802 C CA . ASP C 1 49 ? 24.379 -43.221 11.890 1.00 55.54 49 ASP B CA 1
ATOM 2803 C C . ASP C 1 49 ? 23.194 -43.065 10.943 1.00 51.11 49 ASP B C 1
ATOM 2804 O O . ASP C 1 49 ? 23.352 -42.632 9.802 1.00 58.09 49 ASP B O 1
ATOM 2809 N N . GLN C 1 50 ? 22.007 -43.420 11.420 1.00 49.59 50 GLN B N 1
ATOM 2810 C CA . GLN C 1 50 ? 20.814 -43.389 10.586 1.00 52.38 50 GLN B CA 1
ATOM 2811 C C . GLN C 1 50 ? 19.724 -42.528 11.209 1.00 48.70 50 GLN B C 1
ATOM 2812 O O . GLN C 1 50 ? 18.543 -42.671 10.891 1.00 51.93 50 GLN B O 1
ATOM 2818 N N . ILE C 1 51 ? 20.132 -41.635 12.101 1.00 48.51 51 ILE B N 1
ATOM 2819 C CA . ILE C 1 51 ? 19.221 -40.676 12.708 1.00 41.94 51 ILE B CA 1
ATOM 2820 C C . ILE C 1 51 ? 19.712 -39.261 12.444 1.00 40.20 51 ILE B C 1
ATOM 2821 O O . ILE C 1 51 ? 20.778 -38.870 12.916 1.00 40.59 51 ILE B O 1
ATOM 2826 N N . ASP C 1 52 ? 18.938 -38.497 11.683 1.00 38.37 52 ASP B N 1
ATOM 2827 C CA . ASP C 1 52 ? 19.320 -37.132 11.349 1.00 33.90 52 ASP B CA 1
ATOM 2828 C C . ASP C 1 52 ? 18.713 -36.143 12.331 1.00 34.04 52 ASP B C 1
ATOM 2829 O O . ASP C 1 52 ? 19.300 -35.102 12.625 1.00 35.68 52 ASP B O 1
ATOM 2834 N N . CYS C 1 53 ? 17.533 -36.476 12.839 1.00 30.10 53 CYS B N 1
ATOM 2835 C CA . CYS C 1 53 ? 16.873 -35.631 13.819 1.00 29.81 53 CYS B CA 1
ATOM 2836 C C . CYS C 1 53 ? 16.027 -36.467 14.769 1.00 32.37 53 CYS B C 1
ATOM 2837 O O . CYS C 1 53 ? 15.392 -37.438 14.361 1.00 34.54 53 CYS B O 1
ATOM 2840 N N . LEU C 1 54 ? 16.038 -36.090 16.043 1.00 34.33 54 LEU B N 1
ATOM 2841 C CA . LEU C 1 54 ? 15.199 -36.731 17.047 1.00 32.24 54 LEU B CA 1
ATOM 2842 C C . LEU C 1 54 ? 14.051 -35.820 17.445 1.00 32.16 54 LEU B C 1
ATOM 2843 O O . LEU C 1 54 ? 14.246 -34.633 17.693 1.00 34.38 54 LEU B O 1
ATOM 2848 N N . ILE C 1 55 ? 12.849 -36.377 17.499 1.00 31.52 55 ILE B N 1
ATOM 2849 C CA . ILE C 1 55 ? 11.710 -35.644 18.022 1.00 30.47 55 ILE B CA 1
ATOM 2850 C C . ILE C 1 55 ? 11.306 -36.274 19.344 1.00 37.10 55 ILE B C 1
ATOM 2851 O O . ILE C 1 55 ? 10.669 -37.325 19.372 1.00 41.15 55 ILE B O 1
ATOM 2856 N N . LEU C 1 56 ? 11.703 -35.635 20.438 1.00 38.90 56 LEU B N 1
ATOM 2857 C CA . LEU C 1 56 ? 11.496 -36.190 21.771 1.00 31.93 56 LEU B CA 1
ATOM 2858 C C . LEU C 1 56 ? 10.397 -35.469 22.537 1.00 36.08 56 LEU B C 1
ATOM 2859 O O . LEU C 1 56 ? 10.419 -34.247 22.670 1.00 44.15 56 LEU B O 1
ATOM 2864 N N . VAL C 1 57 ? 9.438 -36.231 23.047 1.00 39.28 57 VAL B N 1
ATOM 2865 C CA . VAL C 1 57 ? 8.419 -35.677 23.928 1.00 41.31 57 VAL B CA 1
ATOM 2866 C C . VAL C 1 57 ? 8.937 -35.697 25.365 1.00 42.96 57 VAL B C 1
ATOM 2867 O O . VAL C 1 57 ? 9.196 -36.763 25.924 1.00 42.89 57 VAL B O 1
ATOM 2871 N N . ALA C 1 58 ? 9.094 -34.515 25.951 1.00 40.31 58 ALA B N 1
ATOM 2872 C CA . ALA C 1 58 ? 9.694 -34.381 27.276 1.00 45.42 58 ALA B CA 1
ATOM 2873 C C . ALA C 1 58 ? 8.861 -35.041 28.376 1.00 55.36 58 ALA B C 1
ATOM 2874 O O . ALA C 1 58 ? 9.390 -35.414 29.423 1.00 58.99 58 ALA B O 1
ATOM 2876 N N . ALA C 1 59 ? 7.563 -35.192 28.134 1.00 61.53 59 ALA B N 1
ATOM 2877 C CA . ALA C 1 59 ? 6.660 -35.752 29.135 1.00 58.13 59 ALA B CA 1
ATOM 2878 C C . ALA C 1 59 ? 6.732 -37.277 29.196 1.00 57.98 59 ALA B C 1
ATOM 2879 O O . ALA C 1 59 ? 6.052 -37.905 30.009 1.00 70.56 59 ALA B O 1
ATOM 2881 N N . ASN C 1 60 ? 7.553 -37.868 28.334 1.00 53.41 60 ASN B N 1
ATOM 2882 C CA . ASN C 1 60 ? 7.712 -39.315 28.301 1.00 47.49 60 ASN B CA 1
ATOM 2883 C C . ASN C 1 60 ? 8.265 -39.861 29.613 1.00 51.78 60 ASN B C 1
ATOM 2884 O O . ASN C 1 60 ? 9.050 -39.190 30.286 1.00 51.59 60 ASN B O 1
ATOM 2889 N N . PRO C 1 61 ? 7.842 -41.080 29.987 1.00 52.05 61 PRO B N 1
ATOM 2890 C CA . PRO C 1 61 ? 8.317 -41.724 31.217 1.00 39.42 61 PRO B CA 1
ATOM 2891 C C . PRO C 1 61 ? 9.794 -42.088 31.129 1.00 36.95 61 PRO B C 1
ATOM 2892 O O . PRO C 1 61 ? 10.243 -42.555 30.082 1.00 39.56 61 PRO B O 1
ATOM 2896 N N . SER C 1 62 ? 10.525 -41.869 32.219 1.00 39.37 62 SER B N 1
ATOM 2897 C CA . SER C 1 62 ? 11.962 -42.135 32.277 1.00 44.65 62 SER B CA 1
ATOM 2898 C C . SER C 1 62 ? 12.716 -41.304 31.244 1.00 50.15 62 SER B C 1
ATOM 2899 O O . SER C 1 62 ? 13.708 -41.760 30.674 1.00 47.56 62 SER B O 1
ATOM 2902 N N . PHE C 1 63 ? 12.242 -40.083 31.014 1.00 47.46 63 PHE B N 1
ATOM 2903 C CA . PHE C 1 63 ? 12.812 -39.218 29.989 1.00 48.24 63 PHE B CA 1
ATOM 2904 C C . PHE C 1 63 ? 14.258 -38.854 30.310 1.00 44.09 63 PHE B C 1
ATOM 2905 O O . PHE C 1 63 ? 15.129 -38.943 29.446 1.00 40.54 63 PHE B O 1
ATOM 2913 N N . ARG C 1 64 ? 14.510 -38.447 31.551 1.00 43.32 64 ARG B N 1
ATOM 2914 C CA . ARG C 1 64 ? 15.866 -38.125 31.988 1.00 46.47 64 ARG B CA 1
ATOM 2915 C C . ARG C 1 64 ? 16.792 -39.330 31.837 1.00 44.34 64 ARG B C 1
ATOM 2916 O O . ARG C 1 64 ? 17.924 -39.199 31.376 1.00 41.46 64 ARG B O 1
ATOM 2924 N N . ALA C 1 65 ? 16.297 -40.502 32.219 1.00 42.02 65 ALA B N 1
ATOM 2925 C CA . ALA C 1 65 ? 17.076 -41.731 32.139 1.00 40.21 65 ALA B CA 1
ATOM 2926 C C . ALA C 1 65 ? 17.458 -42.067 30.698 1.00 45.52 65 ALA B C 1
ATOM 2927 O O . ALA C 1 65 ? 18.632 -42.302 30.399 1.00 40.22 65 ALA B O 1
ATOM 2929 N N . VAL C 1 66 ? 16.462 -42.086 29.814 1.00 43.15 66 VAL B N 1
ATOM 2930 C CA . VAL C 1 66 ? 16.678 -42.446 28.414 1.00 42.70 66 VAL B CA 1
ATOM 2931 C C . VAL C 1 66 ? 17.658 -41.499 27.730 1.00 37.58 66 VAL B C 1
ATOM 2932 O O . VAL C 1 66 ? 18.607 -41.937 27.084 1.00 40.14 66 VAL B O 1
ATOM 2936 N N . VAL C 1 67 ? 17.421 -40.200 27.883 1.00 41.16 67 VAL B N 1
ATOM 2937 C CA . VAL C 1 67 ? 18.274 -39.185 27.277 1.00 39.97 67 VAL B CA 1
ATOM 2938 C C . VAL C 1 67 ? 19.698 -39.312 27.806 1.00 37.45 67 VAL B C 1
ATOM 2939 O O . VAL C 1 67 ? 20.664 -39.179 27.055 1.00 43.13 67 VAL B O 1
ATOM 2943 N N . GLN C 1 68 ? 19.821 -39.600 29.096 1.00 40.58 68 GLN B N 1
ATOM 2944 C CA . GLN C 1 68 ? 21.129 -39.759 29.722 1.00 42.76 68 GLN B CA 1
ATOM 2945 C C . GLN C 1 68 ? 21.894 -40.943 29.128 1.00 45.02 68 GLN B C 1
ATOM 2946 O O . GLN C 1 68 ? 23.091 -40.842 28.861 1.00 34.32 68 GLN B O 1
ATOM 2952 N N . GLN C 1 69 ? 21.203 -42.062 28.920 1.00 40.39 69 GLN B N 1
ATOM 2953 C CA . GLN C 1 69 ? 21.837 -43.232 28.324 1.00 36.80 69 GLN B CA 1
ATOM 2954 C C . GLN C 1 69 ? 22.177 -42.973 26.860 1.00 40.96 69 GLN B C 1
ATOM 2955 O O . GLN C 1 69 ? 23.212 -43.423 26.367 1.00 44.30 69 GLN B O 1
ATOM 2961 N N . LEU C 1 70 ? 21.299 -42.250 26.170 1.00 40.55 70 LEU B N 1
ATOM 2962 C CA . LEU C 1 70 ? 21.572 -41.814 24.806 1.00 36.23 70 LEU B CA 1
ATOM 2963 C C . LEU C 1 70 ? 22.822 -40.963 24.778 1.00 38.47 70 LEU B C 1
ATOM 2964 O O . LEU C 1 70 ? 23.652 -41.062 23.875 1.00 41.49 70 LEU B O 1
ATOM 2969 N N . CYS C 1 71 ? 22.945 -40.122 25.793 1.00 40.78 71 CYS B N 1
ATOM 2970 C CA . CYS C 1 71 ? 24.017 -39.151 25.856 1.00 40.09 71 CYS B CA 1
ATOM 2971 C C . CYS C 1 71 ? 25.364 -39.814 26.131 1.00 41.22 71 CYS B C 1
ATOM 2972 O O . CYS C 1 71 ? 26.365 -39.478 25.500 1.00 44.16 71 CYS B O 1
ATOM 2975 N N . PHE C 1 72 ? 25.379 -40.759 27.069 1.00 46.30 72 PHE B N 1
ATOM 2976 C CA . PHE C 1 72 ? 26.599 -41.491 27.411 1.00 41.27 72 PHE B CA 1
ATOM 2977 C C . PHE C 1 72 ? 27.076 -42.389 26.270 1.00 39.48 72 PHE B C 1
ATOM 2978 O O . PHE C 1 72 ? 28.272 -42.633 26.125 1.00 38.63 72 PHE B O 1
ATOM 2986 N N . GLU C 1 73 ? 26.137 -42.885 25.469 1.00 40.71 73 GLU B N 1
ATOM 2987 C CA . GLU C 1 73 ? 26.475 -43.735 24.331 1.00 35.81 73 GLU B CA 1
ATOM 2988 C C . GLU C 1 73 ? 27.057 -42.921 23.184 1.00 38.94 73 GLU B C 1
ATOM 2989 O O . GLU C 1 73 ? 27.618 -43.478 22.240 1.00 37.74 73 GLU B O 1
ATOM 2995 N N . GLY C 1 74 ? 26.911 -41.603 23.262 1.00 38.54 74 GLY B N 1
ATOM 2996 C CA . GLY C 1 74 ? 27.444 -40.725 22.238 1.00 33.99 74 GLY B CA 1
ATOM 2997 C C . GLY C 1 74 ? 26.442 -40.417 21.142 1.00 37.09 74 GLY B C 1
ATOM 2998 O O . GLY C 1 74 ? 26.771 -39.739 20.169 1.00 39.00 74 GLY B O 1
ATOM 2999 N N . VAL C 1 75 ? 25.220 -40.919 21.295 1.00 27.28 75 VAL B N 1
ATOM 3000 C CA . VAL C 1 75 ? 24.154 -40.618 20.349 1.00 29.48 75 VAL B CA 1
ATOM 3001 C C . VAL C 1 75 ? 23.644 -39.201 20.596 1.00 35.63 75 VAL B C 1
ATOM 3002 O O . VAL C 1 75 ? 22.623 -38.995 21.256 1.00 37.58 75 VAL B O 1
ATOM 3006 N N . VAL C 1 76 ? 24.383 -38.226 20.077 1.00 36.69 76 VAL B N 1
ATOM 3007 C CA . VAL C 1 76 ? 24.012 -36.823 20.194 1.00 36.40 76 VAL B CA 1
ATOM 3008 C C . VAL C 1 76 ? 23.703 -36.274 18.806 1.00 38.32 76 VAL B C 1
ATOM 3009 O O . VAL C 1 76 ? 24.610 -35.949 18.039 1.00 40.01 76 VAL B O 1
ATOM 3013 N N . VAL C 1 77 ? 22.414 -36.183 18.490 1.00 35.56 77 VAL B N 1
ATOM 3014 C CA . VAL C 1 77 ? 21.962 -35.775 17.166 1.00 27.37 77 VAL B CA 1
ATOM 3015 C C . VAL C 1 77 ? 21.045 -34.558 17.268 1.00 29.24 77 VAL B C 1
ATOM 3016 O O . VAL C 1 77 ? 20.563 -34.249 18.360 1.00 32.96 77 VAL B O 1
ATOM 3020 N N . PRO C 1 78 ? 20.825 -33.844 16.143 1.00 34.51 78 PRO B N 1
ATOM 3021 C CA . PRO C 1 78 ? 19.831 -32.763 16.108 1.00 29.09 78 PRO B CA 1
ATOM 3022 C C . PRO C 1 78 ? 18.500 -33.190 16.712 1.00 28.61 78 PRO B C 1
ATOM 3023 O O . PRO C 1 78 ? 18.038 -34.303 16.464 1.00 28.31 78 PRO B O 1
ATOM 3027 N N . ALA C 1 79 ? 17.896 -32.321 17.512 1.00 27.88 79 ALA B N 1
ATOM 3028 C CA . ALA C 1 79 ? 16.715 -32.725 18.252 1.00 28.73 79 ALA B CA 1
ATOM 3029 C C . ALA C 1 79 ? 15.717 -31.603 18.474 1.00 27.71 79 ALA B C 1
ATOM 3030 O O . ALA C 1 79 ? 16.082 -30.436 18.619 1.00 32.15 79 ALA B O 1
ATOM 3032 N N . ILE C 1 80 ? 14.447 -31.986 18.495 1.00 30.18 80 ILE B N 1
ATOM 3033 C CA . ILE C 1 80 ? 13.362 -31.091 18.844 1.00 28.04 80 ILE B CA 1
ATOM 3034 C C . ILE C 1 80 ? 12.610 -31.676 20.030 1.00 33.10 80 ILE B C 1
ATOM 3035 O O . ILE C 1 80 ? 12.060 -32.776 19.948 1.00 30.69 80 ILE B O 1
ATOM 3040 N N . VAL C 1 81 ? 12.605 -30.943 21.137 1.00 35.63 81 VAL B N 1
ATOM 3041 C CA . VAL C 1 81 ? 11.903 -31.376 22.334 1.00 32.73 81 VAL B CA 1
ATOM 3042 C C . VAL C 1 81 ? 10.479 -30.836 22.335 1.00 33.98 81 VAL B C 1
ATOM 3043 O O . VAL C 1 81 ? 10.264 -29.628 22.249 1.00 35.31 81 VAL B O 1
ATOM 3047 N N . VAL C 1 82 ? 9.511 -31.741 22.425 1.00 36.49 82 VAL B N 1
ATOM 3048 C CA . VAL C 1 82 ? 8.101 -31.369 22.397 1.00 41.52 82 VAL B CA 1
ATOM 3049 C C . VAL C 1 82 ? 7.477 -31.388 23.791 1.00 43.00 82 VAL B C 1
ATOM 3050 O O . VAL C 1 82 ? 7.621 -32.362 24.532 1.00 45.90 82 VAL B O 1
ATOM 3054 N N . GLY C 1 83 ? 6.785 -30.309 24.143 1.00 47.55 83 GLY B N 1
ATOM 3055 C CA . GLY C 1 83 ? 6.102 -30.221 25.421 1.00 51.52 83 GLY B CA 1
ATOM 3056 C C . GLY C 1 83 ? 7.050 -30.008 26.583 1.00 59.99 83 GLY B C 1
ATOM 3057 O O . GLY C 1 83 ? 8.213 -29.655 26.387 1.00 62.05 83 GLY B O 1
ATOM 3058 N N . ASP C 1 84 ? 6.554 -30.222 27.799 1.00 70.09 84 ASP B N 1
ATOM 3059 C CA . ASP C 1 84 ? 7.373 -30.051 28.995 1.00 72.52 84 ASP B CA 1
ATOM 3060 C C . ASP C 1 84 ? 7.479 -31.352 29.787 1.00 70.83 84 ASP B C 1
ATOM 3061 O O . ASP C 1 84 ? 7.021 -32.403 29.338 1.00 63.96 84 ASP B O 1
ATOM 3066 N N . ARG C 1 85 ? 8.084 -31.269 30.968 1.00 82.14 85 ARG B N 1
ATOM 3067 C CA . ARG C 1 85 ? 8.318 -32.440 31.808 1.00 84.27 85 ARG B CA 1
ATOM 3068 C C . ARG C 1 85 ? 7.063 -32.827 32.587 1.00 99.27 85 ARG B C 1
ATOM 3069 O O . ARG C 1 85 ? 6.155 -32.012 32.764 1.00 104.82 85 ARG B O 1
ATOM 3077 N N . ASP C 1 86 ? 7.017 -34.072 33.053 1.00 105.43 86 ASP B N 1
ATOM 3078 C CA . ASP C 1 86 ? 5.860 -34.577 33.787 1.00 111.41 86 ASP B CA 1
ATOM 3079 C C . ASP C 1 86 ? 6.051 -34.412 35.296 1.00 116.92 86 ASP B C 1
ATOM 3080 O O . ASP C 1 86 ? 5.398 -35.087 36.093 1.00 119.35 86 ASP B O 1
ATOM 3085 N N . SER C 1 87 ? 6.949 -33.510 35.681 1.00 118.19 87 SER B N 1
ATOM 3086 C CA . SER C 1 87 ? 7.207 -33.241 37.093 1.00 116.94 87 SER B CA 1
ATOM 3087 C C . SER C 1 87 ? 7.250 -31.743 37.396 1.00 119.58 87 SER B C 1
ATOM 3088 O O . SER C 1 87 ? 8.333 -31.168 37.525 1.00 122.58 87 SER B O 1
ATOM 3091 N N . GLU C 1 88 ? 6.084 -31.107 37.517 1.00 116.40 88 GLU B N 1
ATOM 3092 C CA . GLU C 1 88 ? 4.786 -31.764 37.356 1.00 114.19 88 GLU B CA 1
ATOM 3093 C C . GLU C 1 88 ? 3.818 -30.825 36.632 1.00 113.09 88 GLU B C 1
ATOM 3094 O O . GLU C 1 88 ? 2.599 -30.988 36.704 1.00 111.11 88 GLU B O 1
ATOM 3100 N N . ASP C 1 89 ? 4.377 -29.840 35.934 1.00 112.36 89 ASP B N 1
ATOM 3101 C CA . ASP C 1 89 ? 3.586 -28.841 35.218 1.00 108.14 89 ASP B CA 1
ATOM 3102 C C . ASP C 1 89 ? 2.840 -29.440 34.025 1.00 118.01 89 ASP B C 1
ATOM 3103 O O . ASP C 1 89 ? 3.201 -30.515 33.543 1.00 117.70 89 ASP B O 1
ATOM 3108 N N . PRO C 1 90 ? 1.785 -28.748 33.552 1.00 123.67 90 PRO B N 1
ATOM 3109 C CA . PRO C 1 90 ? 1.069 -29.150 32.334 1.00 119.15 90 PRO B CA 1
ATOM 3110 C C . PRO C 1 90 ? 1.933 -29.090 31.071 1.00 108.76 90 PRO B C 1
ATOM 3111 O O . PRO C 1 90 ? 3.162 -29.089 31.151 1.00 103.37 90 PRO B O 1
ATOM 3115 N N . ASP C 1 91 ? 1.289 -29.028 29.910 1.00 109.99 91 ASP B N 1
ATOM 3116 C CA . ASP C 1 91 ? 2.012 -29.130 28.647 1.00 103.06 91 ASP B CA 1
ATOM 3117 C C . ASP C 1 91 ? 2.214 -27.783 27.949 1.00 98.92 91 ASP B C 1
ATOM 3118 O O . ASP C 1 91 ? 1.278 -27.200 27.400 1.00 94.77 91 ASP B O 1
ATOM 3123 N N . GLU C 1 92 ? 3.457 -27.316 27.969 1.00 90.74 92 GLU B N 1
ATOM 3124 C CA . GLU C 1 92 ? 3.877 -26.105 27.274 1.00 82.10 92 GLU B CA 1
ATOM 3125 C C . GLU C 1 92 ? 5.322 -26.308 26.817 1.00 72.25 92 GLU B C 1
ATOM 3126 O O . GLU C 1 92 ? 5.958 -27.271 27.239 1.00 78.31 92 GLU B O 1
ATOM 3132 N N . PRO C 1 93 ? 5.839 -25.428 25.938 1.00 65.98 93 PRO B N 1
ATOM 3133 C CA . PRO C 1 93 ? 7.248 -25.542 25.534 1.00 63.68 93 PRO B CA 1
ATOM 3134 C C . PRO C 1 93 ? 8.213 -25.638 26.718 1.00 69.39 93 PRO B C 1
ATOM 3135 O O . PRO C 1 93 ? 8.032 -24.939 27.715 1.00 76.56 93 PRO B O 1
ATOM 3139 N N . ALA C 1 94 ? 9.214 -26.507 26.603 1.00 60.94 94 ALA B N 1
ATOM 3140 C CA . ALA C 1 94 ? 10.184 -26.726 27.674 1.00 61.98 94 ALA B CA 1
ATOM 3141 C C . ALA C 1 94 ? 10.965 -25.451 27.992 1.00 70.44 94 ALA B C 1
ATOM 3142 O O . ALA C 1 94 ? 11.071 -24.553 27.155 1.00 65.50 94 ALA B O 1
ATOM 3144 N N . LYS C 1 95 ? 11.513 -25.381 29.203 1.00 72.86 95 LYS B N 1
ATOM 3145 C CA . LYS C 1 95 ? 12.174 -24.167 29.673 1.00 74.94 95 LYS B CA 1
ATOM 3146 C C . LYS C 1 95 ? 13.697 -24.295 29.730 1.00 74.27 95 LYS B C 1
ATOM 3147 O O . LYS C 1 95 ? 14.410 -23.426 29.227 1.00 76.32 95 LYS B O 1
ATOM 3153 N N . GLU C 1 96 ? 14.198 -25.367 30.340 1.00 66.71 96 GLU B N 1
ATOM 3154 C CA . GLU C 1 96 ? 15.643 -25.581 30.407 1.00 65.56 96 GLU B CA 1
ATOM 3155 C C . GLU C 1 96 ? 16.097 -26.607 29.370 1.00 62.62 96 GLU B C 1
ATOM 3156 O O . GLU C 1 96 ? 15.282 -27.357 28.830 1.00 56.98 96 GLU B O 1
ATOM 3162 N N . GLN C 1 97 ? 17.398 -26.629 29.092 1.00 55.83 97 GLN B N 1
ATOM 3163 C CA . GLN C 1 97 ? 17.968 -27.597 28.160 1.00 52.92 97 GLN B CA 1
ATOM 3164 C C . GLN C 1 97 ? 17.847 -29.014 28.724 1.00 53.96 97 GLN B C 1
ATOM 3165 O O . GLN C 1 97 ? 18.305 -29.288 29.833 1.00 61.42 97 GLN B O 1
ATOM 3171 N N . LEU C 1 98 ? 17.234 -29.911 27.957 1.00 49.79 98 LEU B N 1
ATOM 3172 C CA . LEU C 1 98 ? 16.967 -31.266 28.430 1.00 41.29 98 LEU B CA 1
ATOM 3173 C C . LEU C 1 98 ? 17.848 -32.323 27.762 1.00 43.06 98 LEU B C 1
ATOM 3174 O O . LEU C 1 98 ? 18.053 -33.404 28.314 1.00 43.48 98 LEU B O 1
ATOM 3179 N N . TYR C 1 99 ? 18.363 -32.011 26.576 1.00 49.34 99 TYR B N 1
ATOM 3180 C CA . TYR C 1 99 ? 19.188 -32.953 25.819 1.00 45.92 99 TYR B CA 1
ATOM 3181 C C . TYR C 1 99 ? 20.572 -32.362 25.567 1.00 41.41 99 TYR B C 1
ATOM 3182 O O . TYR C 1 99 ? 21.552 -32.758 26.195 1.00 37.58 99 TYR B O 1
ATOM 3191 N N . HIS C 1 100 ? 20.644 -31.423 24.632 1.00 41.91 100 HIS B N 1
ATOM 3192 C CA . HIS C 1 100 ? 21.889 -30.724 24.352 1.00 33.45 100 HIS B CA 1
ATOM 3193 C C . HIS C 1 100 ? 21.600 -29.268 24.007 1.00 33.22 100 HIS B C 1
ATOM 3194 O O . HIS C 1 100 ? 20.442 -28.883 23.836 1.00 33.93 100 HIS B O 1
ATOM 3201 N N . SER C 1 101 ? 22.651 -28.461 23.910 1.00 27.13 101 SER B N 1
ATOM 3202 C CA . SER C 1 101 ? 22.484 -27.015 23.844 1.00 35.81 101 SER B CA 1
ATOM 3203 C C . SER C 1 101 ? 22.000 -26.505 22.482 1.00 35.57 101 SER B C 1
ATOM 3204 O O . SER C 1 101 ? 21.671 -25.327 22.341 1.00 32.04 101 SER B O 1
ATOM 3207 N N . ALA C 1 102 ? 21.939 -27.386 21.489 1.00 31.48 102 ALA B N 1
ATOM 3208 C CA . ALA C 1 102 ? 21.456 -26.995 20.168 1.00 30.18 102 ALA B CA 1
ATOM 3209 C C . ALA C 1 102 ? 20.034 -27.493 19.904 1.00 33.43 102 ALA B C 1
ATOM 3210 O O . ALA C 1 102 ? 19.574 -27.487 18.763 1.00 39.26 102 ALA B O 1
ATOM 3212 N N . GLU C 1 103 ? 19.338 -27.915 20.956 1.00 29.30 103 GLU B N 1
ATOM 3213 C CA . GLU C 1 103 ? 17.998 -28.474 20.806 1.00 29.27 103 GLU B CA 1
ATOM 3214 C C . GLU C 1 103 ? 16.945 -27.395 20.549 1.00 32.20 103 GLU B C 1
ATOM 3215 O O . GLU C 1 103 ? 17.183 -26.211 20.794 1.00 30.68 103 GLU B O 1
ATOM 3221 N N . LEU C 1 104 ? 15.781 -27.814 20.056 1.00 30.49 104 LEU B N 1
ATOM 3222 C CA . LEU C 1 104 ? 14.657 -26.906 19.831 1.00 33.84 104 LEU B CA 1
ATOM 3223 C C . LEU C 1 104 ? 13.468 -27.248 20.720 1.00 31.45 104 LEU B C 1
ATOM 3224 O O . LEU C 1 104 ? 13.179 -28.419 20.957 1.00 31.73 104 LEU B O 1
ATOM 3229 N N . HIS C 1 105 ? 12.771 -26.220 21.196 1.00 35.66 105 HIS B N 1
ATOM 3230 C CA . HIS C 1 105 ? 11.606 -26.420 22.054 1.00 37.87 105 HIS B CA 1
ATOM 3231 C C . HIS C 1 105 ? 10.311 -26.036 21.349 1.00 32.44 105 HIS B C 1
ATOM 3232 O O . HIS C 1 105 ? 10.147 -24.901 20.904 1.00 39.79 105 HIS B O 1
ATOM 3239 N N . LEU C 1 106 ? 9.393 -26.991 21.252 1.00 33.75 106 LEU B N 1
ATOM 3240 C CA . LEU C 1 106 ? 8.086 -26.749 20.650 1.00 38.36 106 LEU B CA 1
ATOM 3241 C C . LEU C 1 106 ? 6.964 -27.238 21.555 1.00 45.61 106 LEU B C 1
ATOM 3242 O O . LEU C 1 106 ? 7.074 -28.292 22.178 1.00 45.88 106 LEU B O 1
ATOM 3247 N N . GLY C 1 107 ? 5.882 -26.470 21.620 1.00 48.79 107 GLY B N 1
ATOM 3248 C CA . GLY C 1 107 ? 4.693 -26.896 22.332 1.00 47.62 107 GLY B CA 1
ATOM 3249 C C . GLY C 1 107 ? 3.948 -27.924 21.505 1.00 50.55 107 GLY B C 1
ATOM 3250 O O . GLY C 1 107 ? 4.244 -28.109 20.325 1.00 50.15 107 GLY B O 1
ATOM 3251 N N . ILE C 1 108 ? 2.974 -28.590 22.115 1.00 54.07 108 ILE B N 1
ATOM 3252 C CA . ILE C 1 108 ? 2.232 -29.641 21.426 1.00 51.97 108 ILE B CA 1
ATOM 3253 C C . ILE C 1 108 ? 1.316 -29.088 20.335 1.00 52.91 108 ILE B C 1
ATOM 3254 O O . ILE C 1 108 ? 0.773 -29.845 19.530 1.00 59.00 108 ILE B O 1
ATOM 3259 N N . HIS C 1 109 ? 1.152 -27.770 20.305 1.00 53.64 109 HIS B N 1
ATOM 3260 C CA . HIS C 1 109 ? 0.277 -27.134 19.327 1.00 53.74 109 HIS B CA 1
ATOM 3261 C C . HIS C 1 109 ? 1.070 -26.287 18.334 1.00 56.36 109 HIS B C 1
ATOM 3262 O O . HIS C 1 109 ? 0.511 -25.440 17.636 1.00 56.54 109 HIS B O 1
ATOM 3269 N N . GLN C 1 110 ? 2.375 -26.531 18.273 1.00 54.31 110 GLN B N 1
ATOM 3270 C CA . GLN C 1 110 ? 3.254 -25.827 17.347 1.00 47.45 110 GLN B CA 1
ATOM 3271 C C . GLN C 1 110 ? 3.942 -26.815 16.413 1.00 42.47 110 GLN B C 1
ATOM 3272 O O . GLN C 1 110 ? 5.069 -26.592 15.971 1.00 44.44 110 GLN B O 1
ATOM 3278 N N . LEU C 1 111 ? 3.252 -27.910 16.115 1.00 41.31 111 LEU B N 1
ATOM 3279 C CA . LEU C 1 111 ? 3.815 -28.973 15.293 1.00 40.91 111 LEU B CA 1
ATOM 3280 C C . LEU C 1 111 ? 3.375 -28.861 13.839 1.00 38.54 111 LEU B C 1
ATOM 3281 O O . LEU C 1 111 ? 3.783 -29.659 12.999 1.00 37.15 111 LEU B O 1
ATOM 3286 N N . GLU C 1 112 ? 2.539 -27.873 13.547 1.00 37.70 112 GLU B N 1
ATOM 3287 C CA . GLU C 1 112 ? 1.983 -27.725 12.210 1.00 41.07 112 GLU B CA 1
ATOM 3288 C C . GLU C 1 112 ? 3.057 -27.363 11.188 1.00 44.97 112 GLU B C 1
ATOM 3289 O O . GLU C 1 112 ? 3.060 -27.889 10.076 1.00 41.65 112 GLU B O 1
ATOM 3295 N N . GLN C 1 113 ? 3.964 -26.465 11.562 1.00 45.81 113 GLN B N 1
ATOM 3296 C CA . GLN C 1 113 ? 5.040 -26.058 10.664 1.00 41.93 113 GLN B CA 1
ATOM 3297 C C . GLN C 1 113 ? 6.351 -26.733 11.058 1.00 38.68 113 GLN B C 1
ATOM 3298 O O . GLN C 1 113 ? 7.427 -26.144 10.951 1.00 35.24 113 GLN B O 1
ATOM 3304 N N . LEU C 1 114 ? 6.237 -27.977 11.513 1.00 40.31 114 LEU B N 1
ATOM 3305 C CA . LEU C 1 114 ? 7.380 -28.799 11.914 1.00 33.70 114 LEU B CA 1
ATOM 3306 C C . LEU C 1 114 ? 8.511 -28.934 10.877 1.00 37.30 114 LEU B C 1
ATOM 3307 O O . LEU C 1 114 ? 9.680 -29.011 11.267 1.00 29.88 114 LEU B O 1
ATOM 3312 N N . PRO C 1 115 ? 8.182 -28.994 9.565 1.00 43.72 115 PRO B N 1
ATOM 3313 C CA . PRO C 1 115 ? 9.274 -29.039 8.581 1.00 36.71 115 PRO B CA 1
ATOM 3314 C C . PRO C 1 115 ? 10.289 -27.902 8.714 1.00 30.06 115 PRO B C 1
ATOM 3315 O O . PRO C 1 115 ? 11.488 -28.143 8.580 1.00 33.48 115 PRO B O 1
ATOM 3319 N N . TYR C 1 116 ? 9.816 -26.687 8.971 1.00 30.40 116 TYR B N 1
ATOM 3320 C CA . TYR C 1 116 ? 10.711 -25.548 9.149 1.00 29.49 116 TYR B CA 1
ATOM 3321 C C . TYR C 1 116 ? 11.521 -25.673 10.439 1.00 29.61 116 TYR B C 1
ATOM 3322 O O . TYR C 1 116 ? 12.649 -25.189 10.524 1.00 23.50 116 TYR B O 1
ATOM 3331 N N . GLN C 1 117 ? 10.943 -26.326 11.441 1.00 32.03 117 GLN B N 1
ATOM 3332 C CA . GLN C 1 117 ? 11.608 -26.470 12.729 1.00 29.62 117 GLN B CA 1
ATOM 3333 C C . GLN C 1 117 ? 12.682 -27.562 12.670 1.00 29.67 117 GLN B C 1
ATOM 3334 O O . GLN C 1 117 ? 13.721 -27.461 13.325 1.00 25.54 117 GLN B O 1
ATOM 3340 N N . VAL C 1 118 ? 12.431 -28.592 11.868 1.00 26.81 118 VAL B N 1
ATOM 3341 C CA . VAL C 1 118 ? 13.425 -29.625 11.601 1.00 23.14 118 VAL B CA 1
ATOM 3342 C C . VAL C 1 118 ? 14.650 -29.030 10.903 1.00 27.94 118 VAL B C 1
ATOM 3343 O O . VAL C 1 118 ? 15.787 -29.406 11.196 1.00 31.04 118 VAL B O 1
ATOM 3347 N N . ASP C 1 119 ? 14.415 -28.096 9.986 1.00 24.33 119 ASP B N 1
ATOM 3348 C CA . ASP C 1 119 ? 15.503 -27.373 9.337 1.00 25.24 119 ASP B CA 1
ATOM 3349 C C . ASP C 1 119 ? 16.305 -26.568 10.350 1.00 24.79 119 ASP B C 1
ATOM 3350 O O . ASP C 1 119 ? 17.526 -26.454 10.248 1.00 23.66 119 ASP B O 1
ATOM 3355 N N . ALA C 1 120 ? 15.604 -26.002 11.324 1.00 22.21 120 ALA B N 1
ATOM 3356 C CA . ALA C 1 120 ? 16.238 -25.171 12.335 1.00 26.22 120 ALA B CA 1
ATOM 3357 C C . ALA C 1 120 ? 17.099 -26.009 13.275 1.00 31.95 120 ALA B C 1
ATOM 3358 O O . ALA C 1 120 ? 18.211 -25.613 13.631 1.00 28.78 120 ALA B O 1
ATOM 3360 N N . ALA C 1 121 ? 16.579 -27.168 13.672 1.00 32.37 121 ALA B N 1
ATOM 3361 C CA . ALA C 1 121 ? 17.304 -28.079 14.550 1.00 22.78 121 ALA B CA 1
ATOM 3362 C C . ALA C 1 121 ? 18.580 -28.561 13.886 1.00 25.32 121 ALA B C 1
ATOM 3363 O O . ALA C 1 121 ? 19.654 -28.512 14.483 1.00 31.61 121 ALA B O 1
ATOM 3365 N N . LEU C 1 122 ? 18.455 -29.026 12.647 1.00 26.66 122 LEU B N 1
ATOM 3366 C CA . LEU C 1 122 ? 19.604 -29.489 11.875 1.00 27.39 122 LEU B CA 1
ATOM 3367 C C . LEU C 1 122 ? 20.656 -28.394 11.717 1.00 27.16 122 LEU B C 1
ATOM 3368 O O . LEU C 1 122 ? 21.839 -28.621 11.953 1.00 28.40 122 LEU B O 1
ATOM 3373 N N . ALA C 1 123 ? 20.213 -27.203 11.330 1.00 30.72 123 ALA B N 1
ATOM 3374 C CA . ALA C 1 123 ? 21.118 -26.084 11.099 1.00 25.87 123 ALA B CA 1
ATOM 3375 C C . ALA C 1 123 ? 21.824 -25.642 12.378 1.00 28.27 123 ALA B C 1
ATOM 3376 O O . ALA C 1 123 ? 23.000 -25.274 12.350 1.00 31.76 123 ALA B O 1
ATOM 3378 N N . GLU C 1 124 ? 21.105 -25.679 13.496 1.00 27.76 124 GLU B N 1
ATOM 3379 C CA . GLU C 1 124 ? 21.650 -25.212 14.766 1.00 25.89 124 GLU B CA 1
ATOM 3380 C C . GLU C 1 124 ? 22.667 -26.199 15.314 1.00 32.54 124 GLU B C 1
ATOM 3381 O O . GLU C 1 124 ? 23.651 -25.810 15.945 1.00 35.22 124 GLU B O 1
ATOM 3387 N N . PHE C 1 125 ? 22.423 -27.480 15.072 1.00 29.22 125 PHE B N 1
ATOM 3388 C CA . PHE C 1 125 ? 23.376 -28.509 15.447 1.00 27.61 125 PHE B CA 1
ATOM 3389 C C . PHE C 1 125 ? 24.670 -28.322 14.665 1.00 31.93 125 PHE B C 1
ATOM 3390 O O . PHE C 1 125 ? 25.755 -28.393 15.236 1.00 33.83 125 PHE B O 1
ATOM 3398 N N . LEU C 1 126 ? 24.551 -28.069 13.364 1.00 28.48 126 LEU B N 1
ATOM 3399 C CA . LEU C 1 126 ? 25.721 -27.843 12.520 1.00 32.73 126 LEU B CA 1
ATOM 3400 C C . LEU C 1 126 ? 26.530 -26.640 13.000 1.00 34.86 126 LEU B C 1
ATOM 3401 O O . LEU C 1 126 ? 27.761 -26.660 12.984 1.00 38.64 126 LEU B O 1
ATOM 3406 N N . ARG C 1 127 ? 25.830 -25.601 13.441 1.00 33.51 127 ARG B N 1
ATOM 3407 C CA . ARG C 1 127 ? 26.469 -24.369 13.893 1.00 33.71 127 ARG B CA 1
ATOM 3408 C C . ARG C 1 127 ? 27.203 -24.535 15.224 1.00 39.87 127 ARG B C 1
ATOM 3409 O O . ARG C 1 127 ? 28.232 -23.898 15.459 1.00 38.17 127 ARG B O 1
ATOM 3417 N N . LEU C 1 128 ? 26.672 -25.394 16.090 1.00 37.21 128 LEU B N 1
ATOM 3418 C CA . LEU C 1 128 ? 27.180 -25.514 17.452 1.00 30.98 128 LEU B CA 1
ATOM 3419 C C . LEU C 1 128 ? 27.984 -26.785 17.701 1.00 36.31 128 LEU B C 1
ATOM 3420 O O . LEU C 1 128 ? 28.592 -26.937 18.761 1.00 44.56 128 LEU B O 1
ATOM 3425 N N . ALA C 1 129 ? 27.985 -27.698 16.735 1.00 36.20 129 ALA B N 1
ATOM 3426 C CA . ALA C 1 129 ? 28.714 -28.954 16.886 1.00 32.33 129 ALA B CA 1
ATOM 3427 C C . ALA C 1 129 ? 30.212 -28.696 17.002 1.00 36.87 129 ALA B C 1
ATOM 3428 O O . ALA C 1 129 ? 30.760 -27.882 16.259 1.00 45.24 129 ALA B O 1
ATOM 3430 N N . PRO C 1 130 ? 30.883 -29.394 17.936 1.00 46.41 130 PRO B N 1
ATOM 3431 C CA . PRO C 1 130 ? 30.280 -30.383 18.838 1.00 46.71 130 PRO B CA 1
ATOM 3432 C C . PRO C 1 130 ? 29.493 -29.727 19.968 1.00 40.05 130 PRO B C 1
ATOM 3433 O O . PRO C 1 130 ? 29.957 -28.778 20.586 1.00 36.53 130 PRO B O 1
ATOM 3437 N N . VAL C 1 131 ? 28.298 -30.241 20.220 1.00 41.00 131 VAL B N 1
ATOM 3438 C CA . VAL C 1 131 ? 27.344 -29.572 21.092 1.00 41.86 131 VAL B CA 1
ATOM 3439 C C . VAL C 1 131 ? 27.456 -30.028 22.546 1.00 42.72 131 VAL B C 1
ATOM 3440 O O . VAL C 1 131 ? 27.634 -31.210 22.832 1.00 41.37 131 VAL B O 1
ATOM 3444 N N . GLU C 1 132 ? 27.377 -29.065 23.458 1.00 41.78 132 GLU B N 1
ATOM 3445 C CA . GLU C 1 132 ? 27.291 -29.341 24.883 1.00 40.66 132 GLU B CA 1
ATOM 3446 C C . GLU C 1 132 ? 26.005 -30.089 25.197 1.00 40.06 132 GLU B C 1
ATOM 3447 O O . GLU C 1 132 ? 24.922 -29.657 24.805 1.00 44.23 132 GLU B O 1
ATOM 3453 N N . THR C 1 133 ? 26.118 -31.206 25.904 1.00 35.03 133 THR B N 1
ATOM 3454 C CA . THR C 1 133 ? 24.942 -32.002 26.225 1.00 38.91 133 THR B CA 1
ATOM 3455 C C . THR C 1 133 ? 24.602 -31.949 27.714 1.00 42.64 133 THR B C 1
ATOM 3456 O O . THR C 1 133 ? 25.411 -31.517 28.532 1.00 43.55 133 THR B O 1
ATOM 3460 N N . MET C 1 134 ? 23.402 -32.403 28.058 1.00 37.18 134 MET B N 1
ATOM 3461 C CA . MET C 1 134 ? 22.882 -32.246 29.410 1.00 46.38 134 MET B CA 1
ATOM 3462 C C . MET C 1 134 ? 22.758 -33.576 30.150 1.00 59.00 134 MET B C 1
ATOM 3463 O O . MET C 1 134 ? 21.683 -33.912 30.656 1.00 62.26 134 MET B O 1
ATOM 3468 N N . ALA C 1 135 ? 23.859 -34.321 30.215 1.00 54.02 135 ALA B N 1
ATOM 3469 C CA . ALA C 1 135 ? 23.878 -35.618 30.887 1.00 60.55 135 ALA B CA 1
ATOM 3470 C C . ALA C 1 135 ? 25.298 -36.164 31.005 1.00 63.47 135 ALA B C 1
ATOM 3471 O O . ALA C 1 135 ? 25.889 -36.152 32.084 1.00 69.71 135 ALA B O 1
ATOM 3473 N N . ASP C 1 136 ? 25.846 -36.630 29.886 1.00 64.31 136 ASP B N 1
ATOM 3474 C CA . ASP C 1 136 ? 27.192 -37.209 29.852 1.00 73.78 136 ASP B CA 1
ATOM 3475 C C . ASP C 1 136 ? 28.274 -36.234 30.325 1.00 80.93 136 ASP B C 1
ATOM 3476 O O . ASP C 1 136 ? 29.435 -36.612 30.514 1.00 73.77 136 ASP B O 1
ATOM 3481 N N . HIS C 1 137 ? 27.865 -34.981 30.387 1.00 64.00 137 HIS B N 1
ATOM 3482 C CA . HIS C 1 137 ? 28.757 -33.970 30.837 1.00 66.64 137 HIS B CA 1
ATOM 3483 C C . HIS C 1 137 ? 29.014 -34.461 32.237 1.00 73.26 137 HIS B C 1
ATOM 3484 O O . HIS C 1 137 ? 30.170 -34.565 32.650 1.00 74.53 137 HIS B O 1
ATOM 3491 N N . ILE C 1 138 ? 27.938 -34.838 32.911 1.00 84.80 138 ILE B N 1
ATOM 3492 C CA . ILE C 1 138 ? 28.017 -35.381 34.249 1.00 73.63 138 ILE B CA 1
ATOM 3493 C C . ILE C 1 138 ? 29.013 -34.624 35.107 1.00 70.96 138 ILE B C 1
ATOM 3494 O O . ILE C 1 138 ? 30.197 -34.948 35.114 1.00 81.97 138 ILE B O 1
ATOM 3499 N N . MET C 1 139 ? 28.541 -33.617 35.836 1.00 69.90 139 MET B N 1
ATOM 3500 C CA . MET C 1 139 ? 27.141 -33.198 35.866 1.00 72.58 139 MET B CA 1
ATOM 3501 C C . MET C 1 139 ? 27.092 -32.206 37.003 1.00 73.74 139 MET B C 1
ATOM 3502 O O . MET C 1 139 ? 27.121 -30.994 36.796 1.00 78.82 139 MET B O 1
ATOM 3507 N N . LEU C 1 140 ? 27.028 -32.740 38.216 1.00 67.56 140 LEU B N 1
ATOM 3508 C CA . LEU C 1 140 ? 27.030 -31.923 39.409 1.00 70.39 140 LEU B CA 1
ATOM 3509 C C . LEU C 1 140 ? 28.535 -31.919 39.694 1.00 76.53 140 LEU B C 1
ATOM 3510 O O . LEU C 1 140 ? 29.018 -31.325 40.664 1.00 86.97 140 LEU B O 1
ATOM 3515 N N . MET C 1 141 ? 29.264 -32.608 38.814 1.00 72.83 141 MET B N 1
ATOM 3516 C CA . MET C 1 141 ? 30.728 -32.730 38.918 1.00 82.40 141 MET B CA 1
ATOM 3517 C C . MET C 1 141 ? 31.160 -34.059 39.499 1.00 82.38 141 MET B C 1
ATOM 3518 O O . MET C 1 141 ? 32.174 -34.203 40.164 1.00 88.21 141 MET B O 1
ATOM 3523 N N . GLY C 1 142 ? 30.331 -35.019 39.176 1.00 30.00 142 GLY B N 1
ATOM 3524 C CA . GLY C 1 142 ? 30.429 -36.415 39.504 1.00 30.00 142 GLY B CA 1
ATOM 3525 C C . GLY C 1 142 ? 30.929 -37.180 38.291 1.00 30.00 142 GLY B C 1
ATOM 3526 O O . GLY C 1 142 ? 30.346 -38.177 37.899 1.00 30.00 142 GLY B O 1
ATOM 3527 N N . ALA C 1 143 ? 32.012 -36.712 37.689 1.00 78.11 143 ALA B N 1
ATOM 3528 C CA . ALA C 1 143 ? 32.558 -37.357 36.521 1.00 83.22 143 ALA B CA 1
ATOM 3529 C C . ALA C 1 143 ? 33.320 -38.626 36.949 1.00 87.91 143 ALA B C 1
ATOM 3530 O O . ALA C 1 143 ? 33.500 -38.838 38.131 1.00 83.64 143 ALA B O 1
ATOM 3532 N N . ASN C 1 144 ? 33.769 -39.410 35.970 1.00 87.09 144 ASN B N 1
ATOM 3533 C CA . ASN C 1 144 ? 34.527 -40.629 36.228 1.00 89.90 144 ASN B CA 1
ATOM 3534 C C . ASN C 1 144 ? 35.748 -40.748 35.309 1.00 94.28 144 ASN B C 1
ATOM 3535 O O . ASN C 1 144 ? 36.856 -41.007 35.777 1.00 90.13 144 ASN B O 1
ATOM 3540 N N . HIS C 1 145 ? 35.533 -40.553 34.005 1.00 103.36 145 HIS B N 1
ATOM 3541 C CA . HIS C 1 145 ? 36.615 -40.624 33.010 1.00 111.11 145 HIS B CA 1
ATOM 3542 C C . HIS C 1 145 ? 36.121 -40.653 31.555 1.00 116.52 145 HIS B C 1
ATOM 3543 O O . HIS C 1 145 ? 35.084 -40.079 31.236 1.00 107.43 145 HIS B O 1
ATOM 3550 N N . ASP C 1 146 ? 36.874 -41.325 30.690 1.00 121.91 146 ASP B N 1
ATOM 3551 C CA . ASP C 1 146 ? 36.516 -41.428 29.281 1.00 119.96 146 ASP B CA 1
ATOM 3552 C C . ASP C 1 146 ? 34.991 -41.535 29.097 1.00 123.39 146 ASP B C 1
ATOM 3553 O O . ASP C 1 146 ? 34.278 -41.648 30.093 1.00 120.97 146 ASP B O 1
ATOM 3558 N N . PRO C 1 147 ? 34.444 -41.504 27.809 1.00 121.81 147 PRO B N 1
ATOM 3559 C CA . PRO C 1 147 ? 35.386 -41.366 26.687 1.00 111.20 147 PRO B CA 1
ATOM 3560 C C . PRO C 1 147 ? 35.456 -39.930 26.179 1.00 110.98 147 PRO B C 1
ATOM 3561 O O . PRO C 1 147 ? 34.940 -39.021 26.828 1.00 114.92 147 PRO B O 1
ATOM 3565 N N . GLU C 1 148 ? 36.092 -39.736 25.028 1.00 102.27 148 GLU B N 1
ATOM 3566 C CA . GLU C 1 148 ? 36.224 -38.408 24.442 1.00 99.97 148 GLU B CA 1
ATOM 3567 C C . GLU C 1 148 ? 35.829 -38.410 22.969 1.00 100.31 148 GLU B C 1
ATOM 3568 O O . GLU C 1 148 ? 36.131 -37.469 22.234 1.00 101.09 148 GLU B O 1
ATOM 3574 N N . LEU C 1 149 ? 35.153 -39.472 22.543 1.00 98.10 149 LEU B N 1
ATOM 3575 C CA . LEU C 1 149 ? 34.716 -39.597 21.158 1.00 87.82 149 LEU B CA 1
ATOM 3576 C C . LEU C 1 149 ? 34.094 -38.297 20.659 1.00 95.41 149 LEU B C 1
ATOM 3577 O O . LEU C 1 149 ? 32.880 -38.209 20.477 1.00 83.67 149 LEU B O 1
ATOM 3582 N N . SER C 1 150 ? 34.934 -37.291 20.440 1.00 105.91 150 SER B N 1
ATOM 3583 C CA . SER C 1 150 ? 34.469 -35.994 19.963 1.00 95.81 150 SER B CA 1
ATOM 3584 C C . SER C 1 150 ? 34.292 -36.022 18.451 1.00 81.27 150 SER B C 1
ATOM 3585 O O . SER C 1 150 ? 33.605 -35.175 17.879 1.00 71.99 150 SER B O 1
ATOM 3588 N N . SER C 1 151 ? 34.923 -37.003 17.813 1.00 75.56 151 SER B N 1
ATOM 3589 C CA . SER C 1 151 ? 34.788 -37.209 16.380 1.00 79.34 151 SER B CA 1
ATOM 3590 C C . SER C 1 151 ? 33.341 -37.500 15.988 1.00 68.84 151 SER B C 1
ATOM 3591 O O . SER C 1 151 ? 32.904 -37.124 14.903 1.00 68.20 151 SER B O 1
ATOM 3594 N N . GLN C 1 152 ? 32.605 -38.167 16.875 1.00 62.11 152 GLN B N 1
ATOM 3595 C CA . GLN C 1 152 ? 31.234 -38.579 16.582 1.00 65.43 152 GLN B CA 1
ATOM 3596 C C . GLN C 1 152 ? 30.349 -37.405 16.175 1.00 59.91 152 GLN B C 1
ATOM 3597 O O . GLN C 1 152 ? 29.725 -37.429 15.113 1.00 59.24 152 GLN B O 1
ATOM 3603 N N . GLN C 1 153 ? 30.304 -36.377 17.012 1.00 55.85 153 GLN B N 1
ATOM 3604 C CA . GLN C 1 153 ? 29.495 -35.203 16.716 1.00 54.06 153 GLN B CA 1
ATOM 3605 C C . GLN C 1 153 ? 30.034 -34.429 15.519 1.00 52.71 153 GLN B C 1
ATOM 3606 O O . GLN C 1 153 ? 29.281 -33.744 14.827 1.00 49.68 153 GLN B O 1
ATOM 3612 N N . ARG C 1 154 ? 31.337 -34.536 15.278 1.00 56.13 154 ARG B N 1
ATOM 3613 C CA . ARG C 1 154 ? 31.954 -33.852 14.149 1.00 54.64 154 ARG B CA 1
ATOM 3614 C C . ARG C 1 154 ? 31.754 -34.629 12.853 1.00 52.30 154 ARG B C 1
ATOM 3615 O O . ARG C 1 154 ? 31.517 -34.039 11.801 1.00 54.62 154 ARG B O 1
ATOM 3623 N N . ASP C 1 155 ? 31.852 -35.952 12.933 1.00 55.96 155 ASP B N 1
ATOM 3624 C CA . ASP C 1 155 ? 31.617 -36.800 11.771 1.00 57.28 155 ASP B CA 1
ATOM 3625 C C . ASP C 1 155 ? 30.190 -36.635 11.282 1.00 56.30 155 ASP B C 1
ATOM 3626 O O . ASP C 1 155 ? 29.937 -36.613 10.078 1.00 61.79 155 ASP B O 1
ATOM 3631 N N . LEU C 1 156 ? 29.263 -36.517 12.227 1.00 47.97 156 LEU B N 1
ATOM 3632 C CA . LEU C 1 156 ? 27.857 -36.332 11.900 1.00 45.77 156 LEU B CA 1
ATOM 3633 C C . LEU C 1 156 ? 27.608 -34.945 11.318 1.00 45.49 156 LEU B C 1
ATOM 3634 O O . LEU C 1 156 ? 26.900 -34.800 10.323 1.00 40.96 156 LEU B O 1
ATOM 3639 N N . ALA C 1 157 ? 28.199 -33.932 11.944 1.00 45.36 157 ALA B N 1
ATOM 3640 C CA . ALA C 1 157 ? 28.018 -32.547 11.521 1.00 46.92 157 ALA B CA 1
ATOM 3641 C C . ALA C 1 157 ? 28.516 -32.323 10.098 1.00 46.80 157 ALA B C 1
ATOM 3642 O O . ALA C 1 157 ? 27.857 -31.659 9.302 1.00 43.65 157 ALA B O 1
ATOM 3644 N N . GLN C 1 158 ? 29.682 -32.876 9.786 1.00 56.05 158 GLN B N 1
ATOM 3645 C CA . GLN C 1 158 ? 30.242 -32.764 8.444 1.00 59.17 158 GLN B CA 1
ATOM 3646 C C . GLN C 1 158 ? 29.420 -33.576 7.446 1.00 51.31 158 GLN B C 1
ATOM 3647 O O . GLN C 1 158 ? 29.179 -33.137 6.326 1.00 45.89 158 GLN B O 1
ATOM 3653 N N . ARG C 1 159 ? 28.983 -34.757 7.865 1.00 47.69 159 ARG B N 1
ATOM 3654 C CA . ARG C 1 159 ? 28.159 -35.611 7.019 1.00 49.44 159 ARG B CA 1
ATOM 3655 C C . ARG C 1 159 ? 26.843 -34.924 6.649 1.00 51.59 159 ARG B C 1
ATOM 3656 O O . ARG C 1 159 ? 26.378 -35.030 5.514 1.00 51.11 159 ARG B O 1
ATOM 3664 N N . LEU C 1 160 ? 26.253 -34.214 7.608 1.00 51.54 160 LEU B N 1
ATOM 3665 C CA . LEU C 1 160 ? 24.982 -33.531 7.384 1.00 43.32 160 LEU B CA 1
ATOM 3666 C C . LEU C 1 160 ? 25.124 -32.325 6.455 1.00 40.51 160 LEU B C 1
ATOM 3667 O O . LEU C 1 160 ? 24.244 -32.066 5.637 1.00 44.47 160 LEU B O 1
ATOM 3672 N N . GLN C 1 161 ? 26.223 -31.586 6.573 1.00 41.51 161 GLN B N 1
ATOM 3673 C CA . GLN C 1 161 ? 26.445 -30.442 5.690 1.00 49.75 161 GLN B CA 1
ATOM 3674 C C . GLN C 1 161 ? 26.852 -30.905 4.285 1.00 60.12 161 GLN B C 1
ATOM 3675 O O . GLN C 1 161 ? 26.772 -30.139 3.323 1.00 60.95 161 GLN B O 1
ATOM 3681 N N . GLU C 1 162 ? 27.288 -32.158 4.174 1.00 58.77 162 GLU B N 1
ATOM 3682 C CA . GLU C 1 162 ? 27.573 -32.758 2.874 1.00 54.05 162 GLU B CA 1
ATOM 3683 C C . GLU C 1 162 ? 26.295 -33.321 2.262 1.00 58.23 162 GLU B C 1
ATOM 3684 O O . GLU C 1 162 ? 26.306 -33.852 1.151 1.00 71.08 162 GLU B O 1
ATOM 3690 N N . ARG C 1 163 ? 25.197 -33.215 3.002 1.00 48.50 163 ARG B N 1
ATOM 3691 C CA . ARG C 1 163 ? 23.907 -33.706 2.538 1.00 50.78 163 ARG B CA 1
ATOM 3692 C C . ARG C 1 163 ? 22.861 -32.599 2.550 1.00 53.48 163 ARG B C 1
ATOM 3693 O O . ARG C 1 163 ? 21.984 -32.555 1.687 1.00 56.36 163 ARG B O 1
ATOM 3701 N N . LEU C 1 164 ? 22.956 -31.709 3.533 1.00 43.12 164 LEU B N 1
ATOM 3702 C CA . LEU C 1 164 ? 21.987 -30.632 3.679 1.00 36.58 164 LEU B CA 1
ATOM 3703 C C . LEU C 1 164 ? 22.588 -29.291 3.290 1.00 39.58 164 LEU B C 1
ATOM 3704 O O . LEU C 1 164 ? 22.132 -28.242 3.744 1.00 49.02 164 LEU B O 1
ATOM 3709 N N . GLY C 1 165 ? 23.616 -29.327 2.451 1.00 42.90 165 GLY B N 1
ATOM 3710 C CA . GLY C 1 165 ? 24.306 -28.114 2.054 1.00 38.54 165 GLY B CA 1
ATOM 3711 C C . GLY C 1 165 ? 24.427 -27.931 0.554 1.00 45.96 165 GLY B C 1
ATOM 3712 O O . GLY C 1 165 ? 24.207 -28.865 -0.217 1.00 57.15 165 GLY B O 1
ATOM 3713 N N . TYR C 1 166 ? 24.768 -26.715 0.143 1.00 42.55 166 TYR B N 1
ATOM 3714 C CA . TYR C 1 166 ? 25.046 -26.430 -1.257 1.00 45.21 166 TYR B CA 1
ATOM 3715 C C . TYR C 1 166 ? 26.126 -25.361 -1.358 1.00 51.23 166 TYR B C 1
ATOM 3716 O O . TYR C 1 166 ? 26.427 -24.678 -0.380 1.00 52.54 166 TYR B O 1
ATOM 3725 N N . LEU C 1 167 ? 26.713 -25.224 -2.541 1.00 52.17 167 LEU B N 1
ATOM 3726 C CA . LEU C 1 167 ? 27.806 -24.282 -2.744 1.00 45.17 167 LEU B CA 1
ATOM 3727 C C . LEU C 1 167 ? 27.362 -23.071 -3.550 1.00 45.26 167 LEU B C 1
ATOM 3728 O O . LEU C 1 167 ? 26.737 -23.204 -4.600 1.00 50.14 167 LEU B O 1
ATOM 3733 N N . GLY C 1 168 ? 27.692 -21.888 -3.049 1.00 49.31 168 GLY B N 1
ATOM 3734 C CA . GLY C 1 168 ? 27.365 -20.653 -3.734 1.00 50.53 168 GLY B CA 1
ATOM 3735 C C . GLY C 1 168 ? 28.480 -19.635 -3.620 1.00 55.63 168 GLY B C 1
ATOM 3736 O O . GLY C 1 168 ? 29.282 -19.677 -2.687 1.00 60.15 168 GLY B O 1
ATOM 3737 N N . VAL C 1 169 ? 28.531 -18.718 -4.578 1.00 54.88 169 VAL B N 1
ATOM 3738 C CA . VAL C 1 169 ? 29.542 -17.672 -4.585 1.00 56.96 169 VAL B CA 1
ATOM 3739 C C . VAL C 1 169 ? 29.178 -16.562 -3.600 1.00 58.81 169 VAL B C 1
ATOM 3740 O O . VAL C 1 169 ? 28.025 -16.141 -3.526 1.00 63.19 169 VAL B O 1
ATOM 3744 N N . TYR C 1 170 ? 30.164 -16.096 -2.841 1.00 62.43 170 TYR B N 1
ATOM 3745 C CA . TYR C 1 170 ? 29.956 -14.981 -1.925 1.00 57.36 170 TYR B CA 1
ATOM 3746 C C . TYR C 1 170 ? 31.096 -13.973 -2.025 1.00 51.90 170 TYR B C 1
ATOM 3747 O O . TYR C 1 170 ? 32.243 -14.354 -2.235 1.00 50.28 170 TYR B O 1
ATOM 3756 N N . TYR C 1 171 ? 30.773 -12.691 -1.874 1.00 56.71 171 TYR B N 1
ATOM 3757 C CA . TYR C 1 171 ? 31.779 -11.637 -1.933 1.00 47.12 171 TYR B CA 1
ATOM 3758 C C . TYR C 1 171 ? 32.806 -11.812 -0.821 1.00 52.15 171 TYR B C 1
ATOM 3759 O O . TYR C 1 171 ? 32.459 -11.813 0.361 1.00 50.52 171 TYR B O 1
ATOM 3768 N N . LYS C 1 172 ? 34.070 -11.956 -1.209 1.00 46.15 172 LYS B N 1
ATOM 3769 C CA . LYS C 1 172 ? 35.136 -12.201 -0.251 1.00 46.62 172 LYS B CA 1
ATOM 3770 C C . LYS C 1 172 ? 35.413 -10.964 0.595 1.00 50.63 172 LYS B C 1
ATOM 3771 O O . LYS C 1 172 ? 36.314 -10.182 0.291 1.00 50.80 172 LYS B O 1
ATOM 3777 N N . ARG C 1 173 ? 34.626 -10.790 1.652 1.00 51.34 173 ARG B N 1
ATOM 3778 C CA . ARG C 1 173 ? 34.840 -9.698 2.591 1.00 46.60 173 ARG B CA 1
ATOM 3779 C C . ARG C 1 173 ? 36.212 -9.831 3.232 1.00 47.68 173 ARG B C 1
ATOM 3780 O O . ARG C 1 173 ? 36.761 -10.926 3.303 1.00 50.70 173 ARG B O 1
ATOM 3788 N N . ASP C 1 174 ? 36.761 -8.710 3.688 1.00 49.02 174 ASP B N 1
ATOM 3789 C CA . ASP C 1 174 ? 38.054 -8.701 4.357 1.00 46.99 174 ASP B CA 1
ATOM 3790 C C . ASP C 1 174 ? 37.863 -8.983 5.844 1.00 49.80 174 ASP B C 1
ATOM 3791 O O . ASP C 1 174 ? 37.427 -8.106 6.591 1.00 49.32 174 ASP B O 1
ATOM 3796 N N . PRO C 1 175 ? 38.192 -10.210 6.281 1.00 50.37 175 PRO B N 1
ATOM 3797 C CA . PRO C 1 175 ? 38.021 -10.579 7.689 1.00 48.64 175 PRO B CA 1
ATOM 3798 C C . PRO C 1 175 ? 38.937 -9.768 8.598 1.00 48.39 175 PRO B C 1
ATOM 3799 O O . PRO C 1 175 ? 38.628 -9.571 9.775 1.00 41.72 175 PRO B O 1
ATOM 3803 N N . ASP C 1 176 ? 40.052 -9.302 8.047 1.00 47.33 176 ASP B N 1
ATOM 3804 C CA . ASP C 1 176 ? 40.997 -8.491 8.803 1.00 50.12 176 ASP B CA 1
ATOM 3805 C C . ASP C 1 176 ? 40.444 -7.090 9.039 1.00 54.78 176 ASP B C 1
ATOM 3806 O O . ASP C 1 176 ? 40.937 -6.358 9.898 1.00 53.12 176 ASP B O 1
ATOM 3811 N N . ARG C 1 177 ? 39.417 -6.723 8.277 1.00 53.53 177 ARG B N 1
ATOM 3812 C CA . ARG C 1 177 ? 38.757 -5.436 8.464 1.00 48.75 177 ARG B CA 1
ATOM 3813 C C . ARG C 1 177 ? 37.421 -5.588 9.194 1.00 49.23 177 ARG B C 1
ATOM 3814 O O . ARG C 1 177 ? 36.663 -4.627 9.317 1.00 50.10 177 ARG B O 1
ATOM 3822 N N . PHE C 1 178 ? 37.138 -6.795 9.679 1.00 49.30 178 PHE B N 1
ATOM 3823 C CA . PHE C 1 178 ? 35.965 -7.018 10.518 1.00 44.71 178 PHE B CA 1
ATOM 3824 C C . PHE C 1 178 ? 36.132 -6.284 11.837 1.00 45.67 178 PHE B C 1
ATOM 3825 O O . PHE C 1 178 ? 37.249 -6.034 12.275 1.00 55.30 178 PHE B O 1
ATOM 3833 N N . LEU C 1 179 ? 35.016 -5.958 12.474 1.00 49.83 179 LEU B N 1
ATOM 3834 C CA . LEU C 1 179 ? 35.037 -5.224 13.734 1.00 51.31 179 LEU B CA 1
ATOM 3835 C C . LEU C 1 179 ? 35.712 -6.007 14.859 1.00 48.59 179 LEU B C 1
ATOM 3836 O O . LEU C 1 179 ? 36.426 -5.435 15.682 1.00 55.20 179 LEU B O 1
ATOM 3841 N N . ARG C 1 180 ? 35.487 -7.315 14.889 1.00 53.26 180 ARG B N 1
ATOM 3842 C CA . ARG C 1 180 ? 35.988 -8.148 15.978 1.00 47.31 180 ARG B CA 1
ATOM 3843 C C . ARG C 1 180 ? 37.446 -8.550 15.786 1.00 46.85 180 ARG B C 1
ATOM 3844 O O . ARG C 1 180 ? 38.011 -9.259 16.616 1.00 56.06 180 ARG B O 1
ATOM 3852 N N . ASN C 1 181 ? 38.056 -8.100 14.696 1.00 46.16 181 ASN B N 1
ATOM 3853 C CA . ASN C 1 181 ? 39.440 -8.458 14.413 1.00 49.73 181 ASN B CA 1
ATOM 3854 C C . ASN C 1 181 ? 40.389 -7.264 14.477 1.00 60.01 181 ASN B C 1
ATOM 3855 O O . ASN C 1 181 ? 41.579 -7.426 14.754 1.00 65.90 181 ASN B O 1
ATOM 3860 N N . LEU C 1 182 ? 39.859 -6.071 14.225 1.00 58.90 182 LEU B N 1
ATOM 3861 C CA . LEU C 1 182 ? 40.646 -4.846 14.316 1.00 61.97 182 LEU B CA 1
ATOM 3862 C C . LEU C 1 182 ? 41.233 -4.670 15.713 1.00 61.61 182 LEU B C 1
ATOM 3863 O O . LEU C 1 182 ? 40.589 -5.015 16.706 1.00 60.54 182 LEU B O 1
ATOM 3868 N N . PRO C 1 183 ? 42.465 -4.138 15.792 1.00 63.31 183 PRO B N 1
ATOM 3869 C CA . PRO C 1 183 ? 43.090 -3.842 17.087 1.00 71.22 183 PRO B CA 1
ATOM 3870 C C . PRO C 1 183 ? 42.266 -2.836 17.888 1.00 71.02 183 PRO B C 1
ATOM 3871 O O . PRO C 1 183 ? 41.512 -2.062 17.295 1.00 71.40 183 PRO B O 1
ATOM 3875 N N . ALA C 1 184 ? 42.422 -2.854 19.210 1.00 68.58 184 ALA B N 1
ATOM 3876 C CA . ALA C 1 184 ? 41.574 -2.091 20.129 1.00 64.12 184 ALA B CA 1
ATOM 3877 C C . ALA C 1 184 ? 41.393 -0.625 19.734 1.00 74.45 184 ALA B C 1
ATOM 3878 O O . ALA C 1 184 ? 40.314 -0.058 19.916 1.00 69.60 184 ALA B O 1
ATOM 3880 N N . TYR C 1 185 ? 42.444 -0.016 19.193 1.00 75.95 185 TYR B N 1
ATOM 3881 C CA . TYR C 1 185 ? 42.372 1.378 18.775 1.00 69.34 185 TYR B CA 1
ATOM 3882 C C . TYR C 1 185 ? 41.515 1.534 17.523 1.00 67.37 185 TYR B C 1
ATOM 3883 O O . TYR C 1 185 ? 40.572 2.325 17.502 1.00 67.99 185 TYR B O 1
ATOM 3892 N N . GLU C 1 186 ? 41.853 0.780 16.480 1.00 63.20 186 GLU B N 1
ATOM 3893 C CA . GLU C 1 186 ? 41.128 0.854 15.215 1.00 67.22 186 GLU B CA 1
ATOM 3894 C C . GLU C 1 186 ? 39.697 0.349 15.375 1.00 63.53 186 GLU B C 1
ATOM 3895 O O . GLU C 1 186 ? 38.812 0.706 14.598 1.00 55.90 186 GLU B O 1
ATOM 3901 N N . SER C 1 187 ? 39.482 -0.478 16.393 1.00 60.61 187 SER B N 1
ATOM 3902 C CA . SER C 1 187 ? 38.157 -1.002 16.695 1.00 55.50 187 SER B CA 1
ATOM 3903 C C . SER C 1 187 ? 37.203 0.109 17.126 1.00 61.52 187 SER B C 1
ATOM 3904 O O . SER C 1 187 ? 36.082 0.202 16.625 1.00 64.19 187 SER B O 1
ATOM 3907 N N . GLN C 1 188 ? 37.649 0.953 18.052 1.00 58.74 188 GLN B N 1
ATOM 3908 C CA . GLN C 1 188 ? 36.811 2.046 18.534 1.00 59.74 188 GLN B CA 1
ATOM 3909 C C . GLN C 1 188 ? 36.795 3.204 17.543 1.00 57.50 188 GLN B C 1
ATOM 3910 O O . GLN C 1 188 ? 35.892 4.039 17.570 1.00 63.07 188 GLN B O 1
ATOM 3916 N N . LYS C 1 189 ? 37.793 3.250 16.666 1.00 53.13 189 LYS B N 1
ATOM 3917 C CA . LYS C 1 189 ? 37.845 4.278 15.633 1.00 53.55 189 LYS B CA 1
ATOM 3918 C C . LYS C 1 189 ? 36.716 4.092 14.624 1.00 54.04 189 LYS B C 1
ATOM 3919 O O . LYS C 1 189 ? 36.010 5.044 14.289 1.00 57.69 189 LYS B O 1
ATOM 3925 N N . LEU C 1 190 ? 36.554 2.864 14.141 1.00 54.66 190 LEU B N 1
ATOM 3926 C CA . LEU C 1 190 ? 35.472 2.538 13.217 1.00 52.01 190 LEU B CA 1
ATOM 3927 C C . LEU C 1 190 ? 34.125 2.625 13.928 1.00 54.21 190 LEU B C 1
ATOM 3928 O O . LEU C 1 190 ? 33.097 2.901 13.306 1.00 46.21 190 LEU B O 1
ATOM 3933 N N . HIS C 1 191 ? 34.145 2.389 15.236 1.00 55.79 191 HIS B N 1
ATOM 3934 C CA . HIS C 1 191 ? 32.949 2.491 16.064 1.00 50.14 191 HIS B CA 1
ATOM 3935 C C . HIS C 1 191 ? 32.413 3.919 16.072 1.00 57.58 191 HIS B C 1
ATOM 3936 O O . HIS C 1 191 ? 31.200 4.134 16.064 1.00 58.55 191 HIS B O 1
ATOM 3943 N N . GLN C 1 192 ? 33.322 4.890 16.084 1.00 56.03 192 GLN B N 1
ATOM 3944 C CA . GLN C 1 192 ? 32.940 6.298 16.077 1.00 50.82 192 GLN B CA 1
ATOM 3945 C C . GLN C 1 192 ? 32.503 6.744 14.689 1.00 47.18 192 GLN B C 1
ATOM 3946 O O . GLN C 1 192 ? 31.594 7.561 14.550 1.00 48.28 192 GLN B O 1
ATOM 3952 N N . ALA C 1 193 ? 33.156 6.203 13.665 1.00 43.85 193 ALA B N 1
ATOM 3953 C CA . ALA C 1 193 ? 32.791 6.494 12.284 1.00 45.36 193 ALA B CA 1
ATOM 3954 C C . ALA C 1 193 ? 31.367 6.025 12.004 1.00 46.26 193 ALA B C 1
ATOM 3955 O O . ALA C 1 193 ? 30.639 6.645 11.232 1.00 41.44 193 ALA B O 1
ATOM 3957 N N . MET C 1 194 ? 30.977 4.927 12.644 1.00 52.87 194 MET B N 1
ATOM 3958 C CA . MET C 1 194 ? 29.623 4.407 12.510 1.00 48.95 194 MET B CA 1
ATOM 3959 C C . MET C 1 194 ? 28.652 5.189 13.391 1.00 48.03 194 MET B C 1
ATOM 3960 O O . MET C 1 194 ? 27.487 5.371 13.034 1.00 49.39 194 MET B O 1
ATOM 3965 N N . GLN C 1 195 ? 29.135 5.655 14.539 1.00 49.33 195 GLN B N 1
ATOM 3966 C CA . GLN C 1 195 ? 28.324 6.484 15.426 1.00 44.42 195 GLN B CA 1
ATOM 3967 C C . GLN C 1 195 ? 27.969 7.801 14.750 1.00 37.63 195 GLN B C 1
ATOM 3968 O O . GLN C 1 195 ? 26.873 8.327 14.933 1.00 39.74 195 GLN B O 1
ATOM 3974 N N . THR C 1 196 ? 28.904 8.325 13.966 1.00 38.59 196 THR B N 1
ATOM 3975 C CA . THR C 1 196 ? 28.684 9.555 13.220 1.00 37.11 196 THR B CA 1
ATOM 3976 C C . THR C 1 196 ? 27.680 9.321 12.098 1.00 48.75 196 THR B C 1
ATOM 3977 O O . THR C 1 196 ? 26.797 10.146 11.856 1.00 53.83 196 THR B O 1
ATOM 3981 N N . SER C 1 197 ? 27.817 8.182 11.426 1.00 46.50 197 SER B N 1
ATOM 3982 C CA . SER C 1 197 ? 26.932 7.824 10.325 1.00 42.26 197 SER B CA 1
ATOM 3983 C C . SER C 1 197 ? 25.505 7.582 10.811 1.00 44.78 197 SER B C 1
ATOM 3984 O O . SER C 1 197 ? 24.545 7.957 10.139 1.00 41.94 197 SER B O 1
ATOM 3987 N N . TYR C 1 198 ? 25.368 6.961 11.980 1.00 39.18 198 TYR B N 1
ATOM 3988 C CA . TYR C 1 198 ? 24.049 6.690 12.539 1.00 38.86 198 TYR B CA 1
ATOM 3989 C C . TYR C 1 198 ? 23.363 7.974 12.993 1.00 43.16 198 TYR B C 1
ATOM 3990 O O . TYR C 1 198 ? 22.143 8.100 12.885 1.00 42.74 198 TYR B O 1
ATOM 3999 N N . ARG C 1 199 ? 24.147 8.918 13.510 1.00 43.72 199 ARG B N 1
ATOM 4000 C CA . ARG C 1 199 ? 23.611 10.209 13.932 1.00 44.59 199 ARG B CA 1
ATOM 4001 C C . ARG C 1 199 ? 23.118 10.991 12.722 1.00 46.10 199 ARG B C 1
ATOM 4002 O O . ARG C 1 199 ? 22.139 11.732 12.801 1.00 44.86 199 ARG B O 1
ATOM 4010 N N . GLU C 1 200 ? 23.808 10.814 11.601 1.00 43.79 200 GLU B N 1
ATOM 4011 C CA . GLU C 1 200 ? 23.397 11.399 10.334 1.00 46.57 200 GLU B CA 1
ATOM 4012 C C . GLU C 1 200 ? 22.002 10.902 9.946 1.00 49.42 200 GLU B C 1
ATOM 4013 O O . GLU C 1 200 ? 21.222 11.627 9.329 1.00 51.37 200 GLU B O 1
ATOM 4019 N N . ILE C 1 201 ? 21.696 9.664 10.329 1.00 49.30 201 ILE B N 1
ATOM 4020 C CA . ILE C 1 201 ? 20.418 9.029 10.013 1.00 46.53 201 ILE B CA 1
ATOM 4021 C C . ILE C 1 201 ? 19.293 9.516 10.925 1.00 45.25 201 ILE B C 1
ATOM 4022 O O . ILE C 1 201 ? 18.207 9.859 10.459 1.00 49.59 201 ILE B O 1
ATOM 4027 N N . VAL C 1 202 ? 19.564 9.543 12.225 1.00 45.74 202 VAL B N 1
ATOM 4028 C CA . VAL C 1 202 ? 18.582 9.957 13.223 1.00 50.83 202 VAL B CA 1
ATOM 4029 C C . VAL C 1 202 ? 18.081 11.385 12.992 1.00 52.31 202 VAL B C 1
ATOM 4030 O O . VAL C 1 202 ? 16.889 11.665 13.132 1.00 51.80 202 VAL B O 1
ATOM 4034 N N . LEU C 1 203 ? 18.995 12.278 12.626 1.00 51.67 203 LEU B N 1
ATOM 4035 C CA . LEU C 1 203 ? 18.643 13.669 12.361 1.00 53.47 203 LEU B CA 1
ATOM 4036 C C . LEU C 1 203 ? 17.866 13.816 11.057 1.00 52.89 203 LEU B C 1
ATOM 4037 O O . LEU C 1 203 ? 16.860 14.523 11.002 1.00 54.33 203 LEU B O 1
ATOM 4042 N N . SER C 1 204 ? 18.339 13.149 10.008 1.00 54.05 204 SER B N 1
ATOM 4043 C CA . SER C 1 204 ? 17.704 13.240 8.696 1.00 55.92 204 SER B CA 1
ATOM 4044 C C . SER C 1 204 ? 16.389 12.464 8.668 1.00 57.21 204 SER B C 1
ATOM 4045 O O . SER C 1 204 ? 15.588 12.615 7.746 1.00 59.02 204 SER B O 1
ATOM 4048 N N . TYR C 1 205 ? 16.180 11.626 9.679 1.00 53.65 205 TYR B N 1
ATOM 4049 C CA . TYR C 1 205 ? 14.910 10.941 9.855 1.00 49.13 205 TYR B CA 1
ATOM 4050 C C . TYR C 1 205 ? 13.831 11.982 10.135 1.00 63.07 205 TYR B C 1
ATOM 4051 O O . TYR C 1 205 ? 14.071 12.940 10.872 1.00 69.03 205 TYR B O 1
ATOM 4060 N N . PHE C 1 206 ? 12.660 11.796 9.531 1.00 60.25 206 PHE B N 1
ATOM 4061 C CA . PHE C 1 206 ? 11.533 12.727 9.659 1.00 63.84 206 PHE B CA 1
ATOM 4062 C C . PHE C 1 206 ? 11.813 14.135 9.127 1.00 66.44 206 PHE B C 1
ATOM 4063 O O . PHE C 1 206 ? 11.536 15.107 9.828 1.00 76.77 206 PHE B O 1
ATOM 4071 N N . SER C 1 207 ? 12.334 14.280 7.911 1.00 69.48 207 SER B N 1
ATOM 4072 C CA . SER C 1 207 ? 12.574 15.641 7.422 1.00 83.64 207 SER B CA 1
ATOM 4073 C C . SER C 1 207 ? 11.652 16.050 6.244 1.00 90.45 207 SER B C 1
ATOM 4074 O O . SER C 1 207 ? 10.668 16.752 6.480 1.00 96.96 207 SER B O 1
ATOM 4077 N N . PRO C 1 208 ? 11.982 15.635 5.026 1.00 78.67 208 PRO B N 1
ATOM 4078 C CA . PRO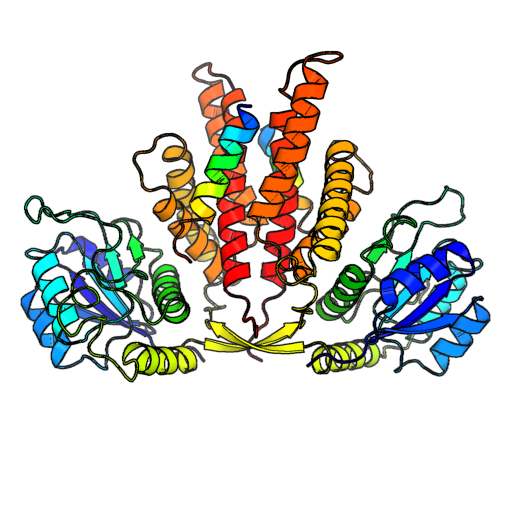 C 1 208 ? 13.173 14.820 4.782 1.00 83.78 208 PRO B CA 1
ATOM 4079 C C . PRO C 1 208 ? 14.085 15.494 3.763 1.00 87.03 208 PRO B C 1
ATOM 4080 O O . PRO C 1 208 ? 13.755 15.511 2.577 1.00 84.50 208 PRO B O 1
ATOM 4084 N N . ASN C 1 209 ? 15.205 16.042 4.232 1.00 94.04 209 ASN B N 1
ATOM 4085 C CA . ASN C 1 209 ? 16.184 16.721 3.377 1.00 91.02 209 ASN B CA 1
ATOM 4086 C C . ASN C 1 209 ? 16.283 16.201 1.933 1.00 85.06 209 ASN B C 1
ATOM 4087 O O . ASN C 1 209 ? 15.751 16.839 1.025 1.00 91.14 209 ASN B O 1
ATOM 4092 N N . SER C 1 210 ? 16.939 15.062 1.699 1.00 83.90 210 SER B N 1
ATOM 4093 C CA . SER C 1 210 ? 17.601 14.244 2.713 1.00 79.81 210 SER B CA 1
ATOM 4094 C C . SER C 1 210 ? 18.222 13.025 2.052 1.00 79.38 210 SER B C 1
ATOM 4095 O O . SER C 1 210 ? 19.431 12.804 2.122 1.00 83.82 210 SER B O 1
ATOM 4098 N N . ASN C 1 211 ? 17.369 12.233 1.411 1.00 75.11 211 ASN B N 1
ATOM 4099 C CA . ASN C 1 211 ? 17.789 11.016 0.739 1.00 69.65 211 ASN B CA 1
ATOM 4100 C C . ASN C 1 211 ? 18.155 10.092 1.848 1.00 66.23 211 ASN B C 1
ATOM 4101 O O . ASN C 1 211 ? 19.303 9.847 2.105 1.00 63.32 211 ASN B O 1
ATOM 4106 N N . LEU C 1 212 ? 17.136 9.594 2.515 1.00 65.24 212 LEU B N 1
ATOM 4107 C CA . LEU C 1 212 ? 17.300 8.724 3.671 1.00 58.50 212 LEU B CA 1
ATOM 4108 C C . LEU C 1 212 ? 17.792 7.340 3.252 1.00 57.36 212 LEU B C 1
ATOM 4109 O O . LEU C 1 212 ? 18.396 6.623 4.048 1.00 56.97 212 LEU B O 1
ATOM 4114 N N . ASN C 1 213 ? 17.536 6.971 2.000 1.00 53.72 213 ASN B N 1
ATOM 4115 C CA . ASN C 1 213 ? 18.045 5.718 1.460 1.00 53.78 213 ASN B CA 1
ATOM 4116 C C . ASN C 1 213 ? 19.571 5.716 1.415 1.00 58.94 213 ASN B C 1
ATOM 4117 O O . ASN C 1 213 ? 20.208 4.718 1.744 1.00 60.17 213 ASN B O 1
ATOM 4122 N N . GLN C 1 214 ? 20.150 6.845 1.015 1.00 59.38 214 GLN B N 1
ATOM 4123 C CA . GLN C 1 214 ? 21.601 6.977 0.915 1.00 60.03 214 GLN B CA 1
ATOM 4124 C C . GLN C 1 214 ? 22.282 6.956 2.282 1.00 52.53 214 GLN B C 1
ATOM 4125 O O . GLN C 1 214 ? 23.274 6.254 2.478 1.00 42.01 214 GLN B O 1
ATOM 4131 N N . SER C 1 215 ? 21.745 7.729 3.221 1.00 46.04 215 SER B N 1
ATOM 4132 C CA . SER C 1 215 ? 22.332 7.836 4.550 1.00 43.59 215 SER B CA 1
ATOM 4133 C C . SER C 1 215 ? 22.287 6.510 5.305 1.00 46.44 215 SER B C 1
ATOM 4134 O O . SER C 1 215 ? 23.223 6.172 6.027 1.00 49.98 215 SER B O 1
ATOM 4137 N N . ILE C 1 216 ? 21.202 5.759 5.137 1.00 47.45 216 ILE B N 1
ATOM 4138 C CA . ILE C 1 216 ? 21.071 4.468 5.806 1.00 50.83 216 ILE B CA 1
ATOM 4139 C C . ILE C 1 216 ? 21.924 3.405 5.118 1.00 49.18 216 ILE B C 1
ATOM 4140 O O . ILE C 1 216 ? 22.602 2.618 5.780 1.00 43.90 216 ILE B O 1
ATOM 4145 N N . ASP C 1 217 ? 21.900 3.393 3.789 1.00 54.00 217 ASP B N 1
ATOM 4146 C CA . ASP C 1 217 ? 22.678 2.425 3.022 1.00 54.01 217 ASP B CA 1
ATOM 4147 C C . ASP C 1 217 ? 24.172 2.614 3.272 1.00 45.91 217 ASP B C 1
ATOM 4148 O O . ASP C 1 217 ? 24.945 1.662 3.200 1.00 50.00 217 ASP B O 1
ATOM 4153 N N . ASN C 1 218 ? 24.569 3.847 3.571 1.00 46.54 218 ASN B N 1
ATOM 4154 C CA . ASN C 1 218 ? 25.957 4.152 3.905 1.00 43.83 218 ASN B CA 1
ATOM 4155 C C . ASN C 1 218 ? 26.380 3.474 5.205 1.00 46.73 218 ASN B C 1
ATOM 4156 O O . ASN C 1 218 ? 27.486 2.945 5.314 1.00 43.42 218 ASN B O 1
ATOM 4161 N N . PHE C 1 219 ? 25.486 3.497 6.188 1.00 46.46 219 PHE B N 1
ATOM 4162 C CA . PHE C 1 219 ? 25.730 2.872 7.483 1.00 44.34 219 PHE B CA 1
ATOM 4163 C C . PHE C 1 219 ? 25.698 1.346 7.375 1.00 42.92 219 PHE B C 1
ATOM 4164 O O . PHE C 1 219 ? 26.556 0.658 7.927 1.00 44.15 219 PHE B O 1
ATOM 4172 N N . VAL C 1 220 ? 24.712 0.828 6.649 1.00 42.86 220 VAL B N 1
ATOM 4173 C CA . VAL C 1 220 ? 24.518 -0.613 6.516 1.00 37.92 220 VAL B CA 1
ATOM 4174 C C . VAL C 1 220 ? 25.687 -1.287 5.789 1.00 38.68 220 VAL B C 1
ATOM 4175 O O . VAL C 1 220 ? 26.034 -2.431 6.085 1.00 36.11 220 VAL B O 1
ATOM 4179 N N . ASN C 1 221 ? 26.301 -0.573 4.850 1.00 42.50 221 ASN B N 1
ATOM 4180 C CA . ASN C 1 221 ? 27.483 -1.084 4.161 1.00 40.88 221 ASN B CA 1
ATOM 4181 C C . ASN C 1 221 ? 28.633 -1.355 5.127 1.00 40.41 221 ASN B C 1
ATOM 4182 O O . ASN C 1 221 ? 29.341 -2.354 4.998 1.00 44.19 221 ASN B O 1
ATOM 4187 N N . MET C 1 222 ? 28.817 -0.462 6.094 1.00 36.35 222 MET B N 1
ATOM 4188 C CA . MET C 1 222 ? 29.872 -0.636 7.084 1.00 40.42 222 MET B CA 1
ATOM 4189 C C . MET C 1 222 ? 29.548 -1.790 8.026 1.00 40.14 222 MET B C 1
ATOM 4190 O O . MET C 1 222 ? 30.414 -2.602 8.339 1.00 43.10 222 MET B O 1
ATOM 4195 N N . ALA C 1 223 ? 28.298 -1.863 8.469 1.00 34.94 223 ALA B N 1
ATOM 4196 C CA . ALA C 1 223 ? 27.880 -2.907 9.398 1.00 37.69 223 ALA B CA 1
ATOM 4197 C C . ALA C 1 223 ? 27.975 -4.290 8.757 1.00 47.10 223 ALA B C 1
ATOM 4198 O O . ALA C 1 223 ? 28.188 -5.293 9.441 1.00 46.38 223 ALA B O 1
ATOM 4200 N N . PHE C 1 224 ? 27.826 -4.334 7.438 1.00 41.45 224 PHE B N 1
ATOM 4201 C CA . PHE C 1 224 ? 27.830 -5.594 6.715 1.00 39.41 224 PHE B CA 1
ATOM 4202 C C . PHE C 1 224 ? 29.244 -6.064 6.394 1.00 46.40 224 PHE B C 1
ATOM 4203 O O . PHE C 1 224 ? 29.622 -7.190 6.726 1.00 46.33 224 PHE B O 1
ATOM 4211 N N . PHE C 1 225 ? 30.022 -5.202 5.747 1.00 40.80 225 PHE B N 1
ATOM 4212 C CA . PHE C 1 225 ? 31.356 -5.579 5.286 1.00 41.26 225 PHE B CA 1
ATOM 4213 C C . PHE C 1 225 ? 32.386 -5.600 6.410 1.00 41.76 225 PHE B C 1
ATOM 4214 O O . PHE C 1 225 ? 33.535 -5.986 6.200 1.00 53.73 225 PHE B O 1
ATOM 4222 N N . ALA C 1 226 ? 31.972 -5.185 7.601 1.00 36.96 226 ALA B N 1
ATOM 4223 C CA . ALA C 1 226 ? 32.814 -5.311 8.778 1.00 37.99 226 ALA B CA 1
ATOM 4224 C C . ALA C 1 226 ? 32.246 -6.386 9.691 1.00 46.23 226 ALA B C 1
ATOM 4225 O O . ALA C 1 226 ? 32.724 -6.576 10.812 1.00 51.87 226 ALA B O 1
ATOM 4227 N N . ASP C 1 227 ? 31.227 -7.083 9.192 1.00 43.40 227 ASP B N 1
ATOM 4228 C CA . ASP C 1 227 ? 30.518 -8.120 9.944 1.00 45.88 227 ASP B CA 1
ATOM 4229 C C . ASP C 1 227 ? 30.174 -7.649 11.358 1.00 40.61 227 ASP B C 1
ATOM 4230 O O . ASP C 1 227 ? 30.372 -8.367 12.339 1.00 41.61 227 ASP B O 1
ATOM 4235 N N . VAL C 1 228 ? 29.670 -6.425 11.450 1.00 38.03 228 VAL B N 1
ATOM 4236 C CA . VAL C 1 228 ? 29.272 -5.858 12.729 1.00 44.78 228 VAL B CA 1
ATOM 4237 C C . VAL C 1 228 ? 27.991 -6.517 13.223 1.00 46.90 228 VAL B C 1
ATOM 4238 O O . VAL C 1 228 ? 26.972 -6.488 12.534 1.00 49.94 228 VAL B O 1
ATOM 4242 N N . PRO C 1 229 ? 28.043 -7.122 14.418 1.00 44.35 229 PRO B N 1
ATOM 4243 C CA . PRO C 1 229 ? 26.877 -7.760 15.040 1.00 46.92 229 PRO B CA 1
ATOM 4244 C C . PRO C 1 229 ? 25.710 -6.792 15.198 1.00 45.51 229 PRO B C 1
ATOM 4245 O O . PRO C 1 229 ? 25.931 -5.595 15.367 1.00 52.29 229 PRO B O 1
ATOM 4249 N N . VAL C 1 230 ? 24.487 -7.311 15.148 1.00 45.32 230 VAL B N 1
ATOM 4250 C CA . VAL C 1 230 ? 23.288 -6.490 15.290 1.00 49.29 230 VAL B CA 1
ATOM 4251 C C . VAL C 1 230 ? 23.224 -5.839 16.666 1.00 48.18 230 VAL B C 1
ATOM 4252 O O . VAL C 1 230 ? 22.598 -4.792 16.845 1.00 46.46 230 VAL B O 1
ATOM 4256 N N . THR C 1 231 ? 23.881 -6.463 17.637 1.00 43.74 231 THR B N 1
ATOM 4257 C CA . THR C 1 231 ? 23.880 -5.954 18.999 1.00 46.46 231 THR B CA 1
ATOM 4258 C C . THR C 1 231 ? 24.636 -4.628 19.094 1.00 46.25 231 THR B C 1
ATOM 4259 O O . THR C 1 231 ? 24.344 -3.803 19.959 1.00 42.94 231 THR B O 1
ATOM 4263 N N . LYS C 1 232 ? 25.592 -4.420 18.194 1.00 44.42 232 LYS B N 1
ATOM 4264 C CA . LYS C 1 232 ? 26.365 -3.184 18.180 1.00 48.01 232 LYS B CA 1
ATOM 4265 C C . LYS C 1 232 ? 25.535 -2.017 17.658 1.00 45.56 232 LYS B C 1
ATOM 4266 O O . LYS C 1 232 ? 25.648 -0.894 18.149 1.00 42.90 232 LYS B O 1
ATOM 4272 N N . VAL C 1 233 ? 24.707 -2.291 16.654 1.00 45.03 233 VAL B N 1
ATOM 4273 C CA . VAL C 1 233 ? 23.845 -1.272 16.066 1.00 36.74 233 VAL B CA 1
ATOM 4274 C C . VAL C 1 233 ? 22.857 -0.745 17.102 1.00 37.76 233 VAL B C 1
ATOM 4275 O O . VAL C 1 233 ? 22.675 0.466 17.234 1.00 35.06 233 VAL B O 1
ATOM 4279 N N . VAL C 1 234 ? 22.230 -1.662 17.836 1.00 37.58 234 VAL B N 1
ATOM 4280 C CA . VAL C 1 234 ? 21.324 -1.297 18.921 1.00 32.93 234 VAL B CA 1
ATOM 4281 C C . VAL C 1 234 ? 22.077 -0.529 19.995 1.00 37.49 234 VAL B C 1
ATOM 4282 O O . VAL C 1 234 ? 21.557 0.422 20.575 1.00 46.90 234 VAL B O 1
ATOM 4286 N N . GLU C 1 235 ? 23.310 -0.951 20.251 1.00 45.31 235 GLU B N 1
ATOM 4287 C CA . GLU C 1 235 ? 24.162 -0.299 21.236 1.00 41.04 235 GLU B CA 1
ATOM 4288 C C . GLU C 1 235 ? 24.444 1.144 20.828 1.00 47.56 235 GLU B C 1
ATOM 4289 O O . GLU C 1 235 ? 24.423 2.047 21.663 1.00 50.74 235 GLU B O 1
ATOM 4295 N N . ILE C 1 236 ? 24.698 1.355 19.540 1.00 41.21 236 ILE B N 1
ATOM 4296 C CA . ILE C 1 236 ? 24.930 2.696 19.011 1.00 37.78 236 ILE B CA 1
ATOM 4297 C C . ILE C 1 236 ? 23.676 3.556 19.156 1.00 40.16 236 ILE B C 1
ATOM 4298 O O . ILE C 1 236 ? 23.760 4.749 19.449 1.00 42.05 236 ILE B O 1
ATOM 4303 N N . HIS C 1 237 ? 22.514 2.936 18.967 1.00 41.47 237 HIS B N 1
ATOM 4304 C CA . HIS C 1 237 ? 21.239 3.635 19.074 1.00 39.85 237 HIS B CA 1
ATOM 4305 C C . HIS C 1 237 ? 21.002 4.149 20.491 1.00 41.12 237 HIS B C 1
ATOM 4306 O O . HIS C 1 237 ? 20.740 5.334 20.692 1.00 37.74 237 HIS B O 1
ATOM 4313 N N . MET C 1 238 ? 21.102 3.257 21.472 1.00 45.04 238 MET B N 1
ATOM 4314 C CA . MET C 1 238 ? 20.854 3.632 22.861 1.00 50.42 238 MET B CA 1
ATOM 4315 C C . MET C 1 238 ? 21.904 4.612 23.385 1.00 51.46 238 MET B C 1
ATOM 4316 O O . MET C 1 238 ? 21.598 5.451 24.230 1.00 58.11 238 MET B O 1
ATOM 4321 N N . GLU C 1 239 ? 23.135 4.506 22.888 1.00 45.70 239 GLU B N 1
ATOM 4322 C CA . GLU C 1 239 ? 24.178 5.467 23.240 1.00 53.39 239 GLU B CA 1
ATOM 4323 C C . GLU C 1 239 ? 23.768 6.867 22.804 1.00 48.52 239 GLU B C 1
ATOM 4324 O O . GLU C 1 239 ? 23.890 7.830 23.561 1.00 49.26 239 GLU B O 1
ATOM 4330 N N . LEU C 1 240 ? 23.279 6.967 21.573 1.00 47.50 240 LEU B N 1
ATOM 4331 C CA . LEU C 1 240 ? 22.829 8.238 21.028 1.00 44.28 240 LEU B CA 1
ATOM 4332 C C . LEU C 1 240 ? 21.540 8.690 21.707 1.00 48.25 240 LEU B C 1
ATOM 4333 O O . LEU C 1 240 ? 21.346 9.878 21.956 1.00 53.59 240 LEU B O 1
ATOM 4338 N N . MET C 1 241 ? 20.662 7.736 22.003 1.00 49.02 241 MET B N 1
ATOM 4339 C CA . MET C 1 241 ? 19.414 8.031 22.701 1.00 45.69 241 MET B CA 1
ATOM 4340 C C . MET C 1 241 ? 19.679 8.518 24.119 1.00 50.83 241 MET B C 1
ATOM 4341 O O . MET C 1 241 ? 18.937 9.342 24.651 1.00 51.68 241 MET B O 1
ATOM 4346 N N . ASP C 1 242 ? 20.738 7.992 24.726 1.00 54.36 242 ASP B N 1
ATOM 4347 C CA . ASP C 1 242 ? 21.161 8.411 26.056 1.00 51.49 242 ASP B CA 1
ATOM 4348 C C . ASP C 1 242 ? 21.534 9.890 26.036 1.00 48.00 242 ASP B C 1
ATOM 4349 O O . ASP C 1 242 ? 21.187 10.645 26.943 1.00 47.68 242 ASP B O 1
ATOM 4354 N N . GLU C 1 243 ? 22.234 10.296 24.981 1.00 49.11 243 GLU B N 1
ATOM 4355 C CA . GLU C 1 243 ? 22.602 11.692 24.792 1.00 45.13 243 GLU B CA 1
ATOM 4356 C C . GLU C 1 243 ? 21.369 12.570 24.572 1.00 56.00 243 GLU B C 1
ATOM 4357 O O . GLU C 1 243 ? 21.282 13.672 25.110 1.00 61.00 243 GLU B O 1
ATOM 4363 N N . PHE C 1 244 ? 20.412 12.075 23.793 1.00 57.15 244 PHE B N 1
ATOM 4364 C CA . PHE C 1 244 ? 19.217 12.855 23.473 1.00 59.66 244 PHE B CA 1
ATOM 4365 C C . PHE C 1 244 ? 18.256 12.915 24.653 1.00 55.86 244 PHE B C 1
ATOM 4366 O O . PHE C 1 244 ? 17.508 13.882 24.803 1.00 58.64 244 PHE B O 1
ATOM 4374 N N . ALA C 1 245 ? 18.268 11.873 25.478 1.00 55.41 245 ALA B N 1
ATOM 4375 C CA . ALA C 1 245 ? 17.463 11.852 26.693 1.00 51.57 245 ALA B CA 1
ATOM 4376 C C . ALA C 1 245 ? 17.931 12.954 27.633 1.00 60.05 245 ALA B C 1
ATOM 4377 O O . ALA C 1 245 ? 17.136 13.535 28.371 1.00 59.08 245 ALA B O 1
ATOM 4379 N N . LYS C 1 246 ? 19.229 13.237 27.595 1.00 62.08 246 LYS B N 1
ATOM 4380 C CA . LYS C 1 246 ? 19.810 14.315 28.383 1.00 59.06 246 LYS B CA 1
ATOM 43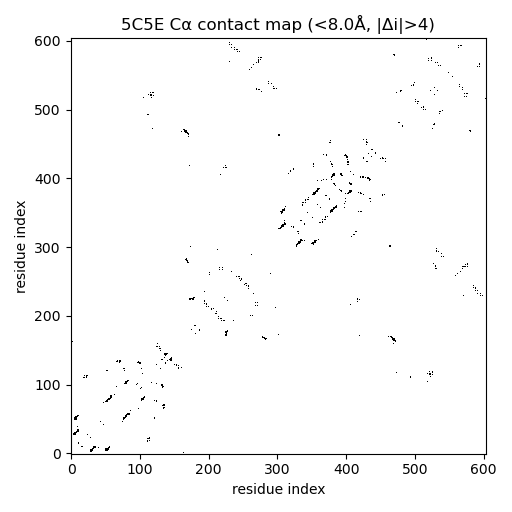81 C C . LYS C 1 246 ? 19.379 15.684 27.865 1.00 60.92 246 LYS B C 1
ATOM 4382 O O . LYS C 1 246 ? 19.003 16.557 28.646 1.00 65.83 246 LYS B O 1
ATOM 4388 N N . LYS C 1 247 ? 19.440 15.863 26.547 1.00 62.59 247 LYS B N 1
ATOM 4389 C CA . LYS C 1 247 ? 19.082 17.129 25.910 1.00 55.79 247 LYS B CA 1
ATOM 4390 C C . LYS C 1 247 ? 17.672 17.572 26.277 1.00 55.20 247 LYS B C 1
ATOM 4391 O O . LYS C 1 247 ? 17.458 18.697 26.729 1.00 60.62 247 LYS B O 1
ATOM 4397 N N . LEU C 1 248 ? 16.714 16.675 26.077 1.00 52.93 248 LEU B N 1
ATOM 4398 C CA . LEU C 1 248 ? 15.310 16.973 26.322 1.00 63.33 248 LEU B CA 1
ATOM 4399 C C . LEU C 1 248 ? 15.048 17.241 27.799 1.00 64.98 248 LEU B C 1
ATOM 4400 O O . LEU C 1 248 ? 14.174 18.034 28.153 1.00 67.89 248 LEU B O 1
ATOM 4405 N N . ARG C 1 249 ? 15.824 16.585 28.657 1.00 62.05 249 ARG B N 1
ATOM 4406 C CA . ARG C 1 249 ? 15.687 16.733 30.101 1.00 54.63 249 ARG B CA 1
ATOM 4407 C C . ARG C 1 249 ? 16.372 18.010 30.587 1.00 69.08 249 ARG B C 1
ATOM 4408 O O . ARG C 1 249 ? 16.595 18.188 31.782 1.00 85.08 249 ARG B O 1
ATOM 4416 N N . VAL C 1 250 ? 16.718 18.892 29.656 1.00 61.39 250 VAL B N 1
ATOM 4417 C CA . VAL C 1 250 ? 17.377 20.145 29.998 1.00 56.82 250 VAL B CA 1
ATOM 4418 C C . VAL C 1 250 ? 16.669 21.310 29.319 1.00 67.55 250 VAL B C 1
ATOM 4419 O O . VAL C 1 250 ? 16.510 22.387 29.897 1.00 71.63 250 VAL B O 1
ATOM 4423 N N . GLU C 1 251 ? 16.225 21.079 28.089 1.00 70.59 251 GLU B N 1
ATOM 4424 C CA . GLU C 1 251 ? 15.428 22.063 27.372 1.00 68.67 251 GLU B CA 1
ATOM 4425 C C . GLU C 1 251 ? 13.964 21.930 27.767 1.00 64.89 251 GLU B C 1
ATOM 4426 O O . GLU C 1 251 ? 13.077 22.486 27.119 1.00 67.44 251 GLU B O 1
ATOM 4432 N N . GLY C 1 252 ? 13.726 21.181 28.839 1.00 61.40 252 GLY B N 1
ATOM 4433 C CA . GLY C 1 252 ? 12.398 21.007 29.391 1.00 62.72 252 GLY B CA 1
ATOM 4434 C C . GLY C 1 252 ? 11.421 20.296 28.476 1.00 77.16 252 GLY B C 1
ATOM 4435 O O . GLY C 1 252 ? 10.213 20.459 28.622 1.00 85.34 252 GLY B O 1
ATOM 4436 N N . ARG C 1 253 ? 11.937 19.510 27.535 1.00 78.83 253 ARG B N 1
ATOM 4437 C CA . ARG C 1 253 ? 11.089 18.772 26.598 1.00 72.87 253 ARG B CA 1
ATOM 4438 C C . ARG C 1 253 ? 10.840 17.346 27.088 1.00 72.97 253 ARG B C 1
ATOM 4439 O O . ARG C 1 253 ? 11.511 16.873 28.004 1.00 72.27 253 ARG B O 1
ATOM 4447 N N . SER C 1 254 ? 9.877 16.665 26.472 1.00 79.70 254 SER B N 1
ATOM 4448 C CA . SER C 1 254 ? 9.509 15.311 26.880 1.00 83.38 254 SER B CA 1
ATOM 4449 C C . SER C 1 254 ? 10.396 14.252 26.245 1.00 73.39 254 SER B C 1
ATOM 4450 O O . SER C 1 254 ? 10.884 14.420 25.128 1.00 69.24 254 SER B O 1
ATOM 4453 N N . GLU C 1 255 ? 10.587 13.151 26.962 1.00 64.72 255 GLU B N 1
ATOM 4454 C CA . GLU C 1 255 ? 11.318 12.014 26.425 1.00 68.70 255 GLU B CA 1
ATOM 4455 C C . GLU C 1 255 ? 10.386 11.152 25.582 1.00 71.64 255 GLU B C 1
ATOM 4456 O O . GLU C 1 255 ? 10.756 10.064 25.141 1.00 69.19 255 GLU B O 1
ATOM 4462 N N . ASP C 1 256 ? 9.173 11.652 25.362 1.00 75.98 256 ASP B N 1
ATOM 4463 C CA . ASP C 1 256 ? 8.192 10.970 24.527 1.00 72.79 256 ASP B CA 1
ATOM 4464 C C . ASP C 1 256 ? 8.625 10.941 23.066 1.00 63.08 256 ASP B C 1
ATOM 4465 O O . ASP C 1 256 ? 8.114 10.148 22.277 1.00 66.48 256 ASP B O 1
ATOM 4470 N N . ILE C 1 257 ? 9.567 11.808 22.709 1.00 61.96 257 ILE B N 1
ATOM 4471 C CA . ILE C 1 257 ? 10.065 11.873 21.341 1.00 61.33 257 ILE B CA 1
ATOM 4472 C C . ILE C 1 257 ? 10.956 10.670 21.037 1.00 56.99 257 ILE B C 1
ATOM 4473 O O . ILE C 1 257 ? 11.067 10.238 19.888 1.00 48.31 257 ILE B O 1
ATOM 4478 N N . LEU C 1 258 ? 11.577 10.128 22.080 1.00 56.89 258 LEU B N 1
ATOM 4479 C CA . LEU C 1 258 ? 12.458 8.971 21.943 1.00 53.95 258 LEU B CA 1
ATOM 4480 C C . LEU C 1 258 ? 11.725 7.735 21.433 1.00 51.27 258 LEU B C 1
ATOM 4481 O O . LEU C 1 258 ? 12.336 6.855 20.827 1.00 49.52 258 LEU B O 1
ATOM 4486 N N . LEU C 1 259 ? 10.422 7.668 21.689 1.00 48.32 259 LEU B N 1
ATOM 4487 C CA . LEU C 1 259 ? 9.614 6.541 21.239 1.00 44.24 259 LEU B CA 1
ATOM 4488 C C . LEU C 1 259 ? 9.567 6.482 19.718 1.00 49.02 259 LEU B C 1
ATOM 4489 O O . LEU C 1 259 ? 9.604 5.404 19.125 1.00 47.87 259 LEU B O 1
ATOM 4494 N N . ASP C 1 260 ? 9.494 7.651 19.091 1.00 55.21 260 ASP B N 1
ATOM 4495 C CA . ASP C 1 260 ? 9.375 7.739 17.640 1.00 49.70 260 ASP B CA 1
ATOM 4496 C C . ASP C 1 260 ? 10.666 7.357 16.923 1.00 43.87 260 ASP B C 1
ATOM 4497 O O . ASP C 1 260 ? 10.654 7.074 15.726 1.00 47.37 260 ASP B O 1
ATOM 4502 N N . TYR C 1 261 ? 11.778 7.353 17.650 1.00 43.24 261 TYR B N 1
ATOM 4503 C CA . TYR C 1 261 ? 13.059 6.994 17.056 1.00 41.30 261 TYR B CA 1
ATOM 4504 C C . TYR C 1 261 ? 13.311 5.495 17.130 1.00 43.61 261 TYR B C 1
ATOM 4505 O O . TYR C 1 261 ? 14.323 5.005 16.629 1.00 42.26 261 TYR B O 1
ATOM 4514 N N . ARG C 1 262 ? 12.388 4.769 17.755 1.00 38.36 262 ARG B N 1
ATOM 4515 C CA . ARG C 1 262 ? 12.407 3.316 17.687 1.00 39.14 262 ARG B CA 1
ATOM 4516 C C . ARG C 1 262 ? 12.146 2.890 16.250 1.00 42.04 262 ARG B C 1
ATOM 4517 O O . ARG C 1 262 ? 12.592 1.830 15.815 1.00 42.49 262 ARG B O 1
ATOM 4525 N N . LEU C 1 263 ? 11.419 3.731 15.521 1.00 39.76 263 LEU B N 1
ATOM 4526 C CA . LEU C 1 263 ? 11.171 3.513 14.104 1.00 36.61 263 LEU B CA 1
ATOM 4527 C C . LEU C 1 263 ? 12.471 3.575 13.318 1.00 36.39 263 LEU B C 1
ATOM 4528 O O . LEU C 1 263 ? 12.665 2.826 12.361 1.00 37.38 263 LEU B O 1
ATOM 4533 N N . THR C 1 264 ? 13.358 4.477 13.723 1.00 34.05 264 THR B N 1
ATOM 4534 C CA . THR C 1 264 ? 14.660 4.595 13.081 1.00 38.62 264 THR B CA 1
ATOM 4535 C C . THR C 1 264 ? 15.441 3.289 13.217 1.00 40.48 264 THR B C 1
ATOM 4536 O O . THR C 1 264 ? 16.029 2.804 12.248 1.00 39.87 264 THR B O 1
ATOM 4540 N N . LEU C 1 265 ? 15.432 2.720 14.419 1.00 30.86 265 LEU B N 1
ATOM 4541 C CA . LEU C 1 265 ? 16.171 1.493 14.688 1.00 30.15 265 LEU B CA 1
ATOM 4542 C C . LEU C 1 265 ? 15.560 0.318 13.934 1.00 38.12 265 LEU B C 1
ATOM 4543 O O . LEU C 1 265 ? 16.272 -0.573 13.473 1.00 41.74 265 LEU B O 1
ATOM 4548 N N . ILE C 1 266 ? 14.237 0.322 13.813 1.00 40.34 266 ILE B N 1
ATOM 4549 C CA . ILE C 1 266 ? 13.541 -0.676 13.011 1.00 33.27 266 ILE B CA 1
ATOM 4550 C C . ILE C 1 266 ? 13.969 -0.555 11.558 1.00 34.15 266 ILE B C 1
ATOM 4551 O O . ILE C 1 266 ? 14.260 -1.550 10.897 1.00 40.63 266 ILE B O 1
ATOM 4556 N N . ASP C 1 267 ? 14.024 0.680 11.078 1.00 33.25 267 ASP B N 1
ATOM 4557 C CA . ASP C 1 267 ? 14.343 0.954 9.685 1.00 38.69 267 ASP B CA 1
ATOM 4558 C C . ASP C 1 267 ? 15.741 0.466 9.314 1.00 39.64 267 ASP B C 1
ATOM 4559 O O . ASP C 1 267 ? 15.932 -0.159 8.270 1.00 37.06 267 ASP B O 1
ATOM 4564 N N . VAL C 1 268 ? 16.714 0.748 10.173 1.00 37.72 268 VAL B N 1
ATOM 4565 C CA . VAL C 1 268 ? 18.100 0.400 9.881 1.00 38.09 268 VAL B CA 1
ATOM 4566 C C . VAL C 1 268 ? 18.335 -1.112 9.953 1.00 35.14 268 VAL B C 1
ATOM 4567 O O . VAL C 1 268 ? 18.939 -1.691 9.050 1.00 34.44 268 VAL B O 1
ATOM 4571 N N . ILE C 1 269 ? 17.849 -1.748 11.017 1.00 35.91 269 ILE B N 1
ATOM 4572 C CA . ILE C 1 269 ? 17.998 -3.194 11.177 1.00 33.84 269 ILE B CA 1
ATOM 4573 C C . ILE C 1 269 ? 17.300 -3.946 10.043 1.00 35.69 269 ILE B C 1
ATOM 4574 O O . ILE C 1 269 ? 17.793 -4.973 9.573 1.00 37.50 269 ILE B O 1
ATOM 4579 N N . ALA C 1 270 ? 16.160 -3.424 9.599 1.00 37.45 270 ALA B N 1
ATOM 4580 C CA . ALA C 1 270 ? 15.440 -4.012 8.472 1.00 33.69 270 ALA B CA 1
ATOM 4581 C C . ALA C 1 270 ? 16.293 -3.961 7.207 1.00 32.24 270 ALA B C 1
ATOM 4582 O O . ALA C 1 270 ? 16.339 -4.924 6.442 1.00 31.34 270 ALA B O 1
ATOM 4584 N N . HIS C 1 271 ? 16.966 -2.833 7.000 1.00 33.82 271 HIS B N 1
ATOM 4585 C CA . HIS C 1 271 ? 17.879 -2.663 5.875 1.00 30.42 271 HIS B CA 1
ATOM 4586 C C . HIS C 1 271 ? 19.071 -3.595 5.970 1.00 31.83 271 HIS B C 1
ATOM 4587 O O . HIS C 1 271 ? 19.485 -4.192 4.975 1.00 29.43 271 HIS B O 1
ATOM 4594 N N . LEU C 1 272 ? 19.636 -3.692 7.169 1.00 32.57 272 LEU B N 1
ATOM 4595 C CA . LEU C 1 272 ? 20.771 -4.573 7.400 1.00 34.67 272 LEU B CA 1
ATOM 4596 C C . LEU C 1 272 ? 20.348 -6.013 7.139 1.00 31.76 272 LEU B C 1
ATOM 4597 O O . LEU C 1 272 ? 21.077 -6.783 6.520 1.00 34.39 272 LEU B O 1
ATOM 4602 N N . CYS C 1 273 ? 19.144 -6.353 7.588 1.00 32.52 273 CYS B N 1
ATOM 4603 C CA . CYS C 1 273 ? 18.619 -7.705 7.447 1.00 32.52 273 CYS B CA 1
ATOM 4604 C C . CYS C 1 273 ? 18.481 -8.101 5.982 1.00 36.24 273 CYS B C 1
ATOM 4605 O O . CYS C 1 273 ? 18.814 -9.224 5.606 1.00 37.37 273 CYS B O 1
ATOM 4608 N N . GLU C 1 274 ? 17.997 -7.177 5.157 1.00 34.45 274 GLU B N 1
ATOM 4609 C CA . GLU C 1 274 ? 17.831 -7.445 3.732 1.00 36.61 274 GLU B CA 1
ATOM 4610 C C . GLU C 1 274 ? 19.168 -7.494 2.996 1.00 42.87 274 GLU B C 1
ATOM 4611 O O . GLU C 1 274 ? 19.286 -8.148 1.959 1.00 44.81 274 GLU B O 1
ATOM 4617 N N . MET C 1 275 ? 20.169 -6.800 3.527 1.00 38.28 275 MET B N 1
ATOM 4618 C CA . MET C 1 275 ? 21.513 -6.872 2.971 1.00 38.09 275 MET B CA 1
ATOM 4619 C C . MET C 1 275 ? 22.056 -8.293 3.064 1.00 44.54 275 MET B C 1
ATOM 4620 O O . MET C 1 275 ? 22.606 -8.823 2.098 1.00 46.28 275 MET B O 1
ATOM 4625 N N . TYR C 1 276 ? 21.893 -8.909 4.230 1.00 38.58 276 TYR B N 1
ATOM 4626 C CA . TYR C 1 276 ? 22.340 -10.280 4.431 1.00 41.08 276 TYR B CA 1
ATOM 4627 C C . TYR C 1 276 ? 21.476 -11.248 3.625 1.00 42.40 276 TYR B C 1
ATOM 4628 O O . TYR C 1 276 ? 21.986 -12.181 3.002 1.00 36.78 276 TYR B O 1
ATOM 4637 N N . ARG C 1 277 ? 20.169 -11.006 3.629 1.00 47.58 277 ARG B N 1
ATOM 4638 C CA . ARG C 1 277 ? 19.218 -11.859 2.924 1.00 41.16 277 ARG B CA 1
ATOM 4639 C C . ARG C 1 277 ? 19.453 -11.859 1.410 1.00 44.44 277 ARG B C 1
ATOM 4640 O O . ARG C 1 277 ? 19.422 -12.914 0.775 1.00 42.48 277 ARG B O 1
ATOM 4648 N N . ARG C 1 278 ? 19.689 -10.679 0.839 1.00 42.84 278 ARG B N 1
ATOM 4649 C CA . ARG C 1 278 ? 19.965 -10.553 -0.592 1.00 47.16 278 ARG B CA 1
ATOM 4650 C C . ARG C 1 278 ? 21.240 -11.280 -1.006 1.00 42.40 278 ARG B C 1
ATOM 4651 O O . ARG C 1 278 ? 21.326 -11.828 -2.103 1.00 43.22 278 ARG B O 1
ATOM 4659 N N . SER C 1 279 ? 22.229 -11.266 -0.120 1.00 46.46 279 SER B N 1
ATOM 4660 C CA . SER C 1 279 ? 23.548 -11.808 -0.418 1.00 43.95 279 SER B CA 1
ATOM 4661 C C . SER C 1 279 ? 23.569 -13.332 -0.389 1.00 43.52 279 SER B C 1
ATOM 4662 O O . SER C 1 279 ? 24.521 -13.952 -0.858 1.00 47.53 279 SER B O 1
ATOM 4665 N N . ILE C 1 280 ? 22.525 -13.931 0.174 1.00 45.72 280 ILE B N 1
ATOM 4666 C CA . ILE C 1 280 ? 22.404 -15.382 0.195 1.00 47.85 280 ILE B CA 1
ATOM 4667 C C . ILE C 1 280 ? 22.231 -15.907 -1.224 1.00 52.04 280 ILE B C 1
ATOM 4668 O O . ILE C 1 280 ? 21.251 -15.582 -1.896 1.00 54.80 280 ILE B O 1
ATOM 4673 N N . PRO C 1 281 ? 23.193 -16.718 -1.688 1.00 58.68 281 PRO B N 1
ATOM 4674 C CA . PRO C 1 281 ? 23.161 -17.251 -3.052 1.00 58.40 281 PRO B CA 1
ATOM 4675 C C . PRO C 1 281 ? 22.023 -18.247 -3.237 1.00 62.20 281 PRO B C 1
ATOM 4676 O O . PRO C 1 281 ? 22.115 -19.372 -2.751 1.00 61.74 281 PRO B O 1
ATOM 4680 N N . ARG C 1 282 ? 20.961 -17.834 -3.922 1.00 68.64 282 ARG B N 1
ATOM 4681 C CA . ARG C 1 282 ? 19.809 -18.705 -4.132 1.00 77.30 282 ARG B CA 1
ATOM 4682 C C . ARG C 1 282 ? 19.829 -19.304 -5.533 1.00 78.79 282 ARG B C 1
ATOM 4683 O O . ARG C 1 282 ? 20.196 -18.639 -6.502 1.00 75.72 282 ARG B O 1
ATOM 4691 N N . GLU C 1 283 ? 19.434 -20.570 -5.627 1.00 88.18 283 GLU B N 1
ATOM 4692 C CA . GLU C 1 283 ? 19.470 -21.295 -6.891 1.00 93.22 283 GLU B CA 1
ATOM 4693 C C . GLU C 1 283 ? 18.059 -21.582 -7.406 1.00 92.39 283 GLU B C 1
ATOM 4694 O O . GLU C 1 283 ? 17.761 -22.696 -7.839 1.00 83.38 283 GLU B O 1
ATOM 4700 N N . THR C 1 284 ? 17.198 -20.569 -7.354 1.00 98.24 284 THR B N 1
ATOM 4701 C CA . THR C 1 284 ? 15.825 -20.684 -7.837 1.00 92.62 284 THR B CA 1
ATOM 4702 C C . THR C 1 284 ? 15.262 -19.320 -8.217 1.00 102.34 284 THR B C 1
ATOM 4703 O O . THR C 1 284 ? 15.209 -18.407 -7.391 1.00 100.90 284 THR B O 1
ATOM 4707 N N . ASP D 2 1 ? -3.862 3.038 12.176 1.00 70.11 500 ASP H N 1
ATOM 4708 C CA . ASP D 2 1 ? -4.011 4.483 12.040 1.00 76.70 500 ASP H CA 1
ATOM 4709 C C . ASP D 2 1 ? -2.661 5.160 11.810 1.00 71.56 500 ASP H C 1
ATOM 4710 O O . ASP D 2 1 ? -2.101 5.096 10.714 1.00 61.49 500 ASP H O 1
ATOM 4715 N N . GLU D 2 2 ? -2.147 5.811 12.849 1.00 74.06 501 GLU H N 1
ATOM 4716 C CA . GLU D 2 2 ? -0.857 6.489 12.775 1.00 74.71 501 GLU H CA 1
ATOM 4717 C C . GLU D 2 2 ? 0.298 5.492 12.821 1.00 68.72 501 GLU H C 1
ATOM 4718 O O . GLU D 2 2 ? 1.302 5.656 12.128 1.00 67.29 501 GLU H O 1
ATOM 4724 N N . LYS D 2 3 ? 0.144 4.461 13.645 1.00 63.81 502 LYS H N 1
ATOM 4725 C CA . LYS D 2 3 ? 1.162 3.431 13.795 1.00 57.52 502 LYS H CA 1
ATOM 4726 C C . LYS D 2 3 ? 1.313 2.640 12.498 1.00 56.41 502 LYS H C 1
ATOM 4727 O O . LYS D 2 3 ? 2.424 2.323 12.075 1.00 54.17 502 LYS H O 1
ATOM 4733 N N . SER D 2 4 ? 0.182 2.334 11.871 1.00 58.19 503 SER H N 1
ATOM 4734 C CA . SER D 2 4 ? 0.167 1.688 10.566 1.00 53.60 503 SER H CA 1
ATOM 4735 C C . SER D 2 4 ? 0.819 2.580 9.514 1.00 59.71 503 SER H C 1
ATOM 4736 O O . SER D 2 4 ? 1.525 2.100 8.628 1.00 55.54 503 SER H O 1
ATOM 4739 N N . GLU D 2 5 ? 0.584 3.883 9.625 1.00 64.17 504 GLU H N 1
ATOM 4740 C CA . GLU D 2 5 ? 1.129 4.848 8.676 1.00 57.49 504 GLU H CA 1
ATOM 4741 C C . GLU D 2 5 ? 2.649 4.954 8.766 1.00 58.32 504 GLU H C 1
ATOM 4742 O O . GLU D 2 5 ? 3.338 5.032 7.747 1.00 56.03 504 GLU H O 1
ATOM 4748 N N . LEU D 2 6 ? 3.168 4.959 9.989 1.00 57.35 505 LEU H N 1
ATOM 4749 C CA . LEU D 2 6 ? 4.602 5.108 10.202 1.00 52.69 505 LEU H CA 1
ATOM 4750 C C . LEU D 2 6 ? 5.341 3.790 10.010 1.00 49.42 505 LEU H C 1
ATOM 4751 O O . LEU D 2 6 ? 6.550 3.773 9.805 1.00 50.83 505 LEU H O 1
ATOM 4756 N N . SER D 2 7 ? 4.617 2.680 10.082 1.00 48.93 506 SER H N 1
ATOM 4757 C CA . SER D 2 7 ? 5.218 1.390 9.775 1.00 42.42 506 SER H CA 1
ATOM 4758 C C . SER D 2 7 ? 5.235 1.169 8.265 1.00 46.23 506 SER H C 1
ATOM 4759 O O . SER D 2 7 ? 6.057 0.411 7.749 1.00 44.73 506 SER H O 1
ATOM 4762 N N . ARG D 2 8 ? 4.327 1.839 7.558 1.00 50.31 507 ARG H N 1
ATOM 4763 C CA . ARG D 2 8 ? 4.261 1.722 6.104 1.00 43.37 507 ARG H CA 1
ATOM 4764 C C . ARG D 2 8 ? 5.426 2.447 5.431 1.00 44.23 507 ARG H C 1
ATOM 4765 O O . ARG D 2 8 ? 5.905 2.015 4.382 1.00 44.41 507 ARG H O 1
ATOM 4773 N N . ILE D 2 9 ? 5.883 3.540 6.038 1.00 45.36 508 ILE H N 1
ATOM 4774 C CA . ILE D 2 9 ? 6.998 4.312 5.491 1.00 36.85 508 ILE H CA 1
ATOM 4775 C C . ILE D 2 9 ? 8.303 3.511 5.565 1.00 42.92 508 ILE H C 1
ATOM 4776 O O . ILE D 2 9 ? 9.217 3.724 4.767 1.00 46.63 508 ILE H O 1
ATOM 4781 N N . VAL D 2 10 ? 8.379 2.577 6.512 1.00 42.47 509 VAL H N 1
ATOM 4782 C CA . VAL D 2 10 ? 9.550 1.714 6.632 1.00 39.70 509 VAL H CA 1
ATOM 4783 C C . VAL D 2 10 ? 9.550 0.685 5.505 1.00 39.49 509 VAL H C 1
ATOM 4784 O O . VAL D 2 10 ? 10.599 0.341 4.967 1.00 43.87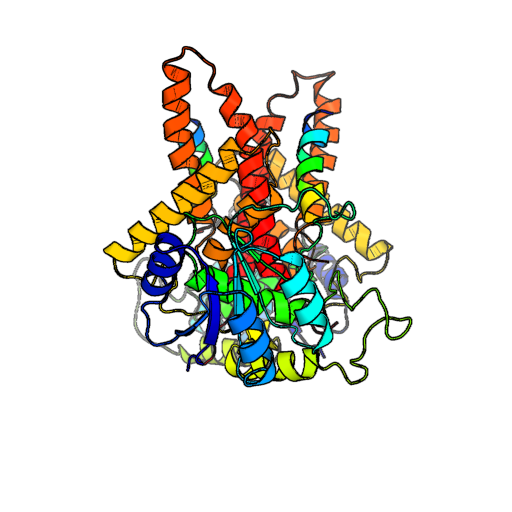 509 VAL H O 1
ATOM 4788 N N . ARG D 2 11 ? 8.363 0.205 5.146 1.00 45.60 510 ARG H N 1
ATOM 4789 C CA . ARG D 2 11 ? 8.214 -0.718 4.024 1.00 46.40 510 ARG H CA 1
ATOM 4790 C C . ARG D 2 11 ? 8.609 -0.066 2.709 1.00 51.82 510 ARG H C 1
ATOM 4791 O O . ARG D 2 11 ? 9.274 -0.682 1.879 1.00 53.35 510 ARG H O 1
ATOM 4799 N N . GLY D 2 12 ? 8.179 1.181 2.534 1.00 55.09 511 GLY H N 1
ATOM 4800 C CA . GLY D 2 12 ? 8.378 1.922 1.301 1.00 54.87 511 GLY H CA 1
ATOM 4801 C C . GLY D 2 12 ? 9.776 1.852 0.719 1.00 51.75 511 GLY H C 1
ATOM 4802 O O . GLY D 2 12 ? 9.943 1.617 -0.476 1.00 62.41 511 GLY H O 1
ATOM 4803 N N . VAL D 2 13 ? 10.786 2.044 1.559 1.00 48.92 512 VAL H N 1
ATOM 4804 C CA . VAL D 2 13 ? 12.162 2.051 1.080 1.00 56.01 512 VAL H CA 1
ATOM 4805 C C . VAL D 2 13 ? 12.645 0.650 0.713 1.00 70.62 512 VAL H C 1
ATOM 4806 O O . VAL D 2 13 ? 13.415 0.475 -0.230 1.00 83.47 512 VAL H O 1
ATOM 4810 N N . GLN D 2 14 ? 12.184 -0.350 1.453 1.00 67.97 513 GLN H N 1
ATOM 4811 C CA . GLN D 2 14 ? 12.507 -1.731 1.131 1.00 61.52 513 GLN H CA 1
ATOM 4812 C C . GLN D 2 14 ? 12.002 -2.086 -0.262 1.00 65.46 513 GLN H C 1
ATOM 4813 O O . GLN D 2 14 ? 12.653 -2.825 -0.998 1.00 82.82 513 GLN H O 1
ATOM 4819 N N . GLU D 2 15 ? 10.843 -1.544 -0.621 1.00 61.75 514 GLU H N 1
ATOM 4820 C CA . GLU D 2 15 ? 10.322 -1.702 -1.970 1.00 71.48 514 GLU H CA 1
ATOM 4821 C C . GLU D 2 15 ? 11.277 -1.054 -2.973 1.00 85.83 514 GLU H C 1
ATOM 4822 O O . GLU D 2 15 ? 11.693 -1.688 -3.944 1.00 88.64 514 GLU H O 1
ATOM 4828 N N . LYS D 2 16 ? 11.630 0.206 -2.724 1.00 79.02 515 LYS H N 1
ATOM 4829 C CA . LYS D 2 16 ? 12.475 0.962 -3.645 1.00 87.87 515 LYS H CA 1
ATOM 4830 C C . LYS D 2 16 ? 13.768 1.436 -2.993 1.00 81.22 515 LYS H C 1
ATOM 4831 O O . LYS D 2 16 ? 13.972 2.633 -2.802 1.00 91.57 515 LYS H O 1
ATOM 4837 N N . GLY D 2 17 ? 14.639 0.493 -2.651 1.00 76.95 516 GLY H N 1
ATOM 4838 C CA . GLY D 2 17 ? 15.933 0.832 -2.088 1.00 88.42 516 GLY H CA 1
ATOM 4839 C C . GLY D 2 17 ? 17.008 0.834 -3.153 1.00 102.54 516 GLY H C 1
ATOM 4840 O O . GLY D 2 17 ? 16.768 1.275 -4.278 1.00 101.99 516 GLY H O 1
ATOM 4841 N N . PRO D 2 18 ? 18.205 0.337 -2.806 1.00 104.88 517 PRO H N 1
ATOM 4842 C CA . PRO D 2 18 ? 19.286 0.183 -3.781 1.00 102.39 517 PRO H CA 1
ATOM 4843 C C . PRO D 2 18 ? 19.215 -1.172 -4.478 1.00 105.48 517 PRO H C 1
ATOM 4844 O O . PRO D 2 18 ? 20.188 -1.598 -5.100 1.00 102.67 517 PRO H O 1
ATOM 4848 N N . GLU D 2 19 ? 18.064 -1.832 -4.373 1.00 104.99 518 GLU H N 1
ATOM 4849 C CA . GLU D 2 19 ? 17.880 -3.164 -4.937 1.00 101.93 518 GLU H CA 1
ATOM 4850 C C . GLU D 2 19 ? 16.598 -3.284 -5.755 1.00 98.99 518 GLU H C 1
ATOM 4851 O O . GLU D 2 19 ? 15.826 -2.330 -5.868 1.00 93.89 518 GLU H O 1
ATOM 4857 N N . SER D 2 20 ? 16.383 -4.466 -6.324 1.00 94.52 519 SER H N 1
ATOM 4858 C CA . SER D 2 20 ? 15.208 -4.730 -7.146 1.00 100.13 519 SER H CA 1
ATOM 4859 C C . SER D 2 20 ? 14.156 -5.520 -6.374 1.00 92.28 519 SER H C 1
ATOM 4860 O O . SER D 2 20 ? 13.995 -5.344 -5.167 1.00 90.38 519 SER H O 1
#

B-factor: mean 60.4, std 23.97, range [20.0, 172.66]

InterPro domains:
  IPR011006 CheY-like superfamily [SSF52172] (1-133)
  IPR011648 Circadian clock oscillator protein KaiA [SM01247] (5-283)
  IPR017944 KaiA/RbsU helical domain superfamily [G3DSA:1.10.1240.30] (168-284)
  IPR017944 KaiA/RbsU helical domain superfamily [SSF101215] (178-283)
  IPR020844 Circadian clock protein KaiA, N-terminal [PS51430] (1-164)
  IPR020856 Circadian clock oscillator protein KaiA, C-terminal [PF07688] (162-283)
  IPR020856 Circadian clock oscillator protein KaiA, C-terminal [PS51431] (174-282)

GO terms:
  GO:0051776 detection of redox state (P, IDA)
  GO:0042802 identical protein binding (F, IPI)
  GO:0005515 protein binding (F, IPI)
  GO:0042753 positive regulation of circadian rhythm (P, IDA)
  GO:0009649 entrainment of circadian clock (P, IDA)

Foldseek 3Di:
DAAAAEEEEEAQDPLLVVLLCVLPVDPSYRYDYDNALVSCLVCCQVQLVPHAEYEAELPHPPRLVSLLSSVVSVRDHQYEYEDDDDDDPPPDDDPCDSRWNLYHYYYSVRNNCVVVVVLSSNVSLLVCPPIAGPRFCPDDPDVHGHPCPVRPSVVVSVVCCVNRHADDDFDDFDQCLALVNDDPVSNVVLVVVLLVLLVVLLVCVPPPPDCNVVSLVVNLVSCQRSVPDLVSVVVSLVVVLVVVQVVQVPPHDHSPCNVVCVVVSVVSVVVNVVVVVVRDDDRD/DVVVVVVVVVVPVVVD/DAAAAEEEEAAQDPLLVVLLCVQQVDPRYHYHYDNALVSVLVCCLVCLLRHAEYEAEQQHPCNLVSLQSCVLSVSQHQYEYEFEYPPPDGTDWYDDARFWDLYHTYTSVRSNNVVVVSVSSNVSLLVCPVIGTDHQVDHPPPHDDDDDPSVSSVVSSVVVCVRRHDDDDFDPFDQCLALVNDPPVVNVVVLVVLLVLLVLLLVCPPPPPDPSVVSLVVNLVSCVSNVPDLVSLVVSLVVVLVVVVVVCVVVVHDNVVVVVCVVVSVVNVVVNVVVVVVRPDDDD/DVVVVVVVVVVVCVVPPPDD

CATH classification: 3.40.50.2300 (+1 more: 1.10.1240.30)

Radius of gyration: 27.12 Å; Cα contacts (8 Å, |Δi|>4): 878; chains: 4; bounding box: 63×74×70 Å

Organism: Synechococcus elongatus (strain ATCC 33912 / PCC 7942 / FACHB-805) (NCBI:txid1140)